Protein AF-A0A956PIV9-F1 (afdb_monomer)

Solvent-accessible surface area (backbone atoms only — not comparable to full-atom values): 24256 Å² total; per-residue (Å²): 134,87,78,71,86,81,72,89,50,94,52,61,58,56,35,29,32,50,43,43,26,37,28,81,79,70,55,78,62,31,61,46,40,48,51,51,49,49,66,71,68,62,49,64,39,70,82,87,59,77,51,79,51,71,81,29,55,44,54,53,63,52,28,34,52,51,16,27,50,45,20,45,45,25,47,58,51,21,51,55,30,35,63,58,56,74,73,46,54,75,70,52,43,32,60,62,64,36,46,41,37,58,80,81,86,46,82,40,77,60,29,58,54,51,62,71,49,44,64,58,52,45,48,53,53,48,57,59,71,67,48,58,70,69,56,33,26,53,40,40,24,46,52,48,51,54,46,29,54,54,47,15,56,52,39,33,77,72,73,42,57,64,71,54,20,45,53,50,23,46,55,52,44,32,46,44,44,28,41,20,36,32,39,7,32,33,61,15,8,41,31,43,50,37,31,49,44,51,36,63,77,72,86,83,88,56,86,65,85,37,20,18,24,58,27,42,25,36,33,40,29,31,47,16,25,59,53,51,25,37,56,85,70,70,32,64,16,64,36,42,41,67,41,48,56,47,36,65,74,49,47,50,65,50,54,70,34,71,74,42,45,60,50,49,69,36,70,68,51,32,52,52,48,52,51,52,51,52,50,49,44,52,50,43,26,51,52,44,51,54,51,46,64,74,43,40,67,60,46,32,73,78,16,46,21,56,48,41,46,25,43,90,21,71,52,30,62,74,55,44,45,93,52,66,71,46,77,40,23,25,37,40,24,42,28,28,87,68,19,32,54,39,34,32,86,22,23,40,56,66,78,85,44,66,33,38,42,66,46,79,50,84,85,86,71,55,72,66,56,46,72,69,74,39,60,43,42,52,54,49,49,72,44,59,46,63,70,60,51,55,52,52,51,52,52,52,43,73,77,31,60,67,59,47,38,39,45,54,39,83,42,23,15,63,69,59,25,36,52,50,51,54,48,50,54,58,47,38,78,79,39,74,58,50,54,76,78,31,60,65,45,40,53,42,35,52,58,36,25,68,61,61,55,45,30,78,81,34,47,20,40,53,30,41,63,70,76,106

Foldseek 3Di:
DPDDPPPPQQQLLQAAEEEEEEEDDADPQLVVQVVVVCVVVVRSHPYDDYDYDDYFDALQVSLLQSLLRQLLRLLVSLLSLLVRLLPDDLVSLCVLQQFDQCLQPDGNPLSVVLSVCLNVLSVVLVVLSPDPSVCSSAAVLVSLVVSLVVQLVVSVVVPDDNLLSSVQSVSSSCSNRNAYEYEAAESRLLSLLLLQLCADDDDPPDSHRGHSNSRHQEYERFLYLLAFFAEVVHFPQVLQQVLLVCCQPPVVVVCPDPVNVVQCVDVVSVVVVVVVSVVVSVVSSVVSSVVCVVCVVVSCVVRVNNLLRHGPRPNSVPRRHPRARFFSHAYEFEAECLQRHSHRVSRQDDPPHLRYHYDYDDLVDDPVRCSNPGSRVSSRSSSNCPVRVVVSVLVVCLVDVVNLLSQLDRSHHFVSLLVSLVSVLVSCVVVVCVCVVCVSSLVSLVVLLVSVRRHCSTSNSSSSVSND

Structure (mmCIF, N/CA/C/O backbone):
data_AF-A0A956PIV9-F1
#
_entry.id   AF-A0A956PIV9-F1
#
loop_
_atom_site.group_PDB
_atom_site.id
_atom_site.type_symbol
_atom_site.label_atom_id
_atom_site.label_alt_id
_atom_site.label_comp_id
_atom_site.label_asym_id
_atom_site.label_entity_id
_atom_site.label_seq_id
_atom_site.pdbx_PDB_ins_code
_atom_site.Cartn_x
_atom_site.Cartn_y
_atom_site.Cartn_z
_atom_site.occupancy
_atom_site.B_iso_or_equiv
_atom_site.auth_seq_id
_atom_site.auth_comp_id
_atom_site.auth_asym_id
_atom_site.auth_atom_id
_atom_site.pdbx_PDB_model_num
ATOM 1 N N . MET A 1 1 ? -24.636 6.342 -8.228 1.00 22.09 1 MET A N 1
ATOM 2 C CA . MET A 1 1 ? -24.143 7.104 -7.065 1.00 22.09 1 MET A CA 1
ATOM 3 C C . MET A 1 1 ? -24.274 6.188 -5.869 1.00 22.09 1 MET A C 1
ATOM 5 O O . MET A 1 1 ? -25.397 5.878 -5.507 1.00 22.09 1 MET A O 1
ATOM 9 N N . LEU A 1 2 ? -23.166 5.667 -5.343 1.00 21.09 2 LEU A N 1
ATOM 10 C CA . LEU A 1 2 ? -23.174 5.034 -4.027 1.00 21.09 2 LEU A CA 1
ATOM 11 C C . LEU A 1 2 ? -22.938 6.165 -3.028 1.00 21.09 2 LEU A C 1
ATOM 13 O O . LEU A 1 2 ? -21.824 6.669 -2.909 1.00 21.09 2 LEU A O 1
ATOM 17 N N . GLU A 1 3 ? -24.014 6.639 -2.411 1.00 20.14 3 GLU A N 1
ATOM 18 C CA . GLU A 1 3 ? -23.925 7.507 -1.244 1.00 20.14 3 GLU A CA 1
ATOM 19 C C . GLU A 1 3 ? -23.455 6.636 -0.080 1.00 20.14 3 GLU A C 1
ATOM 21 O O . GLU A 1 3 ? -24.199 5.798 0.426 1.00 20.14 3 GLU A O 1
ATOM 26 N N . TYR A 1 4 ? -22.197 6.802 0.330 1.00 25.05 4 TYR A N 1
ATOM 27 C CA . TYR A 1 4 ? -21.828 6.439 1.692 1.00 25.05 4 TYR A CA 1
ATOM 28 C C . TYR A 1 4 ? -22.689 7.289 2.632 1.00 25.05 4 TYR A C 1
ATOM 30 O O . TYR A 1 4 ? -22.803 8.497 2.384 1.00 25.05 4 TYR A O 1
ATOM 38 N N . PRO A 1 5 ? -23.283 6.712 3.690 1.00 27.27 5 PRO A N 1
ATOM 39 C CA . PRO A 1 5 ? -24.015 7.498 4.662 1.00 27.27 5 PRO A CA 1
ATOM 40 C C . PRO A 1 5 ? -23.040 8.493 5.294 1.00 27.27 5 PRO A C 1
ATOM 42 O O . PRO A 1 5 ? -22.202 8.144 6.123 1.00 27.27 5 PRO A O 1
ATOM 45 N N . ARG A 1 6 ? -23.126 9.756 4.866 1.00 31.28 6 ARG A N 1
ATOM 46 C CA . ARG A 1 6 ? -22.609 10.898 5.618 1.00 31.28 6 ARG A CA 1
ATOM 47 C C . ARG A 1 6 ? -23.580 11.148 6.763 1.00 31.28 6 ARG A C 1
ATOM 49 O O . ARG A 1 6 ? -24.277 12.159 6.783 1.00 31.28 6 ARG A O 1
ATOM 56 N N . ASP A 1 7 ? -23.644 10.216 7.701 1.00 28.52 7 ASP A N 1
ATOM 57 C CA . ASP A 1 7 ? -24.386 10.428 8.934 1.00 28.52 7 ASP A CA 1
ATOM 58 C C . ASP A 1 7 ? -23.538 11.312 9.851 1.00 28.52 7 ASP A C 1
ATOM 60 O O . ASP A 1 7 ? -22.769 10.826 10.666 1.00 28.52 7 ASP A O 1
ATOM 64 N N . ASN A 1 8 ? -23.635 12.629 9.631 1.00 30.36 8 ASN A N 1
ATOM 65 C CA . ASN A 1 8 ? -23.490 13.750 10.575 1.00 30.36 8 ASN A CA 1
ATOM 66 C C . ASN A 1 8 ? -22.558 13.613 11.803 1.00 30.36 8 ASN A C 1
ATOM 68 O O . ASN A 1 8 ? -22.827 14.205 12.848 1.00 30.36 8 ASN A O 1
ATOM 72 N N . VAL A 1 9 ? -21.421 12.936 11.674 1.00 35.09 9 VAL A N 1
ATOM 73 C CA . VAL A 1 9 ? -20.286 13.080 12.583 1.00 35.09 9 VAL A CA 1
ATOM 74 C C . VAL A 1 9 ? -19.075 13.495 11.751 1.00 35.09 9 VAL A C 1
ATOM 76 O O . VAL A 1 9 ? -18.679 12.804 10.820 1.00 35.09 9 VAL A O 1
ATOM 79 N N . GLU A 1 10 ? -18.495 14.652 12.078 1.00 48.94 10 GLU A N 1
ATOM 80 C CA . GLU A 1 10 ? -17.327 15.259 11.408 1.00 48.94 10 GLU A CA 1
ATOM 81 C C . GLU A 1 10 ? -16.055 14.388 11.447 1.00 48.94 10 GLU A C 1
ATOM 83 O O . GLU A 1 10 ? -15.086 14.669 10.741 1.00 48.94 10 GLU A O 1
ATOM 88 N N . VAL A 1 11 ? -16.055 13.316 12.246 1.00 52.62 11 VAL A N 1
ATOM 89 C CA . VAL A 1 11 ? -14.997 12.307 12.269 1.00 52.62 11 VAL A CA 1
ATOM 90 C C . VAL A 1 11 ? -15.112 11.457 11.015 1.00 52.62 11 VAL A C 1
ATOM 92 O O . VAL A 1 11 ? -15.969 10.580 10.899 1.00 52.62 11 VAL A O 1
ATOM 95 N N . SER A 1 12 ? -14.205 11.678 10.073 1.00 51.44 12 SER A N 1
ATOM 96 C CA . SER A 1 12 ? -14.119 10.827 8.899 1.00 51.44 12 SER A CA 1
ATOM 97 C C . SER A 1 12 ? -13.305 9.578 9.226 1.00 51.44 12 SER A C 1
ATOM 99 O O . SER A 1 12 ? -12.139 9.467 8.862 1.00 51.44 12 SER A O 1
ATOM 101 N N . ARG A 1 13 ? -13.937 8.635 9.929 1.00 48.44 13 ARG A N 1
ATOM 102 C CA . ARG A 1 13 ? -13.340 7.359 10.355 1.00 48.44 13 ARG A CA 1
ATOM 103 C C . ARG A 1 13 ? -12.718 6.551 9.208 1.00 48.44 13 ARG A C 1
ATOM 105 O O . ARG A 1 13 ? -11.755 5.830 9.414 1.00 48.44 13 ARG A O 1
ATOM 112 N N . ASN A 1 14 ? -13.200 6.761 7.984 1.00 54.25 14 ASN A N 1
ATOM 113 C CA . ASN A 1 14 ? -12.675 6.111 6.786 1.00 54.25 14 ASN A CA 1
ATOM 114 C C . ASN A 1 14 ? -11.720 6.998 5.950 1.00 54.25 14 ASN A C 1
ATOM 116 O O . ASN A 1 14 ? -11.263 6.573 4.886 1.00 54.25 14 ASN A O 1
ATOM 120 N N . SER A 1 15 ? -11.387 8.213 6.412 1.00 63.66 15 SER A N 1
ATOM 121 C CA . SER A 1 15 ? -10.409 9.089 5.752 1.00 63.66 15 SER A CA 1
ATOM 122 C C . SER A 1 15 ? -8.992 8.638 6.040 1.00 63.66 15 SER A C 1
ATOM 124 O O . SER A 1 15 ? -8.319 9.161 6.922 1.00 63.66 15 SER A O 1
ATOM 126 N N . ARG A 1 16 ? -8.508 7.670 5.271 1.00 75.00 16 ARG A N 1
ATOM 127 C CA . ARG A 1 16 ? -7.096 7.290 5.311 1.00 75.00 16 ARG A CA 1
ATOM 128 C C . ARG A 1 16 ? -6.250 8.338 4.580 1.00 75.00 16 ARG A C 1
ATOM 130 O O . ARG A 1 16 ? -6.725 8.941 3.623 1.00 75.00 16 ARG A O 1
ATOM 137 N N . PRO A 1 17 ? -4.998 8.593 4.973 1.00 77.56 17 PRO A N 1
ATOM 138 C CA . PRO A 1 17 ? -4.085 9.343 4.122 1.00 77.56 17 PRO A CA 1
ATOM 139 C C . PRO A 1 17 ? -3.632 8.464 2.951 1.00 77.56 17 PRO A C 1
ATOM 141 O O . PRO A 1 17 ? -3.334 7.288 3.135 1.00 77.56 17 PRO A O 1
ATOM 144 N N . VAL A 1 18 ? -3.541 9.034 1.748 1.00 76.50 18 VAL A N 1
ATOM 145 C CA . VAL A 1 18 ? -2.932 8.370 0.583 1.00 76.50 18 VAL A CA 1
ATOM 146 C C . VAL A 1 18 ? -1.605 9.040 0.269 1.00 76.50 18 VAL A C 1
ATOM 148 O O . VAL A 1 18 ? -1.534 10.264 0.189 1.00 76.50 18 VAL A O 1
ATOM 151 N N . VAL A 1 19 ? -0.565 8.237 0.065 1.00 76.44 19 VAL A N 1
ATOM 152 C CA . VAL A 1 19 ? 0.754 8.692 -0.377 1.00 76.44 19 VAL A CA 1
ATOM 153 C C . VAL A 1 19 ? 1.082 7.997 -1.693 1.00 76.44 19 VAL A C 1
ATOM 155 O O . VAL A 1 19 ? 1.249 6.781 -1.737 1.00 76.44 19 VAL A O 1
ATOM 158 N N . LEU A 1 20 ? 1.165 8.765 -2.780 1.00 77.12 20 LEU A N 1
ATOM 159 C CA . LEU A 1 20 ? 1.561 8.225 -4.080 1.00 77.12 20 LEU A CA 1
ATOM 160 C C . LEU A 1 20 ? 3.065 8.383 -4.287 1.00 77.12 20 LEU A C 1
ATOM 162 O O . LEU A 1 20 ? 3.539 9.511 -4.223 1.00 77.12 20 LEU A O 1
ATOM 166 N N . LEU A 1 21 ? 3.781 7.307 -4.609 1.00 76.88 21 LEU A N 1
ATOM 167 C CA . LEU A 1 21 ? 5.220 7.284 -4.872 1.00 76.88 21 LEU A CA 1
ATOM 168 C C . LEU A 1 21 ? 5.480 6.893 -6.329 1.00 76.88 21 LEU A C 1
ATOM 170 O O . LEU A 1 21 ? 5.151 5.796 -6.772 1.00 76.88 21 LEU A O 1
ATOM 174 N N . HIS A 1 22 ? 6.111 7.773 -7.099 1.00 71.25 22 HIS A N 1
ATOM 175 C CA . HIS A 1 22 ? 6.330 7.532 -8.527 1.00 71.25 22 HIS A CA 1
ATOM 176 C C . HIS A 1 22 ? 7.810 7.405 -8.864 1.00 71.25 22 HIS A C 1
ATOM 178 O O . HIS A 1 22 ? 8.649 8.100 -8.296 1.00 71.25 22 HIS A O 1
ATOM 184 N N . GLY A 1 23 ? 8.103 6.498 -9.798 1.00 62.47 23 GLY A N 1
ATOM 185 C CA . GLY A 1 23 ? 9.438 6.238 -10.312 1.00 62.47 23 GLY A CA 1
ATOM 186 C C . GLY A 1 23 ? 9.762 6.943 -11.632 1.00 62.47 23 GLY A C 1
ATOM 187 O O . GLY A 1 23 ? 9.146 7.911 -12.067 1.00 62.47 23 GLY A O 1
ATOM 188 N N . THR A 1 24 ? 10.786 6.419 -12.292 1.00 50.97 24 THR A N 1
ATOM 189 C CA . THR A 1 24 ? 11.652 7.127 -13.239 1.00 50.97 24 THR A CA 1
ATOM 190 C C . THR A 1 24 ? 11.070 7.461 -14.626 1.00 50.97 24 THR A C 1
ATOM 192 O O . THR A 1 24 ? 11.804 7.999 -15.463 1.00 50.97 24 THR A O 1
ATOM 195 N N . LEU A 1 25 ? 9.803 7.147 -14.904 1.00 47.44 25 LEU A N 1
ATOM 196 C CA . LEU A 1 25 ? 9.199 7.250 -16.244 1.00 47.44 25 LEU A CA 1
ATOM 197 C C . LEU A 1 25 ? 7.778 7.832 -16.261 1.00 47.44 25 LEU A C 1
ATOM 199 O O . LEU A 1 25 ? 7.131 7.791 -17.304 1.00 47.44 25 LEU A O 1
ATOM 203 N N . VAL A 1 26 ? 7.297 8.367 -15.138 1.00 49.88 26 VAL A N 1
ATOM 204 C CA . VAL A 1 26 ? 5.934 8.900 -15.048 1.00 49.88 26 VAL A CA 1
ATOM 205 C C . VAL A 1 26 ? 5.928 10.387 -15.382 1.00 49.88 26 VAL A C 1
ATOM 207 O O . VAL A 1 26 ? 6.675 11.180 -14.805 1.00 49.88 26 VAL A O 1
ATOM 210 N N . GLU A 1 27 ? 5.084 10.755 -16.339 1.00 50.97 27 GLU A N 1
ATOM 211 C CA . GLU A 1 27 ? 4.791 12.141 -16.693 1.00 50.97 27 GLU A CA 1
ATOM 212 C C . GLU A 1 27 ? 3.789 12.719 -15.679 1.00 50.97 27 GLU A C 1
ATOM 214 O O . GLU A 1 27 ? 3.043 11.978 -15.038 1.00 50.97 27 GLU A O 1
ATOM 219 N N . LYS A 1 28 ? 3.769 14.047 -15.492 1.00 54.75 28 LYS A N 1
ATOM 220 C CA . LYS A 1 28 ? 2.886 14.717 -14.508 1.00 54.75 28 LYS A CA 1
ATOM 221 C C . LYS A 1 28 ? 1.415 14.286 -14.630 1.00 54.75 28 LYS A C 1
ATOM 223 O O . LYS A 1 28 ? 0.700 14.278 -13.630 1.00 54.75 28 LYS A O 1
ATOM 228 N N . ASP A 1 29 ? 1.013 13.885 -15.829 1.00 52.34 29 ASP A N 1
ATOM 229 C CA . ASP A 1 29 ? -0.338 13.474 -16.185 1.00 52.34 29 ASP A CA 1
ATOM 230 C C . ASP A 1 29 ? -0.738 12.122 -15.564 1.00 52.34 29 ASP A C 1
ATOM 232 O O . ASP A 1 29 ? -1.889 11.961 -15.169 1.00 52.34 29 ASP A O 1
ATOM 236 N N . GLY A 1 30 ? 0.197 11.184 -15.352 1.00 53.06 30 GLY A N 1
ATOM 237 C CA . GLY A 1 30 ? -0.085 9.919 -14.651 1.00 53.06 30 GLY A CA 1
ATOM 238 C C . GLY A 1 30 ? -0.364 10.123 -13.155 1.00 53.06 30 GLY A C 1
ATOM 239 O O . GLY A 1 30 ? -1.295 9.545 -12.593 1.00 53.06 30 GLY A O 1
ATOM 240 N N . ILE A 1 31 ? 0.379 11.039 -12.520 1.00 58.19 31 ILE A N 1
ATOM 241 C CA . ILE A 1 31 ? 0.127 11.460 -11.129 1.00 58.19 31 ILE A CA 1
ATOM 242 C C . ILE A 1 31 ? -1.245 12.145 -11.028 1.00 58.19 31 ILE A C 1
ATOM 244 O O . ILE A 1 31 ? -1.992 11.913 -10.074 1.00 58.19 31 ILE A O 1
ATOM 248 N N . ALA A 1 32 ? -1.587 12.976 -12.018 1.00 59.97 32 ALA A N 1
ATOM 249 C CA . ALA A 1 32 ? -2.885 13.635 -12.101 1.00 59.97 32 ALA A CA 1
ATOM 250 C C . ALA A 1 32 ? -4.033 12.634 -12.320 1.00 59.97 32 ALA A C 1
ATOM 252 O O . ALA A 1 32 ? -5.063 12.772 -11.674 1.00 59.97 32 ALA A O 1
ATOM 253 N N . ALA A 1 33 ? -3.851 11.585 -13.127 1.00 60.38 33 ALA A N 1
ATOM 254 C CA . ALA A 1 33 ? -4.879 10.574 -13.377 1.00 60.38 33 ALA A CA 1
ATOM 255 C C . ALA A 1 33 ? -5.267 9.783 -12.114 1.00 60.38 33 ALA A C 1
ATOM 257 O O . ALA A 1 33 ? -6.458 9.634 -11.832 1.00 60.38 33 ALA A O 1
ATOM 258 N N . TYR A 1 34 ? -4.293 9.331 -11.308 1.00 60.09 34 TYR A N 1
ATOM 259 C CA . TYR A 1 34 ? -4.587 8.703 -10.008 1.00 60.09 34 TYR A CA 1
ATOM 260 C C . TYR A 1 34 ? -5.270 9.665 -9.049 1.00 60.09 34 TYR A C 1
ATOM 262 O O . TYR A 1 34 ? -6.243 9.294 -8.392 1.00 60.09 34 TYR A O 1
ATOM 270 N N . LYS A 1 35 ? -4.781 10.906 -8.992 1.00 57.81 35 LYS A N 1
ATOM 271 C CA . LYS A 1 35 ? -5.395 11.963 -8.193 1.00 57.81 35 LYS A CA 1
ATOM 272 C C . LYS A 1 35 ? -6.856 12.182 -8.583 1.00 57.81 35 LYS A C 1
ATOM 274 O O . LYS A 1 35 ? -7.728 12.184 -7.719 1.00 57.81 35 LYS A O 1
ATOM 279 N N . ASP A 1 36 ? -7.128 12.342 -9.870 1.00 60.03 36 ASP A N 1
ATOM 280 C CA . ASP A 1 36 ? -8.458 12.627 -10.396 1.00 60.03 36 ASP A CA 1
ATOM 281 C C . ASP A 1 36 ? -9.397 11.435 -10.217 1.00 60.03 36 ASP A C 1
ATOM 283 O O . ASP A 1 36 ? -10.557 11.613 -9.851 1.00 60.03 36 ASP A O 1
ATOM 287 N N . TYR A 1 37 ? -8.920 10.205 -10.414 1.00 56.31 37 TYR A N 1
ATOM 288 C CA . TYR A 1 37 ? -9.700 9.009 -10.108 1.00 56.31 37 TYR A CA 1
ATOM 289 C C . TYR A 1 37 ? -10.098 8.936 -8.633 1.00 56.31 37 TYR A C 1
ATOM 291 O O . TYR A 1 37 ? -11.274 8.725 -8.321 1.00 56.31 37 TYR A O 1
ATOM 299 N N . ALA A 1 38 ? -9.139 9.148 -7.735 1.00 51.84 38 ALA A N 1
ATOM 300 C CA . ALA A 1 38 ? -9.375 9.077 -6.304 1.00 51.84 38 ALA A CA 1
ATOM 301 C C . ALA A 1 38 ? -10.369 10.171 -5.850 1.00 51.84 38 ALA A C 1
ATOM 303 O O . ALA A 1 38 ? -11.340 9.885 -5.149 1.00 51.84 38 ALA A O 1
ATOM 304 N N . LEU A 1 39 ? -10.234 11.395 -6.385 1.00 51.62 39 LEU A N 1
ATOM 305 C CA . LEU A 1 39 ? -11.188 12.494 -6.177 1.00 51.62 39 LEU A CA 1
ATOM 306 C C . LEU A 1 39 ? -12.592 12.199 -6.740 1.00 51.62 39 LEU A C 1
ATOM 308 O O . LEU A 1 39 ? -13.588 12.534 -6.101 1.00 51.62 39 LEU A O 1
ATOM 312 N N . ARG A 1 40 ? -12.695 11.587 -7.929 1.00 53.06 40 ARG A N 1
ATOM 313 C CA . ARG A 1 40 ? -13.980 11.292 -8.597 1.00 53.06 40 ARG A CA 1
ATOM 314 C C . ARG A 1 40 ? -14.747 10.143 -7.962 1.00 53.06 40 ARG A C 1
ATOM 316 O O . ARG A 1 40 ? -15.974 10.180 -7.936 1.00 53.06 40 ARG A O 1
ATOM 323 N N . THR A 1 41 ? -14.051 9.107 -7.508 1.00 46.84 41 THR A N 1
ATOM 324 C CA . THR A 1 41 ? -14.707 7.907 -6.969 1.00 46.84 41 THR A CA 1
ATOM 325 C C . THR A 1 41 ? -15.169 8.067 -5.535 1.00 46.84 41 THR A C 1
ATOM 327 O O . THR A 1 41 ? -15.865 7.182 -5.042 1.00 46.84 41 THR A O 1
ATOM 330 N N . GLY A 1 42 ? -14.842 9.194 -4.887 1.00 38.88 42 GLY A N 1
ATOM 331 C CA . GLY A 1 42 ? -15.262 9.454 -3.518 1.00 38.88 42 GLY A CA 1
ATOM 332 C C . GLY A 1 42 ? -14.881 8.292 -2.611 1.00 38.88 42 GLY A C 1
ATOM 333 O O . GLY A 1 42 ? -15.693 7.893 -1.775 1.00 38.88 42 GLY A O 1
ATOM 334 N N . HIS A 1 43 ? -13.685 7.717 -2.823 1.00 38.97 43 HIS A N 1
ATOM 335 C CA . HIS A 1 43 ? -13.134 6.750 -1.885 1.00 38.97 43 HIS A CA 1
ATOM 336 C C . HIS A 1 43 ? -13.268 7.353 -0.476 1.00 38.97 43 HIS A C 1
ATOM 338 O O . HIS A 1 43 ? -13.172 8.575 -0.325 1.00 38.97 43 HIS A O 1
ATOM 344 N N . PRO A 1 44 ? -13.486 6.537 0.567 1.00 35.03 44 PRO A N 1
ATOM 345 C CA . PRO A 1 44 ? -13.695 7.055 1.923 1.00 35.03 44 PRO A CA 1
ATOM 346 C C . PRO A 1 44 ? -12.540 7.943 2.439 1.00 35.03 44 PRO A C 1
ATOM 348 O O . PRO A 1 44 ? -12.687 8.701 3.392 1.00 35.03 44 PRO A O 1
ATOM 351 N N . VAL A 1 45 ? -11.412 7.862 1.740 1.00 40.06 45 VAL A N 1
ATOM 352 C CA . VAL A 1 45 ? -10.201 8.666 1.771 1.00 40.06 45 VAL A CA 1
ATOM 353 C C . VAL A 1 45 ? -10.476 10.125 1.355 1.00 40.06 45 VAL A C 1
ATOM 355 O O . VAL A 1 45 ? -10.411 10.486 0.183 1.00 40.06 45 VAL A O 1
ATOM 358 N N . ASN A 1 46 ? -10.759 11.021 2.299 1.00 34.69 46 ASN A N 1
ATOM 359 C CA . ASN A 1 46 ? -10.778 12.458 2.012 1.00 34.69 46 ASN A CA 1
ATOM 360 C C . ASN A 1 46 ? -9.332 12.928 1.710 1.00 34.69 46 ASN A C 1
ATOM 362 O O . ASN A 1 46 ? -8.463 12.920 2.578 1.00 34.69 46 ASN A O 1
ATOM 366 N N . HIS A 1 47 ? -9.037 13.251 0.445 1.00 44.12 47 HIS A N 1
ATOM 367 C CA . HIS A 1 47 ? -7.667 13.378 -0.079 1.00 44.12 47 HIS A CA 1
ATOM 368 C C . HIS A 1 47 ? -7.019 14.756 0.123 1.00 44.12 47 HIS A C 1
ATOM 370 O O . HIS A 1 47 ? -7.593 15.765 -0.295 1.00 44.12 47 HIS A O 1
ATOM 376 N N . ARG A 1 48 ? -5.752 14.787 0.590 1.00 42.56 48 ARG A N 1
ATOM 377 C CA . ARG A 1 48 ? -4.866 15.972 0.495 1.00 42.56 48 ARG A CA 1
ATOM 378 C C . ARG A 1 48 ? -3.364 15.769 0.194 1.00 42.56 48 ARG A C 1
ATOM 380 O O . ARG A 1 48 ? -2.707 16.791 0.014 1.00 42.56 48 ARG A O 1
ATOM 387 N N . THR A 1 49 ? -2.803 14.568 -0.006 1.00 48.50 49 THR A N 1
ATOM 388 C CA . THR A 1 49 ? -1.322 14.452 -0.110 1.00 48.50 49 THR A CA 1
ATOM 389 C C . THR A 1 49 ? -0.778 13.658 -1.308 1.00 48.50 49 THR A C 1
ATOM 391 O O . THR A 1 49 ? -1.292 12.604 -1.660 1.00 48.50 49 THR A O 1
ATOM 394 N N . TYR A 1 50 ? 0.301 14.175 -1.923 1.00 53.28 50 TYR A N 1
ATOM 395 C CA . TYR A 1 50 ? 1.049 13.604 -3.054 1.00 53.28 50 TYR A CA 1
ATOM 396 C C . TYR A 1 50 ? 2.552 13.929 -2.924 1.00 53.28 50 TYR A C 1
ATOM 398 O O . TYR A 1 50 ? 2.879 15.079 -2.634 1.00 53.28 50 TYR A O 1
ATOM 406 N N . GLN A 1 51 ? 3.467 12.989 -3.210 1.00 51.84 51 GLN A N 1
ATOM 407 C CA . GLN A 1 51 ? 4.907 13.284 -3.333 1.00 51.84 51 GLN A CA 1
ATOM 408 C C . GLN A 1 51 ? 5.587 12.441 -4.425 1.00 51.84 51 GLN A C 1
ATOM 410 O O . GLN A 1 51 ? 5.582 11.220 -4.394 1.00 51.84 51 GLN A O 1
ATOM 415 N N . SER A 1 52 ? 6.256 13.083 -5.381 1.00 53.91 52 SER A N 1
ATOM 416 C CA . SER A 1 52 ? 7.147 12.395 -6.325 1.00 53.91 52 SER A CA 1
ATOM 417 C C . SER A 1 52 ? 8.523 12.160 -5.698 1.00 53.91 52 SER A C 1
ATOM 419 O O . SER A 1 52 ? 9.106 13.105 -5.165 1.00 53.91 52 SER A O 1
ATOM 421 N N . ILE A 1 53 ? 9.070 10.951 -5.823 1.00 57.44 53 ILE A N 1
ATOM 422 C CA . ILE A 1 53 ? 10.464 10.654 -5.467 1.00 57.44 53 ILE A CA 1
ATOM 423 C C . ILE A 1 53 ? 11.343 10.902 -6.700 1.00 57.44 53 ILE A C 1
ATOM 425 O O . ILE A 1 53 ? 10.966 10.588 -7.831 1.00 57.44 53 ILE A O 1
ATOM 429 N N . THR A 1 54 ? 12.501 11.522 -6.502 1.00 52.75 54 THR A N 1
ATOM 430 C CA . THR A 1 54 ? 13.441 11.903 -7.560 1.00 52.75 54 THR A CA 1
ATOM 431 C C . THR A 1 54 ? 14.162 10.693 -8.171 1.00 52.75 54 THR A C 1
ATOM 433 O O . THR A 1 54 ? 14.492 9.708 -7.515 1.00 52.75 54 THR A O 1
ATOM 436 N N . LYS A 1 55 ? 14.393 10.746 -9.492 1.00 56.94 55 LYS A N 1
ATOM 437 C CA . LYS A 1 55 ? 14.969 9.652 -10.294 1.00 56.94 55 LYS A CA 1
ATOM 438 C C . LYS A 1 55 ? 16.463 9.463 -9.997 1.00 56.94 55 LYS A C 1
ATOM 440 O O . LYS A 1 55 ? 17.301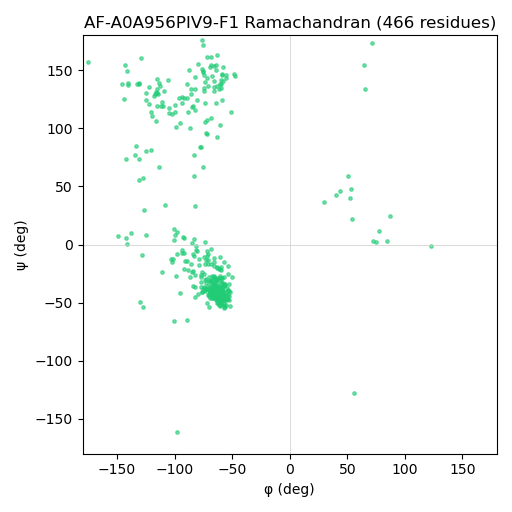 10.070 -10.662 1.00 56.94 55 LYS A O 1
ATOM 445 N N . GLY A 1 56 ? 16.778 8.540 -9.090 1.00 58.66 56 GLY A N 1
ATOM 446 C CA . GLY A 1 56 ? 18.130 8.001 -8.904 1.00 58.66 56 GLY A CA 1
ATOM 447 C C . GLY A 1 56 ? 18.719 8.150 -7.506 1.00 58.66 56 GLY A C 1
ATOM 448 O O . GLY A 1 56 ? 19.831 7.666 -7.296 1.00 58.66 56 GLY A O 1
ATOM 449 N N . ASP A 1 57 ? 17.993 8.770 -6.577 1.00 75.94 57 ASP A N 1
ATOM 450 C CA . ASP A 1 57 ? 18.414 8.862 -5.179 1.00 75.94 57 ASP A CA 1
ATOM 451 C C . ASP A 1 57 ? 18.504 7.474 -4.551 1.00 75.94 57 ASP A C 1
ATOM 453 O O . ASP A 1 57 ? 17.958 6.495 -5.074 1.00 75.94 57 ASP A O 1
ATOM 457 N N . ARG A 1 58 ? 19.201 7.373 -3.418 1.00 84.62 58 ARG A N 1
ATOM 458 C CA . ARG A 1 58 ? 19.233 6.112 -2.682 1.00 84.62 58 ARG A CA 1
ATOM 459 C C . ARG A 1 58 ? 17.810 5.741 -2.268 1.00 84.62 58 ARG A C 1
ATOM 461 O O . ARG A 1 58 ? 17.036 6.586 -1.818 1.00 84.62 58 ARG A O 1
ATOM 468 N N . ILE A 1 59 ? 17.471 4.463 -2.401 1.00 85.06 59 ILE A N 1
ATOM 469 C CA . ILE A 1 59 ? 16.182 3.913 -1.979 1.00 85.06 59 ILE A CA 1
ATOM 470 C C . ILE A 1 59 ? 15.967 4.173 -0.488 1.00 85.06 59 ILE A C 1
ATOM 472 O O . ILE A 1 59 ? 14.859 4.504 -0.096 1.00 85.06 59 ILE A O 1
ATOM 476 N N . GLU A 1 60 ? 17.012 4.116 0.333 1.00 84.75 60 GLU A N 1
ATOM 477 C CA . GLU A 1 60 ? 16.959 4.414 1.773 1.00 84.75 60 GLU A CA 1
ATOM 478 C C . GLU A 1 60 ? 16.485 5.847 2.050 1.00 84.75 60 GLU A C 1
ATOM 480 O O . GLU A 1 60 ? 15.490 6.041 2.743 1.00 84.75 60 GLU A O 1
ATOM 485 N N . GLU A 1 61 ? 17.122 6.836 1.419 1.00 84.38 61 GLU A N 1
ATOM 486 C CA . GLU A 1 61 ? 16.763 8.259 1.522 1.00 84.38 61 GLU A CA 1
ATOM 487 C C . GLU A 1 61 ? 15.345 8.512 0.990 1.00 84.38 61 GLU A C 1
ATOM 489 O O . GLU A 1 61 ? 14.532 9.202 1.604 1.00 84.38 61 GLU A O 1
ATOM 494 N N . SER A 1 62 ? 15.020 7.887 -0.142 1.00 85.56 62 SER A N 1
ATOM 495 C CA . SER A 1 62 ? 13.693 7.934 -0.758 1.00 85.56 62 SER A CA 1
ATOM 496 C C . SER A 1 62 ? 12.608 7.363 0.160 1.00 85.56 62 SER A C 1
ATOM 498 O O . SER A 1 62 ? 11.502 7.902 0.238 1.00 85.56 62 SER A O 1
ATOM 500 N N . THR A 1 63 ? 12.928 6.285 0.877 1.00 86.62 63 THR A N 1
ATOM 501 C CA . THR A 1 63 ? 12.021 5.635 1.825 1.00 86.62 63 THR A CA 1
ATOM 502 C C . THR A 1 63 ? 11.846 6.482 3.082 1.00 86.62 63 THR A C 1
ATOM 504 O O . THR A 1 63 ? 10.725 6.630 3.567 1.00 86.62 63 THR A O 1
ATOM 507 N N . GLU A 1 64 ? 12.911 7.123 3.569 1.00 86.19 64 GLU A N 1
ATOM 508 C CA . GLU A 1 64 ? 12.830 8.068 4.685 1.00 86.19 64 GLU A CA 1
ATOM 509 C C . GLU A 1 64 ? 11.932 9.269 4.351 1.00 86.19 64 GLU A C 1
ATOM 511 O O . GLU A 1 64 ? 11.078 9.651 5.155 1.00 86.19 64 GLU A O 1
ATOM 516 N N . LEU A 1 65 ? 12.058 9.829 3.144 1.00 84.56 65 LEU A N 1
ATOM 517 C CA . LEU A 1 65 ? 11.179 10.900 2.666 1.00 84.56 65 LEU A CA 1
ATOM 518 C C . LEU A 1 65 ? 9.714 10.449 2.601 1.00 84.56 65 LEU A C 1
ATOM 520 O O . LEU A 1 65 ? 8.841 11.145 3.122 1.00 84.56 65 LEU A O 1
ATOM 524 N N . ALA A 1 66 ? 9.447 9.273 2.024 1.00 86.12 66 ALA A N 1
ATOM 525 C CA . ALA A 1 66 ? 8.100 8.706 1.966 1.00 86.12 66 ALA A CA 1
ATOM 526 C C . ALA A 1 66 ? 7.508 8.492 3.369 1.00 86.12 66 ALA A C 1
ATOM 528 O O . ALA A 1 66 ? 6.363 8.862 3.627 1.00 86.12 66 ALA A O 1
ATOM 529 N N . SER A 1 67 ? 8.305 7.968 4.300 1.00 88.81 67 SER A N 1
ATOM 530 C CA . SER A 1 67 ? 7.934 7.800 5.706 1.00 88.81 67 SER A CA 1
ATOM 531 C C . SER A 1 67 ? 7.557 9.126 6.371 1.00 88.81 67 SER A C 1
ATOM 533 O O . SER A 1 67 ? 6.513 9.222 7.020 1.00 88.81 67 SER A O 1
ATOM 535 N N . ARG A 1 68 ? 8.376 10.172 6.191 1.00 87.69 68 ARG A N 1
ATOM 536 C CA . ARG A 1 68 ? 8.078 11.508 6.731 1.00 87.69 68 ARG A CA 1
ATOM 537 C C . ARG A 1 68 ? 6.746 12.027 6.206 1.00 87.69 68 ARG A C 1
ATOM 539 O O . ARG A 1 68 ? 5.961 12.593 6.965 1.00 87.69 68 ARG A O 1
ATOM 546 N N . GLN A 1 69 ? 6.459 11.783 4.930 1.00 85.94 69 GLN A N 1
ATOM 547 C CA . GLN A 1 69 ? 5.199 12.188 4.326 1.00 85.94 69 GLN A CA 1
ATOM 548 C C . GLN A 1 69 ? 4.001 11.392 4.848 1.00 85.94 69 GLN A C 1
ATOM 550 O O . GLN A 1 69 ? 2.938 11.981 5.063 1.00 85.94 69 GLN A O 1
ATOM 555 N N . VAL A 1 70 ? 4.159 10.088 5.096 1.00 88.12 70 VAL A N 1
ATOM 556 C CA . VAL A 1 70 ? 3.148 9.274 5.787 1.00 88.12 70 VAL A CA 1
ATOM 557 C C . VAL A 1 70 ? 2.842 9.896 7.147 1.00 88.12 70 VAL A C 1
ATOM 559 O O . VAL A 1 70 ? 1.692 10.236 7.409 1.00 88.12 70 VAL A O 1
ATOM 562 N N . ASN A 1 71 ? 3.863 10.144 7.968 1.00 91.31 71 ASN A N 1
ATOM 563 C CA . ASN A 1 71 ? 3.695 10.727 9.298 1.00 91.31 71 ASN A CA 1
ATOM 564 C C . ASN A 1 71 ? 2.985 12.087 9.270 1.00 91.31 71 ASN A C 1
ATOM 566 O O . ASN A 1 71 ? 2.017 12.289 10.000 1.00 91.31 71 ASN A O 1
ATOM 570 N N . LEU A 1 72 ? 3.407 13.004 8.397 1.00 88.44 72 LEU A N 1
ATOM 571 C CA . LEU A 1 72 ? 2.772 14.320 8.270 1.00 88.44 72 LEU A CA 1
ATOM 572 C C . LEU A 1 72 ? 1.308 14.223 7.819 1.00 88.44 72 LEU A C 1
ATOM 574 O O . LEU A 1 72 ? 0.450 14.910 8.369 1.00 88.44 72 LEU A O 1
ATOM 578 N N . SER A 1 73 ? 1.009 13.346 6.859 1.00 84.31 73 SER A N 1
ATOM 579 C CA . SER A 1 73 ? -0.359 13.180 6.344 1.00 84.31 73 SER A CA 1
ATOM 580 C C . SER A 1 73 ? -1.283 12.553 7.389 1.00 84.31 73 SER A C 1
ATOM 582 O O . SER A 1 73 ? -2.432 12.963 7.532 1.00 84.31 73 SER A O 1
ATOM 584 N N . ARG A 1 74 ? -0.772 11.583 8.157 1.00 88.06 74 ARG A N 1
ATOM 585 C CA . ARG A 1 74 ? -1.487 11.001 9.299 1.00 88.06 74 ARG A CA 1
ATOM 586 C C . ARG A 1 74 ? -1.757 12.047 10.375 1.00 88.06 74 ARG A C 1
ATOM 588 O O . ARG A 1 74 ? -2.869 12.100 10.892 1.00 88.06 74 ARG A O 1
ATOM 595 N N . ALA A 1 75 ? -0.773 12.895 10.677 1.00 90.75 75 ALA A N 1
ATOM 596 C CA . ALA A 1 75 ? -0.907 13.953 11.672 1.00 90.75 75 ALA A CA 1
ATOM 597 C C . ALA A 1 75 ? -2.029 14.940 11.329 1.00 90.75 75 ALA A C 1
ATOM 599 O O . ALA A 1 75 ? -2.818 15.276 12.206 1.00 90.75 75 ALA A O 1
ATOM 600 N N . GLU A 1 76 ? -2.126 15.380 10.069 1.00 85.81 76 GLU A N 1
ATOM 601 C CA . GLU A 1 76 ? -3.158 16.329 9.624 1.00 85.81 76 GLU A CA 1
ATOM 602 C C . GLU A 1 76 ? -4.574 15.785 9.875 1.00 85.81 76 GLU A C 1
ATOM 604 O O . GLU A 1 76 ? -5.416 16.467 10.466 1.00 85.81 76 GLU A O 1
ATOM 609 N N . ILE A 1 77 ? -4.826 14.531 9.485 1.00 85.12 77 ILE A N 1
ATOM 610 C CA . ILE A 1 77 ? -6.128 13.879 9.684 1.00 85.12 77 ILE A CA 1
ATOM 611 C C . ILE A 1 77 ? -6.390 13.659 11.177 1.00 85.12 77 ILE A C 1
ATOM 613 O O . ILE A 1 77 ? -7.460 14.009 11.682 1.00 85.12 77 ILE A O 1
ATOM 617 N N . ALA A 1 78 ? -5.393 13.149 11.902 1.00 90.62 78 ALA A N 1
ATOM 618 C CA . ALA A 1 78 ? -5.506 12.888 13.329 1.00 90.62 78 ALA A CA 1
ATOM 619 C C . ALA A 1 78 ? -5.788 14.167 14.133 1.00 90.62 78 ALA A C 1
ATOM 621 O O . ALA A 1 78 ? -6.606 14.144 15.048 1.00 90.62 78 ALA A O 1
ATOM 622 N N . GLN A 1 79 ? -5.189 15.306 13.769 1.00 90.75 79 GLN A N 1
ATOM 623 C CA . GLN A 1 79 ? -5.463 16.601 14.403 1.00 90.75 79 GLN A CA 1
ATOM 624 C C . GLN A 1 79 ? -6.929 17.013 14.248 1.00 90.75 79 GLN A C 1
ATOM 626 O O . GLN A 1 79 ? -7.542 17.477 15.212 1.00 90.75 79 GLN A O 1
ATOM 631 N N . SER A 1 80 ? -7.509 16.817 13.060 1.00 87.00 80 SER A N 1
ATOM 632 C CA . SER A 1 80 ? -8.930 17.088 12.818 1.00 87.00 80 SER A CA 1
ATOM 633 C C . SER A 1 80 ? -9.827 16.178 13.662 1.00 87.00 80 SER A C 1
ATOM 635 O O . SER A 1 80 ? -10.747 16.656 14.334 1.00 87.00 80 SER A O 1
ATOM 637 N N . ASN A 1 81 ? -9.530 14.877 13.684 1.00 89.19 81 ASN A N 1
ATOM 638 C CA . ASN A 1 81 ? -10.295 13.894 14.449 1.00 89.19 81 ASN A CA 1
ATOM 639 C C . ASN A 1 81 ? -10.222 14.169 15.955 1.00 89.19 81 ASN A C 1
ATOM 641 O O . ASN A 1 81 ? -11.259 14.288 16.603 1.00 89.19 81 ASN A O 1
ATOM 645 N N . VAL A 1 82 ? -9.017 14.360 16.503 1.00 92.75 82 VAL A N 1
ATOM 646 C CA . VAL A 1 82 ? -8.806 14.665 17.926 1.00 92.75 82 VAL A CA 1
ATOM 647 C C . VAL A 1 82 ? -9.514 15.954 18.322 1.00 92.75 82 VAL A C 1
ATOM 649 O O . VAL A 1 82 ? -10.192 15.974 19.349 1.00 92.75 82 VAL A O 1
ATOM 652 N N . LYS A 1 83 ? -9.409 17.021 17.518 1.00 90.69 83 LYS A N 1
ATOM 653 C CA . LYS A 1 83 ? -10.092 18.293 17.796 1.00 90.69 83 LYS A CA 1
ATOM 654 C C . LYS A 1 83 ? -11.606 18.108 17.910 1.00 90.69 83 LYS A C 1
ATOM 656 O O . LYS A 1 83 ? -12.216 18.686 18.804 1.00 90.69 83 LYS A O 1
ATOM 661 N N . THR A 1 84 ? -12.188 17.311 17.018 1.00 88.75 84 THR A N 1
ATOM 662 C CA . THR A 1 84 ? -13.633 17.054 16.984 1.00 88.75 84 THR A CA 1
ATOM 663 C C . THR A 1 84 ? -14.052 16.173 18.163 1.00 88.75 84 THR A C 1
ATOM 665 O O . THR A 1 84 ? -14.945 16.538 18.920 1.00 88.75 84 THR A O 1
ATOM 668 N N . MET A 1 85 ? -13.367 15.046 18.377 1.00 90.56 85 MET A N 1
ATOM 669 C CA . MET A 1 85 ? -13.709 14.070 19.418 1.00 90.56 85 MET A CA 1
ATOM 670 C C . MET A 1 85 ? -13.456 14.568 20.842 1.00 90.56 85 MET A C 1
ATOM 672 O O . MET A 1 85 ? -14.181 14.190 21.755 1.00 90.56 85 MET A O 1
ATOM 676 N N . SER A 1 86 ? -12.453 15.421 21.063 1.00 90.44 86 SER A N 1
ATOM 677 C CA . SER A 1 86 ? -12.130 15.915 22.415 1.00 90.44 86 SER A CA 1
ATOM 678 C C . SER A 1 86 ? -13.230 16.795 23.018 1.00 90.44 86 SER A C 1
ATOM 680 O O . SER A 1 86 ? -13.240 17.015 24.226 1.00 90.44 86 SER A O 1
ATOM 682 N N . ALA A 1 87 ? -14.132 17.323 22.186 1.00 89.56 87 ALA A N 1
ATOM 683 C CA . ALA A 1 87 ? -15.268 18.134 22.614 1.00 89.56 87 ALA A CA 1
ATOM 684 C C . ALA A 1 87 ? -16.558 17.319 22.819 1.00 89.56 87 ALA A C 1
ATOM 686 O O . ALA A 1 87 ? -17.544 17.881 23.291 1.00 89.56 87 ALA A O 1
ATOM 687 N N . MET A 1 88 ? -16.556 16.032 22.457 1.00 92.25 88 MET A N 1
ATOM 688 C CA . MET A 1 88 ? -17.744 15.183 22.465 1.00 92.25 88 MET A CA 1
ATOM 689 C C . MET A 1 88 ? -18.048 14.624 23.854 1.00 92.25 88 MET A C 1
ATOM 691 O O . MET A 1 88 ? -17.146 14.249 24.609 1.00 92.25 88 MET A O 1
ATOM 695 N N . ASP A 1 89 ? -19.335 14.501 24.171 1.00 92.25 89 ASP A N 1
ATOM 696 C CA . ASP A 1 89 ? -19.781 13.718 25.319 1.00 92.25 89 ASP A CA 1
ATOM 697 C C . ASP A 1 89 ? -19.719 12.199 25.045 1.00 92.25 89 ASP A C 1
ATOM 699 O O . ASP A 1 89 ? -19.402 11.735 23.948 1.00 92.25 89 ASP A O 1
ATOM 703 N N . ARG A 1 90 ? -20.031 11.379 26.056 1.00 91.19 90 ARG A N 1
ATOM 704 C CA . ARG A 1 90 ? -19.985 9.910 25.934 1.00 91.19 90 ARG A CA 1
ATOM 705 C C . ARG A 1 90 ? -20.920 9.364 24.844 1.00 91.19 90 ARG A C 1
ATOM 707 O O . ARG A 1 90 ? -20.587 8.375 24.195 1.00 91.19 90 ARG A O 1
ATOM 714 N N . SER A 1 91 ? -22.098 9.959 24.665 1.00 89.12 91 SER A N 1
ATOM 715 C CA . SER A 1 91 ? -23.095 9.530 23.675 1.00 89.12 91 SER A CA 1
ATOM 716 C C . SER A 1 91 ? -22.659 9.901 22.258 1.00 89.12 91 SER A C 1
ATOM 718 O O . SER A 1 91 ? -22.812 9.113 21.324 1.00 89.12 91 SER A O 1
ATOM 720 N N . GLU A 1 92 ? -22.071 11.083 22.102 1.00 90.56 92 GLU A N 1
ATOM 721 C CA . GLU A 1 92 ? -21.477 11.550 20.853 1.00 90.56 92 GLU A CA 1
ATOM 722 C C . GLU A 1 92 ? -20.255 10.707 20.472 1.00 90.56 92 GLU A C 1
ATOM 724 O O . GLU A 1 92 ? -20.191 10.224 19.342 1.00 90.56 92 GLU A O 1
ATOM 729 N N . LEU A 1 93 ? -19.358 10.416 21.423 1.00 90.12 93 LEU A N 1
ATOM 730 C CA . LEU A 1 93 ? -18.220 9.514 21.215 1.00 90.12 93 LEU A CA 1
ATOM 731 C C . LEU A 1 93 ? -18.665 8.106 20.829 1.00 90.12 93 LEU A C 1
ATOM 733 O O . LEU A 1 93 ? -18.081 7.519 19.922 1.00 90.12 93 LEU A O 1
ATOM 737 N N . LYS A 1 94 ? -19.724 7.577 21.458 1.00 90.38 94 LYS A N 1
ATOM 738 C CA . LYS A 1 94 ? -20.298 6.276 21.085 1.00 90.38 94 LYS A CA 1
ATOM 739 C C . LYS A 1 94 ? -20.630 6.235 19.591 1.00 90.38 94 LYS A C 1
ATOM 741 O O . LYS A 1 94 ? -20.284 5.273 18.914 1.00 90.38 94 LYS A O 1
ATOM 746 N N . LYS A 1 95 ? -21.286 7.283 19.082 1.00 87.75 95 LYS A N 1
ATOM 747 C CA . LYS A 1 95 ? -21.656 7.395 17.663 1.00 87.75 95 LYS A CA 1
ATOM 748 C C . LYS A 1 95 ? -20.433 7.600 16.771 1.00 87.75 95 LYS A C 1
ATOM 750 O O . LYS A 1 95 ? -20.308 6.921 15.758 1.00 87.75 95 LYS A O 1
ATOM 755 N N . ALA A 1 96 ? -19.531 8.499 17.161 1.00 84.94 96 ALA A N 1
ATOM 756 C CA . ALA A 1 96 ? -18.340 8.854 16.391 1.00 84.94 96 ALA A CA 1
ATOM 757 C C . ALA A 1 96 ? -17.355 7.694 16.222 1.00 84.94 96 ALA A C 1
ATOM 759 O O . ALA A 1 96 ? -16.756 7.540 15.164 1.00 84.94 96 ALA A O 1
ATOM 760 N N . LEU A 1 97 ? -17.213 6.879 17.265 1.00 87.38 97 LEU A N 1
ATOM 761 C CA . LEU A 1 97 ? -16.393 5.672 17.276 1.00 87.38 97 LEU A CA 1
ATOM 762 C C . LEU A 1 97 ? -17.195 4.433 16.874 1.00 87.38 97 LEU A C 1
ATOM 764 O O . LEU A 1 97 ? -16.693 3.327 17.019 1.00 87.38 97 LEU A O 1
ATOM 768 N N . SER A 1 98 ? -18.456 4.597 16.461 1.00 87.62 98 SER A N 1
ATOM 769 C CA . SER A 1 98 ? -19.402 3.527 16.113 1.00 87.62 98 SER A CA 1
ATOM 770 C C . SER A 1 98 ? -19.333 2.321 17.058 1.00 87.62 98 SER A C 1
ATOM 772 O O . SER A 1 98 ? -19.341 1.172 16.627 1.00 87.62 98 SER A O 1
ATOM 774 N N . ILE A 1 99 ? -19.228 2.582 18.362 1.00 88.94 99 ILE A N 1
ATOM 775 C CA . ILE A 1 99 ? -19.176 1.540 19.387 1.00 88.94 99 ILE A CA 1
ATOM 776 C C . ILE A 1 99 ? -20.609 1.170 19.744 1.00 88.94 99 ILE A C 1
ATOM 778 O O . ILE A 1 99 ? -21.407 2.044 20.088 1.00 88.94 99 ILE A O 1
ATOM 782 N N . ASP A 1 100 ? -20.947 -0.116 19.734 1.00 85.81 100 ASP A N 1
ATOM 783 C CA . ASP A 1 100 ? -22.235 -0.558 20.258 1.00 85.81 100 ASP A CA 1
ATOM 784 C C . ASP A 1 100 ? -22.140 -1.864 21.045 1.00 85.81 100 ASP A C 1
ATOM 786 O O . ASP A 1 100 ? -21.467 -2.818 20.667 1.00 85.81 100 ASP A O 1
ATOM 790 N N . GLY A 1 101 ? -22.847 -1.883 22.172 1.00 82.06 101 GLY A N 1
ATOM 791 C CA . GLY A 1 101 ? -22.850 -2.985 23.119 1.00 82.06 101 GLY A CA 1
ATOM 792 C C . GLY A 1 101 ? -23.844 -4.081 22.770 1.00 82.06 101 GLY A C 1
ATOM 793 O O . GLY A 1 101 ? -23.945 -5.014 23.536 1.00 82.06 101 GLY A O 1
ATOM 794 N N . ASN A 1 102 ? -24.602 -4.006 21.674 1.00 85.06 102 ASN A N 1
ATOM 795 C CA . ASN A 1 102 ? -25.616 -5.019 21.332 1.00 85.06 102 ASN A CA 1
ATOM 796 C C . ASN A 1 102 ? -25.453 -5.584 19.910 1.00 85.06 102 ASN A C 1
ATOM 798 O O . ASN A 1 102 ? -26.431 -5.991 19.287 1.00 85.06 102 ASN A O 1
ATOM 802 N N . LEU A 1 103 ? -24.224 -5.621 19.388 1.00 82.75 103 LEU A N 1
ATOM 803 C CA . LEU A 1 103 ? -23.974 -5.965 17.983 1.00 82.75 103 LEU A CA 1
ATOM 804 C C . LEU A 1 103 ? -24.208 -7.435 17.631 1.00 82.75 103 LEU A C 1
ATOM 806 O O . LEU A 1 103 ? -24.689 -7.738 16.546 1.00 82.75 103 LEU A O 1
ATOM 810 N N . TYR A 1 104 ? -23.900 -8.357 18.541 1.00 83.50 104 TYR A N 1
ATOM 811 C CA . TYR A 1 104 ? -23.876 -9.797 18.248 1.00 83.50 104 TYR A CA 1
ATOM 812 C C . TYR A 1 104 ? -25.049 -10.552 18.892 1.00 83.50 104 TYR A C 1
ATOM 814 O O . TYR A 1 104 ? -24.892 -11.682 19.357 1.00 83.50 104 TYR A O 1
ATOM 822 N N . GLY A 1 105 ? -26.216 -9.902 18.992 1.00 77.88 105 GLY A N 1
ATOM 823 C CA . GLY A 1 105 ? -27.444 -10.480 19.559 1.00 77.88 105 GLY A CA 1
ATOM 824 C C . GLY A 1 105 ? -27.466 -10.615 21.089 1.00 77.88 105 GLY A C 1
ATOM 825 O O . GLY A 1 105 ? -28.447 -11.104 21.645 1.00 77.88 105 GLY A O 1
ATOM 826 N N . ALA A 1 106 ? -26.413 -10.171 21.777 1.00 80.62 106 ALA A N 1
ATOM 827 C CA . ALA A 1 106 ? -26.324 -10.127 23.232 1.00 80.62 106 ALA A CA 1
ATOM 828 C C . ALA A 1 106 ? -25.562 -8.869 23.690 1.00 80.62 106 ALA A C 1
ATOM 830 O O . ALA A 1 106 ? -24.716 -8.381 22.933 1.00 80.62 106 ALA A O 1
ATOM 831 N N . PRO A 1 107 ? -25.819 -8.377 24.919 1.00 80.75 107 PRO A N 1
ATOM 832 C CA . PRO A 1 107 ? -25.036 -7.302 25.511 1.00 80.75 107 PRO A CA 1
ATOM 833 C C . PRO A 1 107 ? -23.550 -7.668 25.629 1.00 80.75 107 PRO A C 1
ATOM 835 O O . PRO A 1 107 ? -23.205 -8.672 26.253 1.00 80.75 107 PRO A O 1
ATOM 838 N N . ASP A 1 108 ? -22.681 -6.838 25.062 1.00 81.06 108 ASP A N 1
ATOM 839 C CA . ASP A 1 108 ? -21.232 -6.884 25.177 1.00 81.06 108 ASP A CA 1
ATOM 840 C C . ASP A 1 108 ? -20.777 -5.871 26.246 1.00 81.06 108 ASP A C 1
ATOM 842 O O . ASP A 1 108 ? -20.702 -4.666 25.972 1.00 81.06 108 ASP A O 1
ATOM 846 N N . PRO A 1 109 ? -20.461 -6.327 27.475 1.00 77.75 109 PRO A N 1
ATOM 847 C CA . PRO A 1 109 ? -19.994 -5.449 28.546 1.00 77.75 109 PRO A CA 1
ATOM 848 C C . PRO A 1 109 ? -18.631 -4.811 28.239 1.00 77.75 109 PRO A C 1
ATOM 850 O O . PRO A 1 109 ? -18.202 -3.901 28.949 1.00 77.75 109 PRO A O 1
ATOM 853 N N . GLU A 1 110 ? -17.924 -5.281 27.210 1.00 85.56 110 GLU A N 1
ATOM 854 C CA . GLU A 1 110 ? -16.640 -4.730 26.800 1.00 85.56 110 GLU A CA 1
ATOM 855 C C . GLU A 1 110 ? -16.793 -3.423 26.022 1.00 85.56 110 GLU A C 1
ATOM 857 O O . GLU A 1 110 ? -15.928 -2.560 26.142 1.00 85.56 110 GLU A O 1
ATOM 862 N N . ALA A 1 111 ? -17.913 -3.211 25.323 1.00 87.88 111 ALA A N 1
ATOM 863 C CA . ALA A 1 111 ? -18.177 -1.977 24.580 1.00 87.88 111 ALA A CA 1
ATOM 864 C C . ALA A 1 111 ? -18.166 -0.734 25.488 1.00 87.88 111 ALA A C 1
ATOM 866 O O . ALA A 1 111 ? -17.533 0.272 25.165 1.00 87.88 111 ALA A O 1
ATOM 867 N N . ASP A 1 112 ? -18.805 -0.820 26.660 1.00 88.50 112 ASP A N 1
ATOM 868 C CA . ASP A 1 112 ? -18.805 0.270 27.640 1.00 88.50 112 ASP A CA 1
ATOM 869 C C . ASP A 1 112 ? -17.401 0.541 28.189 1.00 88.50 112 ASP A C 1
ATOM 871 O O . ASP A 1 112 ? -17.017 1.699 28.333 1.00 88.50 112 ASP A O 1
ATOM 875 N N . ARG A 1 113 ? -16.598 -0.509 28.419 1.00 90.00 113 ARG A N 1
ATOM 876 C CA . ARG A 1 113 ? -15.206 -0.355 28.876 1.00 90.00 113 ARG A CA 1
ATOM 877 C C . ARG A 1 113 ? -14.354 0.379 27.847 1.00 90.00 113 ARG A C 1
ATOM 879 O O . ARG A 1 113 ? -13.586 1.257 28.223 1.00 90.00 113 ARG A O 1
ATOM 886 N N . VAL A 1 114 ? -14.482 0.036 26.564 1.00 92.00 114 VAL A N 1
ATOM 887 C CA . VAL A 1 114 ? -13.752 0.726 25.487 1.00 92.00 114 VAL A CA 1
ATOM 888 C C . VAL A 1 114 ? -14.155 2.193 25.439 1.00 92.00 114 VAL A C 1
ATOM 890 O O . VAL A 1 114 ? -13.290 3.065 25.409 1.00 92.00 114 VAL A O 1
ATOM 893 N N . LEU A 1 115 ? -15.458 2.467 25.490 1.00 91.62 115 LEU A N 1
ATOM 894 C CA . LEU A 1 115 ? -15.992 3.822 25.429 1.00 91.62 115 LEU A CA 1
ATOM 895 C C . LEU A 1 115 ? -15.565 4.684 26.629 1.00 91.62 115 LEU A C 1
ATOM 897 O O . LEU A 1 115 ? -15.299 5.871 26.458 1.00 91.62 115 LEU A O 1
ATOM 901 N N . ASP A 1 116 ? -15.454 4.098 27.821 1.00 91.44 116 ASP A N 1
ATOM 902 C CA . ASP A 1 116 ? -15.015 4.805 29.029 1.00 91.44 116 ASP A CA 1
ATOM 903 C C . ASP A 1 116 ? -13.506 5.118 29.016 1.00 91.44 116 ASP A C 1
ATOM 905 O O . ASP A 1 116 ? -13.067 6.116 29.591 1.00 91.44 116 ASP A O 1
ATOM 909 N N . GLU A 1 117 ? -12.696 4.288 28.351 1.00 93.31 117 GLU A N 1
ATOM 910 C CA . GLU A 1 117 ? -11.240 4.463 28.264 1.00 93.31 117 GLU A CA 1
ATOM 911 C C . GLU A 1 117 ? -10.807 5.277 27.021 1.00 93.31 117 GLU A C 1
ATOM 913 O O . GLU A 1 117 ? -9.730 5.882 27.027 1.00 93.31 117 GLU A O 1
ATOM 918 N N . ALA A 1 118 ? -11.651 5.366 25.985 1.00 93.38 118 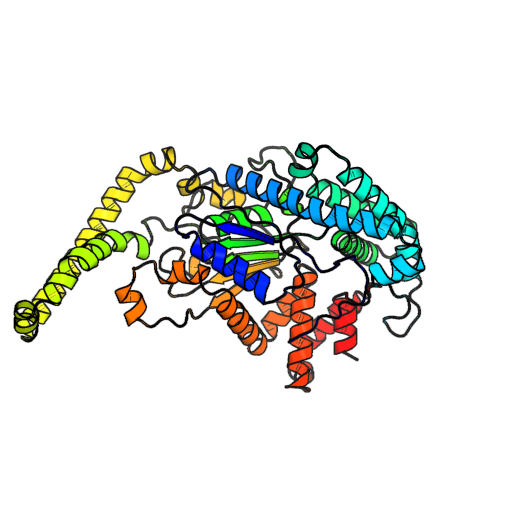ALA A N 1
ATOM 919 C CA . ALA A 1 118 ? -11.379 6.091 24.739 1.00 93.38 118 ALA A CA 1
ATOM 920 C C . ALA A 1 118 ? -10.993 7.578 24.919 1.00 93.38 118 ALA A C 1
ATOM 922 O O . ALA A 1 118 ? -10.044 8.009 24.258 1.00 93.38 118 ALA A O 1
ATOM 923 N N . PRO A 1 119 ? -11.611 8.373 25.822 1.00 95.19 119 PRO A N 1
ATOM 924 C CA . PRO A 1 119 ? -11.212 9.767 26.036 1.00 95.19 119 PRO A CA 1
ATOM 925 C C . PRO A 1 119 ? -9.746 9.926 26.451 1.00 95.19 119 PRO A C 1
ATOM 927 O O . PRO A 1 119 ? -9.088 10.886 26.053 1.00 95.19 119 PRO A O 1
ATOM 930 N N . ALA A 1 120 ? -9.214 8.979 27.233 1.00 93.88 120 ALA A N 1
ATOM 931 C CA . ALA A 1 120 ? -7.815 9.015 27.640 1.00 93.88 120 ALA A CA 1
ATOM 932 C C . ALA A 1 120 ? -6.881 8.760 26.449 1.00 93.88 120 ALA A C 1
ATOM 934 O O . ALA A 1 120 ? -5.894 9.470 26.298 1.00 93.88 120 ALA A O 1
ATOM 935 N N . LEU A 1 121 ? -7.228 7.814 25.569 1.00 95.56 121 LEU A N 1
ATOM 936 C CA . LEU A 1 121 ? -6.466 7.562 24.345 1.00 95.56 121 LEU A CA 1
ATOM 937 C C . LEU A 1 121 ? -6.485 8.772 23.401 1.00 95.56 121 LEU A C 1
ATOM 939 O O . LEU A 1 121 ? -5.438 9.167 22.898 1.00 95.56 121 LEU A O 1
ATOM 943 N N . ILE A 1 122 ? -7.656 9.376 23.175 1.00 95.88 122 ILE A N 1
ATOM 944 C CA . ILE A 1 122 ? -7.803 10.561 22.312 1.00 95.88 122 ILE A CA 1
ATOM 945 C C . ILE A 1 122 ? -6.935 11.709 22.836 1.00 95.88 122 ILE A C 1
ATOM 947 O O . ILE A 1 122 ? -6.257 12.381 22.056 1.00 95.88 122 ILE A O 1
ATOM 951 N N . LYS A 1 123 ? -6.907 11.899 24.161 1.00 96.25 123 LYS A N 1
ATOM 952 C CA . LYS A 1 123 ? -6.034 12.876 24.810 1.00 96.25 123 LYS A CA 1
ATOM 953 C C . LYS A 1 123 ? -4.555 12.557 24.576 1.00 96.25 123 LYS A C 1
ATOM 955 O O . LYS A 1 123 ? -3.823 13.449 24.157 1.00 96.25 123 LYS A O 1
ATOM 960 N N . ASP A 1 124 ? -4.133 11.313 24.798 1.00 96.81 124 ASP A N 1
ATOM 961 C CA . ASP A 1 124 ? -2.743 10.892 24.594 1.00 96.81 124 ASP A CA 1
ATOM 962 C C . ASP A 1 124 ? -2.308 11.108 23.131 1.00 96.81 124 ASP A C 1
ATOM 964 O O . ASP A 1 124 ? -1.225 11.632 22.883 1.00 96.81 124 ASP A O 1
ATOM 968 N N . ILE A 1 125 ? -3.166 10.788 22.150 1.00 96.62 125 ILE A N 1
ATOM 969 C CA . ILE A 1 125 ? -2.913 11.084 20.727 1.00 96.62 125 ILE A CA 1
ATOM 970 C C . ILE A 1 125 ? -2.781 12.599 20.512 1.00 96.62 125 ILE A C 1
ATOM 972 O O . ILE A 1 125 ? -1.858 13.042 19.830 1.00 96.62 125 ILE A O 1
ATOM 976 N N . GLY A 1 126 ? -3.656 13.406 21.116 1.00 96.56 126 GLY A N 1
ATOM 977 C CA . GLY A 1 126 ? -3.571 14.867 21.063 1.00 96.56 126 GLY A CA 1
ATOM 978 C C . GLY A 1 126 ? -2.258 15.430 21.611 1.00 96.56 126 GLY A C 1
ATOM 979 O O . GLY A 1 126 ? -1.701 16.358 21.026 1.00 96.56 126 GLY A O 1
ATOM 980 N N . GLU A 1 127 ? -1.724 14.846 22.686 1.00 96.44 127 GLU A N 1
ATOM 981 C CA . GLU A 1 127 ? -0.420 15.218 23.248 1.00 96.44 127 GLU A CA 1
ATOM 982 C C . GLU A 1 127 ? 0.733 14.889 22.283 1.00 96.44 127 GLU A C 1
ATOM 984 O O . GLU A 1 127 ? 1.630 15.717 22.106 1.00 96.44 127 GLU A O 1
ATOM 989 N N . LEU A 1 128 ? 0.690 13.740 21.592 1.00 95.69 128 LEU A N 1
ATOM 990 C CA . LEU A 1 128 ? 1.674 13.402 20.549 1.00 95.69 128 LEU A CA 1
ATOM 991 C C . LEU A 1 128 ? 1.625 14.396 19.380 1.00 95.69 128 LEU A C 1
ATOM 993 O O . LEU A 1 128 ? 2.661 14.849 18.898 1.00 95.69 128 LEU A O 1
ATOM 997 N N . LEU A 1 129 ? 0.422 14.786 18.952 1.00 95.12 129 LEU A N 1
ATOM 998 C CA . LEU A 1 129 ? 0.218 15.738 17.854 1.00 95.12 129 LEU A CA 1
ATOM 999 C C . LEU A 1 129 ? 0.612 17.181 18.207 1.00 95.12 129 LEU A C 1
ATOM 1001 O O . LEU A 1 129 ? 0.714 18.013 17.304 1.00 95.12 129 LEU A O 1
ATOM 1005 N N . GLY A 1 130 ? 0.825 17.483 19.492 1.00 93.81 130 GLY A N 1
ATOM 1006 C CA . GLY A 1 130 ? 1.337 18.768 19.975 1.00 93.81 130 GLY A CA 1
ATOM 1007 C C . GLY A 1 130 ? 2.861 18.920 19.878 1.00 93.81 130 GLY A C 1
ATOM 1008 O O . GLY A 1 130 ? 3.384 19.991 20.191 1.00 93.81 130 GLY A O 1
ATOM 1009 N N . GLN A 1 131 ? 3.582 17.872 19.467 1.00 94.81 131 GLN A N 1
ATOM 1010 C CA . GLN A 1 131 ? 5.032 17.909 19.264 1.00 94.81 131 GLN A CA 1
ATOM 1011 C C . GLN A 1 131 ? 5.430 18.803 18.070 1.00 94.81 131 GLN A C 1
ATOM 1013 O O . GLN A 1 131 ? 4.610 19.082 17.191 1.00 94.81 131 GLN A O 1
ATOM 1018 N N . PRO A 1 132 ? 6.700 19.250 17.987 1.00 96.25 132 PRO A N 1
ATOM 1019 C CA . PRO A 1 132 ? 7.198 19.961 16.813 1.00 96.25 132 PRO A CA 1
ATOM 1020 C C . PRO A 1 132 ? 7.000 19.154 15.521 1.00 96.25 132 PRO A C 1
ATOM 1022 O O . PRO A 1 132 ? 7.200 17.941 15.505 1.00 96.25 132 PRO A O 1
ATOM 1025 N N . THR A 1 133 ? 6.687 19.830 14.409 1.00 91.94 133 THR A N 1
ATOM 1026 C CA . THR A 1 133 ? 6.444 19.191 13.098 1.00 91.94 133 THR A CA 1
ATOM 1027 C C . THR A 1 133 ? 7.575 18.254 12.661 1.00 91.94 133 THR A C 1
ATOM 1029 O O . THR A 1 133 ? 7.317 17.236 12.026 1.00 91.94 133 THR A O 1
ATOM 1032 N N . GLU A 1 134 ? 8.824 18.575 13.004 1.00 90.50 134 GLU A N 1
ATOM 1033 C CA . GLU A 1 134 ? 9.979 17.732 12.684 1.00 90.50 134 GLU A CA 1
ATOM 1034 C C . GLU A 1 134 ? 9.969 16.397 13.449 1.00 90.50 134 GLU A C 1
ATOM 1036 O O . GLU A 1 134 ? 10.268 15.359 12.863 1.00 90.50 134 GLU A O 1
ATOM 1041 N N . GLU A 1 135 ? 9.571 16.405 14.723 1.00 91.69 135 GLU A N 1
ATOM 1042 C CA . GLU A 1 135 ? 9.438 15.192 15.544 1.00 91.69 135 GLU A CA 1
ATOM 1043 C C . GLU A 1 135 ? 8.267 14.328 15.069 1.00 91.69 135 GLU A C 1
ATOM 1045 O O . GLU A 1 135 ? 8.403 13.107 14.938 1.00 91.69 135 GLU A O 1
ATOM 1050 N N . ILE A 1 136 ? 7.152 14.976 14.707 1.00 92.50 136 ILE A N 1
ATOM 1051 C CA . ILE A 1 136 ? 5.996 14.324 14.082 1.00 92.50 136 ILE A CA 1
ATOM 1052 C C . ILE A 1 136 ? 6.432 13.618 12.799 1.00 92.50 136 ILE A C 1
ATOM 1054 O O . ILE A 1 136 ? 6.201 12.420 12.651 1.00 92.50 136 ILE A O 1
ATOM 1058 N N . ALA A 1 137 ? 7.104 14.332 11.889 1.00 87.88 137 ALA A N 1
ATOM 1059 C CA . ALA A 1 137 ? 7.574 13.772 10.625 1.00 87.88 137 ALA A CA 1
ATOM 1060 C C . ALA A 1 137 ? 8.495 12.560 10.836 1.00 87.88 137 ALA A C 1
ATOM 1062 O O . ALA A 1 137 ? 8.456 11.617 10.049 1.00 87.88 137 ALA A O 1
ATOM 1063 N N . LYS A 1 138 ? 9.306 12.555 11.896 1.00 89.38 138 LYS A N 1
ATOM 1064 C CA . LYS A 1 138 ? 10.264 11.479 12.165 1.00 89.38 138 LYS A CA 1
ATOM 1065 C C . LYS A 1 138 ? 9.666 10.260 12.855 1.00 89.38 138 LYS A C 1
ATOM 1067 O O . LYS A 1 138 ? 10.127 9.172 12.550 1.00 89.38 138 LYS A O 1
ATOM 1072 N N . SER A 1 139 ? 8.707 10.423 13.772 1.00 91.25 139 SER A N 1
ATOM 1073 C CA . SER A 1 139 ? 8.410 9.365 14.758 1.00 91.25 139 SER A CA 1
ATOM 1074 C C . SER A 1 139 ? 6.935 9.160 15.131 1.00 91.25 139 SER A C 1
ATOM 1076 O O . SER A 1 139 ? 6.638 8.369 16.031 1.00 91.25 139 SER A O 1
ATOM 1078 N N . LEU A 1 140 ? 5.991 9.854 14.478 1.00 94.31 140 LEU A N 1
ATOM 1079 C CA . LEU A 1 140 ? 4.574 9.757 14.845 1.00 94.31 140 LEU A CA 1
ATOM 1080 C C . LEU A 1 140 ? 4.040 8.316 14.791 1.00 94.31 140 LEU A C 1
ATOM 1082 O O . LEU A 1 140 ? 3.342 7.886 15.708 1.00 94.31 140 LEU A O 1
ATOM 1086 N N . SER A 1 141 ? 4.327 7.571 13.724 1.00 93.62 141 SER A N 1
ATOM 1087 C CA . SER A 1 141 ? 3.740 6.247 13.495 1.00 93.62 141 SER A CA 1
ATOM 1088 C C . SER A 1 141 ? 4.140 5.224 14.557 1.00 93.62 141 SER A C 1
ATOM 1090 O O . SER A 1 141 ? 3.289 4.478 15.038 1.00 93.62 141 SER A O 1
ATOM 1092 N N . GLY A 1 142 ? 5.394 5.216 14.979 1.00 92.12 142 GLY A N 1
ATOM 1093 C CA . GLY A 1 142 ? 5.940 4.332 16.000 1.00 92.12 142 GLY A CA 1
ATOM 1094 C C . GLY A 1 142 ? 5.546 4.774 17.397 1.00 92.12 142 GLY A C 1
ATOM 1095 O O . GLY A 1 142 ? 5.304 3.930 18.259 1.00 92.12 142 GLY A O 1
ATOM 1096 N N . GLN A 1 143 ? 5.398 6.082 17.637 1.00 93.88 143 GLN A N 1
ATOM 1097 C CA . GLN A 1 143 ? 4.796 6.579 18.876 1.00 93.88 143 GLN A CA 1
ATOM 1098 C C . GLN A 1 143 ? 3.325 6.147 18.994 1.00 93.88 143 GLN A C 1
ATOM 1100 O O . GLN A 1 143 ? 2.918 5.670 20.057 1.00 93.88 143 GLN A O 1
ATOM 1105 N N . LEU A 1 144 ? 2.550 6.227 17.905 1.00 94.88 144 LEU A N 1
ATOM 1106 C CA . LEU A 1 144 ? 1.181 5.708 17.843 1.00 94.88 144 LEU A CA 1
ATOM 1107 C C . LEU A 1 144 ? 1.146 4.188 18.025 1.00 94.88 144 LEU A C 1
ATOM 1109 O O . LEU A 1 144 ? 0.308 3.697 18.775 1.00 94.88 144 LEU A O 1
ATOM 1113 N N . LYS A 1 145 ? 2.092 3.442 17.439 1.00 92.44 145 LYS A N 1
ATOM 1114 C CA . LYS A 1 145 ? 2.177 1.986 17.629 1.00 92.44 145 LYS A CA 1
ATOM 1115 C C . LYS A 1 145 ? 2.468 1.604 19.083 1.00 92.44 145 LYS A C 1
ATOM 1117 O O . LYS A 1 145 ? 1.843 0.703 19.630 1.00 92.44 145 LYS A O 1
ATOM 1122 N N . LYS A 1 146 ? 3.363 2.333 19.756 1.00 92.94 146 LYS A N 1
ATOM 1123 C CA . LYS A 1 146 ? 3.612 2.170 21.201 1.00 92.94 146 LYS A CA 1
ATOM 1124 C C . LYS A 1 146 ? 2.389 2.549 22.037 1.00 92.94 146 LYS A C 1
ATOM 1126 O O . LYS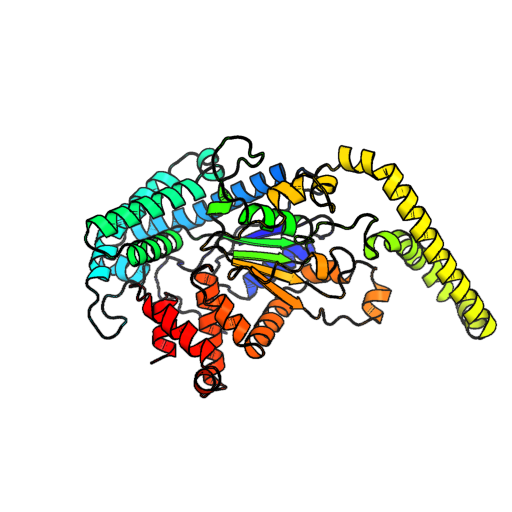 A 1 146 ? 2.168 1.975 23.102 1.00 92.94 146 LYS A O 1
ATOM 1131 N N . LEU A 1 147 ? 1.610 3.540 21.605 1.00 94.88 147 LEU A N 1
ATOM 1132 C CA . LEU A 1 147 ? 0.371 3.928 22.273 1.00 94.88 147 LEU A CA 1
ATOM 1133 C C . LEU A 1 147 ? -0.720 2.857 22.114 1.00 94.88 147 LEU A C 1
ATOM 1135 O O . LEU A 1 147 ? -1.352 2.528 23.113 1.00 94.88 147 LEU A O 1
ATOM 1139 N N . GLU A 1 148 ? -0.864 2.263 20.925 1.00 94.12 148 GLU A N 1
ATOM 1140 C CA . GLU A 1 148 ? -1.729 1.100 20.659 1.00 94.12 148 GLU A CA 1
ATOM 1141 C C . GLU A 1 148 ? -1.441 -0.033 21.657 1.00 94.12 148 GLU A C 1
ATOM 1143 O O . GLU A 1 148 ? -2.347 -0.465 22.369 1.00 94.12 148 GLU A O 1
ATOM 1148 N N . SER A 1 149 ? -0.176 -0.451 21.796 1.00 93.88 149 SER A N 1
ATOM 1149 C CA . SER A 1 149 ? 0.208 -1.518 22.736 1.00 93.88 149 SER A CA 1
ATOM 1150 C C . SER A 1 149 ? -0.087 -1.160 24.198 1.00 93.88 149 SER A C 1
ATOM 1152 O O . SER A 1 149 ? -0.645 -1.969 24.936 1.00 93.88 149 SER A O 1
ATOM 1154 N N . ARG A 1 150 ? 0.221 0.073 24.626 1.00 95.19 150 ARG A N 1
ATOM 1155 C CA . ARG A 1 150 ? -0.076 0.530 25.999 1.00 95.19 150 ARG A CA 1
ATOM 1156 C C . ARG A 1 150 ? -1.576 0.571 26.287 1.00 95.19 150 ARG A C 1
ATOM 1158 O O . ARG A 1 150 ? -1.990 0.293 27.414 1.00 95.19 150 ARG A O 1
ATOM 1165 N N . PHE A 1 151 ? -2.386 0.940 25.297 1.00 95.94 151 PHE A N 1
ATOM 1166 C CA . PHE A 1 151 ? -3.837 0.953 25.436 1.00 95.94 151 PHE A CA 1
ATOM 1167 C C . PHE A 1 151 ? -4.398 -0.472 25.532 1.00 95.94 151 PHE A C 1
ATOM 1169 O O . PHE A 1 151 ? -5.206 -0.734 26.423 1.00 95.94 151 PHE A O 1
ATOM 1176 N N . ALA A 1 152 ? -3.882 -1.414 24.736 1.00 95.50 152 ALA A N 1
ATOM 1177 C CA . ALA A 1 152 ? -4.251 -2.826 24.835 1.00 95.50 152 ALA A CA 1
ATOM 1178 C C . ALA A 1 152 ? -3.959 -3.391 26.236 1.00 95.50 152 ALA A C 1
ATOM 1180 O O . ALA A 1 152 ? -4.848 -3.945 26.880 1.00 95.50 152 ALA A O 1
ATOM 1181 N N . GLU A 1 153 ? -2.761 -3.150 26.780 1.00 95.75 153 GLU A N 1
ATOM 1182 C CA . GLU A 1 153 ? -2.411 -3.556 28.151 1.00 95.75 153 GLU A CA 1
ATOM 1183 C C . GLU A 1 153 ? -3.347 -2.954 29.213 1.00 95.75 153 GLU A C 1
ATOM 1185 O O . GLU A 1 153 ? -3.641 -3.579 30.239 1.00 95.75 153 GLU A O 1
ATOM 1190 N N . ARG A 1 154 ? -3.806 -1.715 29.001 1.00 94.06 154 ARG A N 1
ATOM 1191 C CA . ARG A 1 154 ? -4.750 -1.040 29.897 1.00 94.06 154 ARG A CA 1
ATOM 1192 C C . ARG A 1 154 ? -6.119 -1.718 29.870 1.00 94.06 154 ARG A C 1
ATOM 1194 O O . ARG A 1 154 ? -6.691 -1.916 30.941 1.00 94.06 154 ARG A O 1
ATOM 1201 N N . LEU A 1 155 ? -6.615 -2.108 28.695 1.00 94.56 155 LEU A N 1
ATOM 1202 C CA . LEU A 1 155 ? -7.868 -2.859 28.553 1.00 94.56 155 LEU A CA 1
ATOM 1203 C C . LEU A 1 155 ? -7.775 -4.247 29.207 1.00 94.56 155 LEU A C 1
ATOM 1205 O O . LEU A 1 155 ? -8.679 -4.630 29.954 1.00 94.56 155 LEU A O 1
ATOM 1209 N N . VAL A 1 156 ? -6.644 -4.944 29.051 1.00 95.31 156 VAL A N 1
ATOM 1210 C CA . VAL A 1 156 ? -6.387 -6.228 29.730 1.00 95.31 156 VAL A CA 1
ATOM 1211 C C . VAL A 1 156 ? -6.433 -6.073 31.250 1.00 95.31 156 VAL A C 1
ATOM 1213 O O . VAL A 1 156 ? -7.123 -6.825 31.938 1.00 95.31 156 VAL A O 1
ATOM 1216 N N . LYS A 1 157 ? -5.787 -5.037 31.806 1.00 94.31 157 LYS A N 1
ATOM 1217 C CA . LYS A 1 157 ? -5.847 -4.729 33.253 1.00 94.31 157 LYS A CA 1
ATOM 1218 C C . LYS A 1 157 ? -7.267 -4.431 33.751 1.00 94.31 157 LYS A C 1
ATOM 1220 O O . LYS A 1 157 ? -7.528 -4.551 34.947 1.00 94.31 157 LYS A O 1
ATOM 1225 N N . LYS A 1 158 ? -8.180 -4.049 32.856 1.00 90.69 158 LYS A N 1
ATOM 1226 C CA . LYS A 1 158 ? -9.608 -3.814 33.130 1.00 90.69 158 LYS A CA 1
ATOM 1227 C C . LYS A 1 158 ? -10.478 -5.057 32.891 1.00 90.69 158 LYS A C 1
ATOM 1229 O O . LYS A 1 158 ? -11.699 -4.975 33.017 1.00 90.69 158 LYS A O 1
ATOM 1234 N N . GLY A 1 159 ? -9.862 -6.207 32.607 1.00 90.06 159 GLY A N 1
ATOM 1235 C CA . GLY A 1 159 ? -10.525 -7.505 32.496 1.00 90.06 159 GLY A CA 1
ATOM 1236 C C . GLY A 1 159 ? -11.083 -7.825 31.109 1.00 90.06 159 GLY A C 1
ATOM 1237 O O . GLY A 1 159 ? -12.054 -8.578 31.033 1.00 90.06 159 GLY A O 1
ATOM 1238 N N . MET A 1 160 ? -10.535 -7.226 30.047 1.00 92.25 160 MET A N 1
ATOM 1239 C CA . MET A 1 160 ? -10.786 -7.622 28.652 1.00 92.25 160 MET A CA 1
ATOM 1240 C C . MET A 1 160 ? -9.803 -8.725 28.224 1.00 92.25 160 MET A C 1
ATOM 1242 O O . MET A 1 160 ? -8.680 -8.781 28.728 1.00 92.25 160 MET A O 1
ATOM 1246 N N . ASP A 1 161 ? -10.219 -9.601 27.306 1.00 91.44 161 ASP A N 1
ATOM 1247 C CA . ASP A 1 161 ? -9.331 -10.598 26.688 1.00 91.44 161 ASP A CA 1
ATOM 1248 C C . ASP A 1 161 ? -8.145 -9.933 25.963 1.00 91.44 161 ASP A C 1
ATOM 1250 O O . ASP A 1 161 ? -8.290 -8.856 25.387 1.00 91.44 161 ASP A O 1
ATOM 1254 N N . GLU A 1 162 ? -6.972 -10.569 25.976 1.00 91.62 162 GLU A N 1
ATOM 1255 C CA . GLU A 1 162 ? -5.737 -10.021 25.395 1.00 91.62 162 GLU A CA 1
ATOM 1256 C C . GLU A 1 162 ? -5.853 -9.799 23.883 1.00 91.62 162 GLU A C 1
ATOM 1258 O O . GLU A 1 162 ? -5.633 -8.686 23.406 1.00 91.62 162 GLU A O 1
ATOM 1263 N N . LYS A 1 163 ? -6.298 -10.812 23.130 1.00 89.06 163 LYS A N 1
ATOM 1264 C CA . LYS A 1 163 ? -6.418 -10.712 21.668 1.00 89.06 163 LYS A CA 1
ATOM 1265 C C . LYS A 1 163 ? -7.489 -9.711 21.265 1.00 89.06 163 LYS A C 1
ATOM 1267 O O . LYS A 1 163 ? -7.292 -8.933 20.331 1.00 89.06 163 LYS A O 1
ATOM 1272 N N . LYS A 1 164 ? -8.619 -9.703 21.980 1.00 89.06 164 LYS A N 1
ATOM 1273 C CA . LYS A 1 164 ? -9.673 -8.711 21.739 1.00 89.06 164 LYS A CA 1
ATOM 1274 C C . LYS A 1 164 ? -9.196 -7.297 22.083 1.00 89.06 164 LYS A C 1
ATOM 1276 O O . LYS A 1 164 ? -9.468 -6.378 21.318 1.00 89.06 164 LYS A O 1
ATOM 1281 N N . SER A 1 165 ? -8.422 -7.124 23.157 1.00 92.25 165 SER A N 1
ATOM 1282 C CA . SER A 1 165 ? -7.823 -5.833 23.529 1.00 92.25 165 SER A CA 1
ATOM 1283 C C . SER A 1 165 ? -6.879 -5.305 22.452 1.00 92.25 165 SER A C 1
ATOM 1285 O O . SER A 1 165 ? -6.932 -4.119 22.135 1.00 92.25 165 SER A O 1
ATOM 1287 N N . GLU A 1 166 ? -6.040 -6.159 21.861 1.00 91.31 166 GLU A N 1
ATOM 1288 C CA . GLU A 1 166 ? -5.152 -5.781 20.755 1.00 91.31 166 GLU A CA 1
ATOM 1289 C C . GLU A 1 166 ? -5.939 -5.326 19.520 1.00 91.31 166 GLU A C 1
ATOM 1291 O O . GLU A 1 166 ? -5.667 -4.251 18.982 1.00 91.31 166 GLU A O 1
ATOM 1296 N N . ALA A 1 167 ? -6.942 -6.104 19.098 1.00 88.69 167 ALA A N 1
ATOM 1297 C CA . ALA A 1 167 ? -7.779 -5.773 17.943 1.00 88.69 167 ALA A CA 1
ATOM 1298 C C . ALA A 1 167 ? -8.555 -4.462 18.157 1.00 88.69 167 ALA A C 1
ATOM 1300 O O . ALA A 1 167 ? -8.552 -3.584 17.298 1.00 88.69 167 ALA A O 1
ATOM 1301 N N . VAL A 1 168 ? -9.151 -4.290 19.341 1.00 91.50 168 VAL A N 1
ATOM 1302 C CA . VAL A 1 168 ? -9.875 -3.071 19.721 1.00 91.50 168 VAL A CA 1
ATOM 1303 C C . VAL A 1 168 ? -8.960 -1.855 19.756 1.00 91.50 168 VAL A C 1
ATOM 1305 O O . VAL A 1 168 ? -9.339 -0.788 19.280 1.00 91.50 168 VAL A O 1
ATOM 1308 N N . SER A 1 169 ? -7.763 -1.999 20.324 1.00 92.81 169 SER A N 1
ATOM 1309 C CA . SER A 1 169 ? -6.808 -0.893 20.429 1.00 92.81 169 SER A CA 1
ATOM 1310 C C . SER A 1 169 ? -6.334 -0.444 19.058 1.00 92.81 169 SER A C 1
ATOM 1312 O O . SER A 1 169 ? -6.253 0.756 18.807 1.00 92.81 169 SER A O 1
ATOM 1314 N N . ARG A 1 170 ? -6.063 -1.399 18.163 1.00 89.94 170 ARG A N 1
ATOM 1315 C CA . ARG A 1 170 ? -5.690 -1.127 16.776 1.00 89.94 170 ARG A CA 1
ATOM 1316 C C . ARG A 1 170 ? -6.796 -0.383 16.040 1.00 89.94 170 ARG A C 1
ATOM 1318 O O . ARG A 1 170 ? -6.526 0.678 15.492 1.00 89.94 170 ARG A O 1
ATOM 1325 N N . GLU A 1 171 ? -8.021 -0.900 16.086 1.00 88.06 171 GLU A N 1
ATOM 1326 C CA . GLU A 1 171 ? -9.197 -0.294 15.450 1.00 88.06 171 GLU A CA 1
ATOM 1327 C C . GLU A 1 171 ? -9.453 1.128 15.973 1.00 88.06 171 GLU A C 1
ATOM 1329 O O . GLU A 1 171 ? -9.695 2.060 15.204 1.00 88.06 171 GLU A O 1
ATOM 1334 N N . LEU A 1 172 ? -9.332 1.333 17.287 1.00 90.69 172 LEU A N 1
ATOM 1335 C CA . LEU A 1 172 ? -9.563 2.636 17.901 1.00 90.69 172 LEU A CA 1
ATOM 1336 C C . LEU A 1 172 ? -8.465 3.651 17.548 1.00 90.69 172 LEU A C 1
ATOM 1338 O O . LEU A 1 172 ? -8.772 4.800 17.232 1.00 90.69 172 LEU A O 1
ATOM 1342 N N . VAL A 1 173 ? -7.190 3.245 17.568 1.00 92.56 173 VAL A N 1
ATOM 1343 C CA . VAL A 1 173 ? -6.084 4.112 17.131 1.00 92.56 173 VAL A CA 1
ATOM 1344 C C . VAL A 1 173 ? -6.205 4.433 15.644 1.00 92.56 173 VAL A C 1
ATOM 1346 O O . VAL A 1 173 ?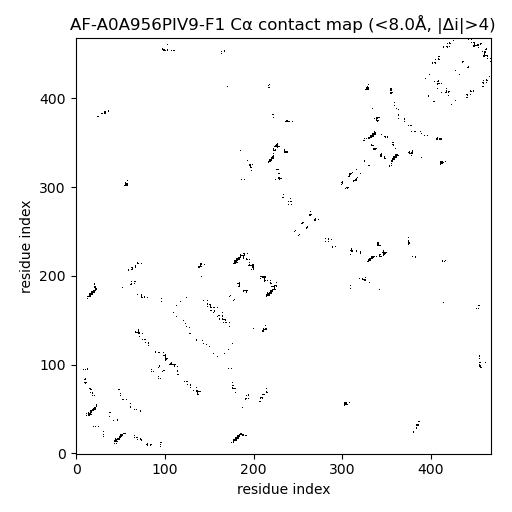 -6.009 5.589 15.280 1.00 92.56 173 VAL A O 1
ATOM 1349 N N . ASP A 1 174 ? -6.563 3.467 14.796 1.00 87.69 174 ASP A N 1
ATOM 1350 C CA . ASP A 1 174 ? -6.751 3.685 13.356 1.00 87.69 174 ASP A CA 1
ATOM 1351 C C . ASP A 1 174 ? -7.950 4.606 13.073 1.00 87.69 174 ASP A C 1
ATOM 1353 O O . ASP A 1 174 ? -7.884 5.469 12.205 1.00 87.69 174 ASP A O 1
ATOM 1357 N N . THR A 1 175 ? -9.005 4.530 13.884 1.00 86.25 175 THR A N 1
ATOM 1358 C CA . THR A 1 175 ? -10.155 5.444 13.808 1.00 86.25 175 THR A CA 1
ATOM 1359 C C . THR A 1 175 ? -9.764 6.897 14.097 1.00 86.25 175 THR A C 1
ATOM 1361 O O . THR A 1 175 ? -10.242 7.824 13.438 1.00 86.25 175 THR A O 1
ATOM 1364 N N . VAL A 1 176 ? -8.893 7.126 15.086 1.00 89.75 176 VAL A N 1
ATOM 1365 C CA . VAL A 1 176 ? -8.456 8.482 15.457 1.00 89.75 176 VAL A CA 1
ATOM 1366 C C . VAL A 1 176 ? -7.337 8.978 14.537 1.00 89.75 176 VAL A C 1
ATOM 1368 O O . VAL A 1 176 ? -7.389 10.115 14.069 1.00 89.75 176 VAL A O 1
ATOM 1371 N N . ALA A 1 177 ? -6.338 8.139 14.266 1.00 90.69 177 ALA A N 1
ATOM 1372 C CA . ALA A 1 177 ? -5.115 8.445 13.530 1.00 90.69 177 ALA A CA 1
ATOM 1373 C C . ALA A 1 177 ? -4.842 7.381 12.442 1.00 90.69 177 ALA A C 1
ATOM 1375 O O . ALA A 1 177 ? -3.913 6.568 12.576 1.00 90.69 177 ALA A O 1
ATOM 1376 N N . PRO A 1 178 ? -5.624 7.398 11.348 1.00 86.62 178 PRO A N 1
ATOM 1377 C CA . PRO A 1 178 ? -5.665 6.310 10.376 1.00 86.62 178 PRO A CA 1
ATOM 1378 C C . PRO A 1 178 ? -4.317 6.037 9.727 1.00 86.62 178 PRO A C 1
ATOM 1380 O O . PRO A 1 178 ? -3.540 6.949 9.424 1.00 86.62 178 PRO A O 1
ATOM 1383 N N . ARG A 1 179 ? -4.026 4.755 9.515 1.00 89.38 179 ARG A N 1
ATOM 1384 C CA . ARG A 1 179 ? -2.879 4.293 8.738 1.00 89.38 179 ARG A CA 1
ATOM 1385 C C . ARG A 1 179 ? -3.042 4.653 7.268 1.00 89.38 179 ARG A C 1
ATOM 1387 O O . ARG A 1 179 ? -4.146 4.664 6.721 1.00 89.38 179 ARG A O 1
ATOM 1394 N N . ALA A 1 180 ? -1.915 4.960 6.642 1.00 86.12 180 ALA A N 1
ATOM 1395 C CA . ALA A 1 180 ? -1.836 5.386 5.261 1.00 86.12 180 ALA A CA 1
ATOM 1396 C C . ALA A 1 180 ? -2.003 4.221 4.283 1.00 86.12 180 ALA A C 1
ATOM 1398 O O . ALA A 1 180 ? -1.596 3.088 4.556 1.00 86.12 180 ALA A O 1
ATOM 1399 N N . ILE A 1 181 ? -2.529 4.562 3.111 1.00 85.56 181 ILE A N 1
ATOM 1400 C CA . ILE A 1 181 ? -2.434 3.770 1.890 1.00 85.56 181 ILE A CA 1
ATOM 1401 C C . ILE A 1 181 ? -1.263 4.331 1.079 1.00 85.56 181 ILE A C 1
ATOM 1403 O O . ILE A 1 181 ? -1.222 5.530 0.787 1.00 85.56 181 ILE A O 1
ATOM 1407 N N . VAL A 1 182 ? -0.310 3.487 0.698 1.00 85.00 182 VAL A N 1
ATOM 1408 C CA . VAL A 1 182 ? 0.837 3.885 -0.124 1.00 85.00 182 VAL A CA 1
ATOM 1409 C C . VAL A 1 182 ? 0.723 3.233 -1.492 1.00 85.00 182 VAL A C 1
ATOM 1411 O O . VAL A 1 182 ? 0.738 2.015 -1.613 1.00 85.00 182 VAL A O 1
ATOM 1414 N N . VAL A 1 183 ? 0.633 4.034 -2.547 1.00 83.38 183 VAL A N 1
ATOM 1415 C CA . VAL A 1 183 ? 0.562 3.522 -3.921 1.00 83.38 183 VAL A CA 1
ATOM 1416 C C . VAL A 1 183 ? 1.860 3.866 -4.617 1.00 83.38 183 VAL A C 1
ATOM 1418 O O . VAL A 1 183 ? 2.198 5.040 -4.745 1.00 83.38 183 VAL A O 1
ATOM 1421 N N . GLY A 1 184 ? 2.600 2.861 -5.063 1.00 81.81 184 GLY A N 1
ATOM 1422 C CA . GLY A 1 184 ? 3.893 3.060 -5.690 1.00 81.81 184 GLY A CA 1
ATOM 1423 C C . GLY A 1 184 ? 3.955 2.486 -7.099 1.00 81.81 184 GLY A C 1
ATOM 1424 O O . GLY A 1 184 ? 3.556 1.347 -7.307 1.00 81.81 184 GLY A O 1
ATOM 1425 N N . HIS A 1 185 ? 4.517 3.226 -8.059 1.00 83.12 185 HIS A N 1
ATOM 1426 C CA . HIS A 1 185 ? 4.794 2.717 -9.411 1.00 83.12 185 HIS A CA 1
ATOM 1427 C C . HIS A 1 185 ? 6.286 2.620 -9.715 1.00 83.12 185 HIS A C 1
ATOM 1429 O O . HIS A 1 185 ? 7.047 3.541 -9.399 1.00 83.12 185 HIS A O 1
ATOM 1435 N N . SER A 1 186 ? 6.709 1.536 -10.377 1.00 80.75 186 SER A N 1
ATOM 1436 C CA . SER A 1 186 ? 8.096 1.351 -10.820 1.00 80.75 186 SER A CA 1
ATOM 1437 C C . SER A 1 186 ? 9.070 1.468 -9.638 1.00 80.75 186 SER A C 1
ATOM 1439 O O . SER A 1 186 ? 8.867 0.839 -8.600 1.00 80.75 186 SER A O 1
ATOM 1441 N N . ALA A 1 187 ? 10.102 2.309 -9.732 1.00 80.19 187 ALA A N 1
ATOM 1442 C CA . ALA A 1 187 ? 10.995 2.597 -8.605 1.00 80.19 187 ALA A CA 1
ATOM 1443 C C . ALA A 1 187 ? 10.250 3.110 -7.351 1.00 80.19 187 ALA A C 1
ATOM 1445 O O . ALA A 1 187 ? 10.630 2.764 -6.238 1.00 80.19 187 ALA A O 1
ATOM 1446 N N . GLY A 1 188 ? 9.158 3.867 -7.509 1.00 81.44 188 GLY A N 1
ATOM 1447 C CA . GLY A 1 188 ? 8.308 4.278 -6.388 1.00 81.44 188 GLY A CA 1
ATOM 1448 C C . GLY A 1 188 ? 7.543 3.109 -5.758 1.00 81.44 188 GLY A C 1
ATOM 1449 O O . GLY A 1 188 ? 7.368 3.079 -4.546 1.00 81.44 188 GLY A O 1
ATOM 1450 N N . GLY A 1 189 ? 7.166 2.106 -6.557 1.00 85.94 189 GLY A N 1
ATOM 1451 C CA . GLY A 1 189 ? 6.606 0.832 -6.086 1.00 85.94 189 GLY A CA 1
ATOM 1452 C C . GLY A 1 189 ? 7.602 0.031 -5.261 1.00 85.94 189 GLY A C 1
ATOM 1453 O O . GLY A 1 189 ? 7.253 -0.510 -4.217 1.00 85.94 189 GLY A O 1
ATOM 1454 N N . TYR A 1 190 ? 8.865 0.038 -5.679 1.00 87.44 190 TYR A N 1
ATOM 1455 C CA . TYR A 1 190 ? 9.947 -0.582 -4.927 1.00 87.44 190 TYR A CA 1
ATOM 1456 C C . TYR A 1 190 ? 10.203 0.126 -3.585 1.00 87.44 190 TYR A C 1
ATOM 1458 O O . TYR A 1 190 ? 10.358 -0.542 -2.564 1.00 87.44 190 TYR A O 1
ATOM 1466 N N . VAL A 1 191 ? 10.176 1.466 -3.555 1.00 87.94 191 VAL A N 1
ATOM 1467 C CA . VAL A 1 191 ? 10.247 2.246 -2.303 1.00 87.94 191 VAL A CA 1
ATOM 1468 C C . VAL A 1 191 ? 9.047 1.950 -1.400 1.00 87.94 191 VAL A C 1
ATOM 1470 O O . VAL A 1 191 ? 9.236 1.680 -0.220 1.00 87.94 191 VAL A O 1
ATOM 1473 N N . ALA A 1 192 ? 7.825 1.955 -1.945 1.00 88.88 192 ALA A N 1
ATOM 1474 C CA . ALA A 1 192 ? 6.603 1.667 -1.193 1.00 88.88 192 ALA A CA 1
ATOM 1475 C C . ALA A 1 192 ? 6.638 0.272 -0.555 1.00 88.88 192 ALA A C 1
ATOM 1477 O O . ALA A 1 192 ? 6.310 0.112 0.617 1.00 88.88 192 ALA A O 1
ATOM 1478 N N . TYR A 1 193 ? 7.084 -0.729 -1.316 1.00 91.00 193 TYR A N 1
ATOM 1479 C CA . TYR A 1 193 ? 7.265 -2.084 -0.812 1.00 91.00 193 TYR A CA 1
ATOM 1480 C C . TYR A 1 193 ? 8.334 -2.139 0.284 1.00 91.00 193 TYR A C 1
ATOM 1482 O O . TYR A 1 193 ? 8.084 -2.675 1.359 1.00 91.00 193 TYR A O 1
ATOM 1490 N N . THR A 1 194 ? 9.496 -1.520 0.047 1.00 90.38 194 THR A N 1
ATOM 1491 C CA . THR A 1 194 ? 10.6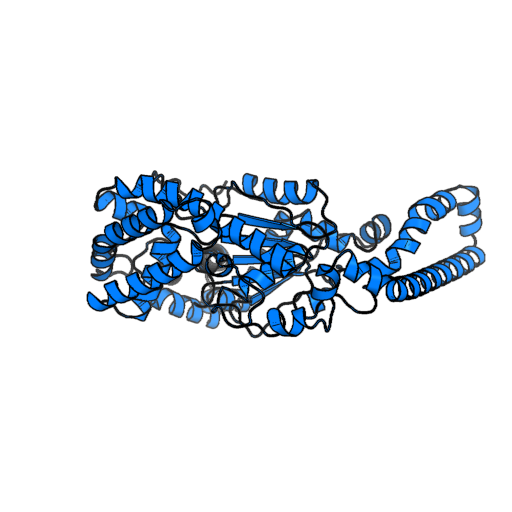02 -1.463 1.017 1.00 90.38 194 THR A CA 1
ATOM 1492 C C . THR A 1 194 ? 10.166 -0.814 2.334 1.00 90.38 194 THR A C 1
ATOM 1494 O O . THR A 1 194 ? 10.472 -1.358 3.392 1.00 90.38 194 THR A O 1
ATOM 1497 N N . LEU A 1 195 ? 9.409 0.291 2.266 1.00 89.75 195 LEU A N 1
ATOM 1498 C CA . LEU A 1 195 ? 8.803 0.983 3.412 1.00 89.75 195 LEU A CA 1
ATOM 1499 C C . LEU A 1 195 ? 7.932 0.043 4.255 1.00 89.75 195 LEU A C 1
ATOM 1501 O O . LEU A 1 195 ? 7.970 0.091 5.482 1.00 89.75 195 LEU A O 1
ATOM 1505 N N . ALA A 1 196 ? 7.129 -0.788 3.588 1.00 90.19 196 ALA A N 1
ATOM 1506 C CA . ALA A 1 196 ? 6.134 -1.649 4.219 1.00 90.19 196 ALA A CA 1
ATOM 1507 C C . ALA A 1 196 ? 6.748 -2.863 4.914 1.00 90.19 196 ALA A C 1
ATOM 1509 O O . ALA A 1 196 ? 6.278 -3.269 5.972 1.00 90.19 196 ALA A O 1
ATOM 1510 N N . VAL A 1 197 ? 7.780 -3.456 4.309 1.00 89.75 197 VAL A N 1
ATOM 1511 C CA . VAL A 1 197 ? 8.397 -4.701 4.797 1.00 89.75 197 VAL A CA 1
ATOM 1512 C C . VAL A 1 197 ? 9.591 -4.464 5.723 1.00 89.75 197 VAL A C 1
ATOM 1514 O O . VAL A 1 197 ? 10.132 -5.411 6.288 1.00 89.75 197 VAL A O 1
ATOM 1517 N N . ASN A 1 198 ? 9.994 -3.204 5.911 1.00 87.62 198 ASN A N 1
ATOM 1518 C CA . ASN A 1 198 ? 10.992 -2.802 6.903 1.00 87.62 198 ASN A CA 1
ATOM 1519 C C . ASN A 1 198 ? 10.454 -1.663 7.791 1.00 87.62 198 ASN A C 1
ATOM 1521 O O . ASN A 1 198 ? 11.078 -0.601 7.853 1.00 87.62 198 ASN A O 1
ATOM 1525 N N . PRO A 1 199 ? 9.313 -1.842 8.490 1.00 82.31 199 PRO A N 1
ATOM 1526 C CA . PRO A 1 199 ? 8.924 -0.886 9.524 1.00 82.31 199 PRO A CA 1
ATOM 1527 C C . PRO A 1 199 ? 10.047 -0.797 10.569 1.00 82.31 199 PRO A C 1
ATOM 1529 O O . PRO A 1 199 ? 10.801 -1.753 10.729 1.00 82.31 199 PRO A O 1
ATOM 1532 N N . GLU A 1 200 ? 10.203 0.333 11.261 1.00 74.44 200 GLU A N 1
ATOM 1533 C CA . GLU A 1 200 ? 11.332 0.537 12.181 1.00 74.44 200 GLU A CA 1
ATOM 1534 C C . GLU A 1 200 ? 11.480 -0.624 13.185 1.00 74.44 200 GLU A C 1
ATOM 1536 O O . GLU A 1 200 ? 10.627 -0.823 14.052 1.00 74.44 200 GLU A O 1
ATOM 1541 N N . VAL A 1 201 ? 12.584 -1.375 13.092 1.00 58.25 201 VAL A N 1
ATOM 1542 C CA . VAL A 1 201 ? 12.947 -2.430 14.049 1.00 58.25 201 VAL A CA 1
ATOM 1543 C C . VAL A 1 201 ? 14.347 -2.142 14.586 1.00 58.25 201 VAL A C 1
ATOM 1545 O O . VAL A 1 201 ? 15.324 -2.751 14.166 1.00 58.25 201 VAL A O 1
ATOM 1548 N N . THR A 1 202 ? 14.442 -1.240 15.566 1.00 47.56 202 THR A N 1
ATOM 1549 C CA . THR A 1 202 ? 15.640 -0.985 16.403 1.00 47.56 202 THR A CA 1
ATOM 1550 C C . THR A 1 202 ? 16.915 -0.439 15.705 1.00 47.56 202 THR A C 1
ATOM 1552 O O . THR A 1 202 ? 17.115 -0.630 14.510 1.00 47.56 202 THR A O 1
ATOM 1555 N N . PRO A 1 203 ? 17.803 0.271 16.442 1.00 48.34 203 PRO A N 1
ATOM 1556 C CA . PRO A 1 203 ? 18.799 1.187 15.859 1.00 48.34 203 PRO A CA 1
ATOM 1557 C C . PRO A 1 203 ? 20.105 0.541 15.372 1.00 48.34 203 PRO A C 1
ATOM 1559 O O . PRO A 1 203 ? 20.932 1.222 14.767 1.00 48.34 203 PRO A O 1
ATOM 1562 N N . ASP A 1 204 ? 20.337 -0.744 15.641 1.00 49.94 204 ASP A N 1
ATOM 1563 C CA . ASP A 1 204 ? 21.677 -1.309 15.484 1.00 49.94 204 ASP A CA 1
ATOM 1564 C C . ASP A 1 204 ? 21.847 -1.983 14.110 1.00 49.94 204 ASP A C 1
ATOM 1566 O O . ASP A 1 204 ? 21.382 -3.097 13.873 1.00 49.94 204 ASP A O 1
ATOM 1570 N N . ASN A 1 205 ? 22.578 -1.294 13.222 1.00 54.69 205 ASN A N 1
ATOM 1571 C CA . ASN A 1 205 ? 23.032 -1.705 11.878 1.00 54.69 205 ASN A CA 1
ATOM 1572 C C . ASN A 1 205 ? 22.009 -1.667 10.725 1.00 54.69 205 ASN A C 1
ATOM 1574 O O . ASN A 1 205 ? 22.321 -2.158 9.638 1.00 54.69 205 ASN A O 1
ATOM 1578 N N . ASN A 1 206 ? 20.832 -1.062 10.907 1.00 66.81 206 ASN A N 1
ATOM 1579 C CA . ASN A 1 206 ? 19.882 -0.857 9.812 1.00 66.81 206 ASN A CA 1
ATOM 1580 C C . ASN A 1 206 ? 20.156 0.487 9.104 1.00 66.81 206 ASN A C 1
ATOM 1582 O O . ASN A 1 206 ? 20.195 1.518 9.776 1.00 66.81 206 ASN A O 1
ATOM 1586 N N . PRO A 1 207 ? 20.346 0.525 7.772 1.00 68.50 207 PRO A N 1
ATOM 1587 C CA . PRO A 1 207 ? 20.491 1.784 7.052 1.00 68.50 207 PRO A CA 1
ATOM 1588 C C . PRO A 1 207 ? 19.172 2.568 6.936 1.00 68.50 207 PRO A C 1
ATOM 1590 O O . PRO A 1 207 ? 19.171 3.727 6.527 1.00 68.50 207 PRO A O 1
ATOM 1593 N N . PHE A 1 208 ? 18.045 1.960 7.306 1.00 73.44 208 PHE A N 1
ATOM 1594 C CA . PHE A 1 208 ? 16.761 2.632 7.396 1.00 73.44 208 PHE A CA 1
ATOM 1595 C C . PHE A 1 208 ? 16.555 3.252 8.775 1.00 73.44 208 PHE A C 1
ATOM 1597 O O . PHE A 1 208 ? 16.378 2.553 9.771 1.00 73.44 208 PHE A O 1
ATOM 1604 N N . THR A 1 209 ? 16.501 4.580 8.812 1.00 71.81 209 THR A N 1
ATOM 1605 C CA . THR A 1 209 ? 16.112 5.359 9.992 1.00 71.81 209 THR A CA 1
ATOM 1606 C C . THR A 1 209 ? 14.794 6.066 9.720 1.00 71.81 209 THR A C 1
ATOM 1608 O O . THR A 1 209 ? 14.738 7.287 9.570 1.00 71.81 209 THR A O 1
ATOM 1611 N N . TYR A 1 210 ? 13.729 5.286 9.571 1.00 79.69 210 TYR A N 1
ATOM 1612 C CA . TYR A 1 210 ? 12.404 5.820 9.304 1.00 79.69 210 TYR A CA 1
ATOM 1613 C C . TYR A 1 210 ? 11.330 5.036 10.046 1.00 79.69 210 TYR A C 1
ATOM 1615 O O . TYR A 1 210 ? 11.445 3.831 10.235 1.00 79.69 210 TYR A O 1
ATOM 1623 N N . ASP A 1 211 ? 10.258 5.731 10.408 1.00 83.12 211 ASP A N 1
ATOM 1624 C CA . ASP A 1 211 ? 9.205 5.213 11.280 1.00 83.12 211 ASP A CA 1
ATOM 1625 C C . ASP A 1 211 ? 7.865 4.981 10.558 1.00 83.12 211 ASP A C 1
ATOM 1627 O O . ASP A 1 211 ? 7.032 4.169 10.956 1.00 83.12 211 ASP A O 1
ATOM 1631 N N . GLY A 1 212 ? 7.649 5.680 9.445 1.00 78.50 212 GLY A N 1
ATOM 1632 C CA . GLY A 1 212 ? 6.380 5.728 8.727 1.00 78.50 212 GLY A CA 1
ATOM 1633 C C . GLY A 1 212 ? 5.886 4.371 8.234 1.00 78.50 212 GLY A C 1
ATOM 1634 O O . GLY A 1 212 ? 4.685 4.235 8.035 1.00 78.50 212 GLY A O 1
ATOM 1635 N N . GLY A 1 213 ? 6.754 3.355 8.115 1.00 84.94 213 GLY A N 1
ATOM 1636 C CA . GLY A 1 213 ? 6.352 1.971 7.835 1.00 84.94 213 GLY A CA 1
ATOM 1637 C C . GLY A 1 213 ? 5.368 1.410 8.872 1.00 84.94 213 GLY A C 1
ATOM 1638 O O . GLY A 1 213 ? 4.407 0.745 8.498 1.00 84.94 213 GLY A O 1
ATOM 1639 N N . ASN A 1 214 ? 5.501 1.788 10.153 1.00 90.00 214 ASN A N 1
ATOM 1640 C CA . ASN A 1 214 ? 4.533 1.452 11.212 1.00 90.00 214 ASN A CA 1
ATOM 1641 C C . ASN A 1 214 ? 3.142 2.064 10.968 1.00 90.00 214 ASN A C 1
ATOM 1643 O O . ASN A 1 214 ? 2.149 1.662 11.575 1.00 90.00 214 ASN A O 1
ATOM 1647 N N . GLY A 1 215 ? 3.079 3.086 10.117 1.00 90.31 215 GLY A N 1
ATOM 1648 C CA . GLY A 1 215 ? 1.874 3.815 9.770 1.00 90.31 215 GLY A CA 1
ATOM 1649 C C . GLY A 1 215 ? 1.238 3.423 8.459 1.00 90.31 215 GLY A C 1
ATOM 1650 O O . GLY A 1 215 ? 0.313 4.114 8.042 1.00 90.31 215 GLY A O 1
ATOM 1651 N N . VAL A 1 216 ? 1.712 2.360 7.817 1.00 91.06 216 VAL A N 1
ATOM 1652 C CA . VAL A 1 216 ? 1.185 1.876 6.544 1.00 91.06 216 VAL A CA 1
ATOM 1653 C C . VAL A 1 216 ? 0.254 0.695 6.789 1.00 91.06 216 VAL A C 1
ATOM 1655 O O . VAL A 1 216 ? 0.651 -0.328 7.346 1.00 91.06 216 VAL A O 1
ATOM 1658 N N . GLY A 1 217 ? -1.000 0.844 6.372 1.00 89.94 217 GLY A N 1
ATOM 1659 C CA . GLY A 1 217 ? -1.988 -0.232 6.417 1.00 89.94 217 GLY A CA 1
ATOM 1660 C C . GLY A 1 217 ? -2.073 -0.965 5.085 1.00 89.94 217 GLY A C 1
ATOM 1661 O O . GLY A 1 217 ? -2.083 -2.187 5.042 1.00 89.94 217 GLY A O 1
ATOM 1662 N N . GLU A 1 218 ? -2.037 -0.238 3.973 1.00 89.50 218 GLU A N 1
ATOM 1663 C CA . GLU A 1 218 ? -2.151 -0.829 2.641 1.00 89.50 218 GLU A CA 1
ATOM 1664 C C . GLU A 1 218 ? -1.047 -0.312 1.722 1.00 89.50 218 GLU A C 1
ATOM 1666 O O . GLU A 1 218 ? -0.750 0.885 1.706 1.00 89.50 218 GLU A O 1
ATOM 1671 N N . VAL A 1 219 ? -0.462 -1.208 0.927 1.00 89.25 219 VAL A N 1
ATOM 1672 C CA . VAL A 1 219 ? 0.463 -0.852 -0.147 1.00 89.25 219 VAL A CA 1
ATOM 1673 C C . VAL A 1 219 ? 0.003 -1.422 -1.469 1.00 89.25 219 VAL A C 1
ATOM 1675 O O . VAL A 1 219 ? -0.114 -2.632 -1.619 1.00 89.25 219 VAL A O 1
ATOM 1678 N N . VAL A 1 220 ? -0.164 -0.558 -2.464 1.00 87.12 220 VAL A N 1
ATOM 1679 C CA . VAL A 1 220 ? -0.425 -0.967 -3.844 1.00 87.12 220 VAL A CA 1
ATOM 1680 C C . VAL A 1 220 ? 0.847 -0.768 -4.654 1.00 87.12 220 VAL A C 1
ATOM 1682 O O . VAL A 1 220 ? 1.298 0.358 -4.863 1.00 87.12 220 VAL A O 1
ATOM 1685 N N . VAL A 1 221 ? 1.440 -1.865 -5.113 1.00 88.31 221 VAL A N 1
ATOM 1686 C CA . VAL A 1 221 ? 2.662 -1.853 -5.916 1.00 88.31 221 VAL A CA 1
ATOM 1687 C C . VAL A 1 221 ? 2.307 -2.077 -7.376 1.00 88.31 221 VAL A C 1
ATOM 1689 O O . VAL A 1 221 ? 1.894 -3.160 -7.773 1.00 88.31 221 VAL A O 1
ATOM 1692 N N . LEU A 1 222 ? 2.498 -1.054 -8.195 1.00 85.44 222 LEU A N 1
ATOM 1693 C CA . LEU A 1 222 ? 2.207 -1.070 -9.619 1.00 85.44 222 LEU A CA 1
ATOM 1694 C C . LEU A 1 222 ? 3.502 -1.314 -10.384 1.00 85.44 222 LEU A C 1
ATOM 1696 O O . LEU A 1 222 ? 4.368 -0.436 -10.411 1.00 85.44 222 LEU A O 1
ATOM 1700 N N . SER A 1 223 ? 3.612 -2.463 -11.055 1.00 84.94 223 SER A N 1
ATOM 1701 C CA . SER A 1 223 ? 4.664 -2.689 -12.055 1.00 84.94 223 SER A CA 1
ATOM 1702 C C . SER A 1 223 ? 6.060 -2.348 -11.502 1.00 84.94 223 SER A C 1
ATOM 1704 O O . SER A 1 223 ? 6.746 -1.435 -11.959 1.00 84.94 223 SER A O 1
ATOM 1706 N N . ALA A 1 224 ? 6.450 -3.032 -10.425 1.00 87.56 224 ALA A N 1
ATOM 1707 C CA . ALA A 1 224 ? 7.740 -2.841 -9.775 1.00 87.56 224 ALA A CA 1
ATOM 1708 C C . ALA A 1 224 ? 8.395 -4.198 -9.500 1.00 87.56 224 ALA A C 1
ATOM 1710 O O . ALA A 1 224 ? 7.709 -5.109 -9.042 1.00 87.56 224 ALA A O 1
ATOM 1711 N N . PRO A 1 225 ? 9.713 -4.340 -9.719 1.00 86.75 225 PRO A N 1
ATOM 1712 C CA . PRO A 1 225 ? 10.398 -5.628 -9.687 1.00 86.75 225 PRO A CA 1
ATOM 1713 C C . PRO A 1 225 ? 10.771 -6.042 -8.251 1.00 86.75 225 PRO A C 1
ATOM 1715 O O . PRO A 1 225 ? 11.940 -6.205 -7.909 1.00 86.75 225 PRO A O 1
ATOM 1718 N N . ILE A 1 226 ? 9.773 -6.155 -7.381 1.00 88.00 226 ILE A N 1
ATOM 1719 C CA . ILE A 1 226 ? 9.934 -6.402 -5.940 1.00 88.00 226 ILE A CA 1
ATOM 1720 C C . ILE A 1 226 ? 10.344 -7.839 -5.596 1.00 88.00 226 ILE A C 1
ATOM 1722 O O . ILE A 1 226 ? 10.835 -8.075 -4.500 1.00 88.00 226 ILE A O 1
ATOM 1726 N N . LYS A 1 227 ? 10.187 -8.792 -6.522 1.00 88.88 227 LYS A N 1
ATOM 1727 C CA . LYS A 1 227 ? 10.528 -10.205 -6.298 1.00 88.88 227 LYS A CA 1
ATOM 1728 C C . LYS A 1 227 ? 11.999 -10.519 -6.524 1.00 88.88 227 LYS A C 1
ATOM 1730 O O . LYS A 1 227 ? 12.551 -11.385 -5.861 1.00 88.88 227 LYS A O 1
ATOM 1735 N N . SER A 1 228 ? 12.629 -9.866 -7.497 1.00 87.31 228 SER A N 1
ATOM 1736 C CA . SER A 1 228 ? 14.007 -10.207 -7.877 1.00 87.31 228 SER A CA 1
ATOM 1737 C C . SER A 1 228 ? 14.833 -9.033 -8.395 1.00 87.31 228 SER A C 1
ATOM 1739 O O . SER A 1 228 ? 15.933 -9.250 -8.898 1.00 87.31 228 SER A O 1
ATOM 1741 N N . GLY A 1 229 ? 14.324 -7.802 -8.328 1.00 87.38 229 GLY A N 1
ATOM 1742 C CA . GLY A 1 229 ? 14.987 -6.626 -8.885 1.00 87.38 229 GLY A CA 1
ATOM 1743 C C . GLY A 1 229 ? 14.979 -6.569 -10.419 1.00 87.38 229 GLY A C 1
ATOM 1744 O O . GLY A 1 229 ? 14.539 -7.490 -11.123 1.00 87.38 229 GLY A O 1
ATOM 1745 N N . LEU A 1 230 ? 15.454 -5.443 -10.955 1.00 85.75 230 LEU A N 1
ATOM 1746 C CA . LEU A 1 230 ? 15.609 -5.220 -12.391 1.00 85.75 230 LEU A CA 1
ATOM 1747 C C . LEU A 1 230 ? 16.670 -6.165 -12.976 1.00 85.75 230 LEU A C 1
ATOM 1749 O O . LEU A 1 230 ? 17.747 -6.298 -12.393 1.00 85.75 230 LEU A O 1
ATOM 1753 N N . PRO A 1 231 ? 16.408 -6.792 -14.135 1.00 83.12 231 PRO A N 1
ATOM 1754 C CA . PRO A 1 231 ? 17.323 -7.765 -14.718 1.00 83.12 231 PRO A CA 1
ATOM 1755 C C . PRO A 1 231 ? 18.676 -7.168 -15.126 1.00 83.12 231 PRO A C 1
ATOM 1757 O O . PRO A 1 231 ? 18.771 -6.012 -15.555 1.00 83.12 231 PRO A O 1
ATOM 1760 N N . LYS A 1 232 ? 19.706 -8.019 -15.067 1.00 78.06 232 LYS A N 1
ATOM 1761 C CA . LYS A 1 232 ? 21.044 -7.836 -15.628 1.00 78.06 232 LYS A CA 1
ATOM 1762 C C . LYS A 1 232 ? 21.307 -8.958 -16.647 1.00 78.06 232 LYS A C 1
ATOM 1764 O O . LYS A 1 232 ? 21.503 -10.107 -16.262 1.00 78.06 232 LYS A O 1
ATOM 1769 N N . PRO A 1 233 ? 21.375 -8.660 -17.959 1.00 75.94 233 PRO A N 1
ATOM 1770 C CA . PRO A 1 233 ? 21.378 -7.336 -18.586 1.00 75.94 233 PRO A CA 1
ATOM 1771 C C . PRO A 1 233 ? 19.997 -6.662 -18.606 1.00 75.94 233 PRO A C 1
ATOM 1773 O O . PRO A 1 233 ? 18.986 -7.286 -18.295 1.00 75.94 233 PRO A O 1
ATOM 1776 N N . ALA A 1 234 ? 19.980 -5.385 -19.008 1.00 79.75 234 ALA A N 1
ATOM 1777 C CA . ALA A 1 234 ? 18.790 -4.536 -19.045 1.00 79.75 234 ALA A CA 1
ATOM 1778 C C . ALA A 1 234 ? 17.569 -5.222 -19.701 1.00 79.75 234 ALA A C 1
ATOM 1780 O O . ALA A 1 234 ? 17.724 -5.967 -20.677 1.00 79.75 234 ALA A O 1
ATOM 1781 N N . PRO A 1 235 ? 16.347 -4.938 -19.212 1.00 84.19 235 PRO A N 1
ATOM 1782 C CA . PRO A 1 235 ? 15.138 -5.600 -19.686 1.00 84.19 235 PRO A CA 1
ATOM 1783 C C . PRO A 1 235 ? 14.864 -5.295 -21.170 1.00 84.19 235 PRO A C 1
ATOM 1785 O O . PRO A 1 235 ? 15.266 -4.233 -21.662 1.00 84.19 235 PRO A O 1
ATOM 1788 N N . PRO A 1 236 ? 14.147 -6.181 -21.894 1.00 81.75 236 PRO A N 1
ATOM 1789 C CA . PRO A 1 236 ? 13.903 -6.043 -23.331 1.00 81.75 236 PRO A CA 1
ATOM 1790 C C . PRO A 1 236 ? 13.303 -4.692 -23.722 1.00 81.75 236 PRO A C 1
ATOM 1792 O O . PRO A 1 236 ? 13.738 -4.102 -24.707 1.00 81.75 236 PRO A O 1
ATOM 1795 N N . GLY A 1 237 ? 12.375 -4.165 -22.914 1.00 83.50 237 GLY A N 1
ATOM 1796 C CA . GLY A 1 237 ? 11.766 -2.863 -23.159 1.00 83.50 237 GLY A CA 1
ATOM 1797 C C . GLY A 1 237 ? 12.805 -1.747 -23.235 1.00 83.50 237 GLY A C 1
ATOM 1798 O O . GLY A 1 237 ? 12.741 -0.928 -24.140 1.00 83.50 237 GLY A O 1
ATOM 1799 N N . VAL A 1 238 ? 13.807 -1.744 -22.350 1.00 83.75 238 VAL A N 1
ATOM 1800 C CA . VAL A 1 238 ? 14.890 -0.744 -22.357 1.00 83.75 238 VAL A CA 1
ATOM 1801 C C . VAL A 1 238 ? 15.894 -1.019 -23.467 1.00 83.75 238 VAL A C 1
ATOM 1803 O O . VAL A 1 238 ? 16.344 -0.088 -24.130 1.00 83.75 238 VAL A O 1
ATOM 1806 N N . ALA A 1 239 ? 16.230 -2.288 -23.685 1.00 85.75 239 ALA A N 1
ATOM 1807 C CA . ALA A 1 239 ? 17.222 -2.682 -24.676 1.00 85.75 239 ALA A CA 1
ATOM 1808 C C . ALA A 1 239 ? 16.777 -2.378 -26.120 1.00 85.75 239 ALA A C 1
ATOM 1810 O O . ALA 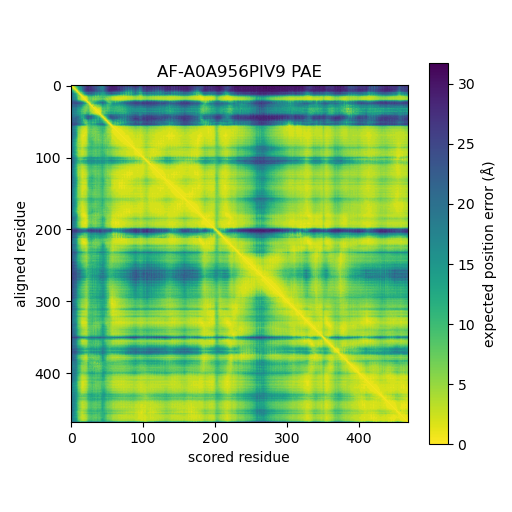A 1 239 ? 17.617 -2.108 -26.979 1.00 85.75 239 ALA A O 1
ATOM 1811 N N . ASP A 1 240 ? 15.465 -2.367 -26.370 1.00 86.38 240 ASP A N 1
ATOM 1812 C CA . ASP A 1 240 ? 14.876 -2.057 -27.673 1.00 86.38 240 ASP A CA 1
ATOM 1813 C C . ASP A 1 240 ? 14.589 -0.555 -27.881 1.00 86.38 240 ASP A C 1
ATOM 1815 O O . ASP A 1 240 ? 14.386 -0.137 -29.023 1.00 86.38 240 ASP A O 1
ATOM 1819 N N . LEU A 1 241 ? 14.610 0.280 -26.827 1.00 85.31 241 LEU A N 1
ATOM 1820 C CA . LEU A 1 241 ? 14.332 1.727 -26.928 1.00 85.31 241 LEU A CA 1
ATOM 1821 C C . LEU A 1 241 ? 15.198 2.462 -27.968 1.00 85.31 241 LEU A C 1
ATOM 1823 O O . LEU A 1 241 ? 14.646 3.283 -28.701 1.00 85.31 241 LEU A O 1
ATOM 1827 N N . PRO A 1 242 ? 16.521 2.219 -28.081 1.00 86.31 242 PRO A N 1
ATOM 1828 C CA . PRO A 1 242 ? 17.342 2.925 -29.062 1.00 86.31 242 PRO A CA 1
ATOM 1829 C C . PRO A 1 242 ? 16.917 2.634 -30.502 1.00 86.31 242 PRO A C 1
ATOM 1831 O O . PRO A 1 242 ? 16.794 3.560 -31.303 1.00 86.31 242 PRO A O 1
ATOM 1834 N N . PHE A 1 243 ? 16.657 1.360 -30.820 1.00 88.69 243 PHE A N 1
ATOM 1835 C CA . PHE A 1 243 ? 16.183 0.977 -32.148 1.00 88.69 243 PHE A CA 1
ATOM 1836 C C . PHE A 1 243 ? 14.788 1.531 -32.403 1.00 88.69 243 PHE A C 1
ATOM 1838 O O . PHE A 1 243 ? 14.554 2.095 -33.462 1.00 88.69 243 PHE A O 1
ATOM 1845 N N . TYR A 1 244 ? 13.897 1.433 -31.415 1.00 88.31 244 TYR A N 1
ATOM 1846 C CA . TYR A 1 244 ? 12.562 2.003 -31.497 1.00 88.31 244 TYR A CA 1
ATOM 1847 C C . TYR A 1 244 ? 12.595 3.499 -31.831 1.00 88.31 244 TYR A C 1
ATOM 1849 O O . TYR A 1 244 ? 11.887 3.939 -32.728 1.00 88.31 244 TYR A O 1
ATOM 1857 N N . ASN A 1 245 ? 13.445 4.275 -31.151 1.00 87.00 245 ASN A N 1
ATOM 1858 C CA . ASN A 1 245 ? 13.586 5.710 -31.401 1.00 87.00 245 ASN A CA 1
ATOM 1859 C C . ASN A 1 245 ? 14.131 6.003 -32.801 1.00 87.00 245 ASN A C 1
ATOM 1861 O O . ASN A 1 245 ? 13.750 6.995 -33.416 1.00 87.00 245 ASN A O 1
ATOM 1865 N N . TRP A 1 246 ? 15.039 5.175 -33.312 1.00 87.88 246 TRP A N 1
ATOM 1866 C CA . TRP A 1 246 ? 15.512 5.321 -34.683 1.00 87.88 246 TRP A CA 1
ATOM 1867 C C . TRP A 1 246 ? 14.423 4.939 -35.697 1.00 87.88 246 TRP A C 1
ATOM 1869 O O . TRP A 1 246 ? 14.191 5.654 -36.670 1.00 87.88 246 TRP A O 1
ATOM 1879 N N . GLU A 1 247 ? 13.701 3.854 -35.438 1.00 88.56 247 GLU A N 1
ATOM 1880 C CA . GLU A 1 247 ? 12.609 3.383 -36.277 1.00 88.56 247 GLU A CA 1
ATOM 1881 C C . GLU A 1 247 ? 11.469 4.406 -36.351 1.00 88.56 247 GLU A C 1
ATOM 1883 O O . GLU A 1 247 ? 11.012 4.728 -37.442 1.00 88.56 247 GLU A O 1
ATOM 1888 N N . SER A 1 248 ? 11.024 4.941 -35.214 1.00 86.75 248 SER A N 1
ATOM 1889 C CA . SER A 1 248 ? 9.900 5.879 -35.146 1.00 86.75 248 SER A CA 1
ATOM 1890 C C . SER A 1 248 ? 10.217 7.238 -35.767 1.00 86.75 248 SER A C 1
ATOM 1892 O O . SER A 1 248 ? 9.360 7.809 -36.435 1.00 86.75 248 SER A O 1
ATOM 1894 N N . ASN A 1 249 ? 11.438 7.748 -35.583 1.00 86.44 249 ASN A N 1
ATOM 1895 C CA . ASN A 1 249 ? 11.817 9.079 -36.064 1.00 86.44 249 ASN A CA 1
ATOM 1896 C C . ASN A 1 249 ? 12.365 9.085 -37.496 1.00 86.44 249 ASN A C 1
ATOM 1898 O O . ASN A 1 249 ? 12.361 10.135 -38.136 1.00 86.44 249 ASN A O 1
ATOM 1902 N N . PHE A 1 250 ? 12.862 7.948 -37.995 1.00 87.31 250 PHE A N 1
ATOM 1903 C CA . PHE A 1 250 ? 13.524 7.885 -39.300 1.00 87.31 250 PHE A CA 1
ATOM 1904 C C . PHE A 1 250 ? 12.947 6.812 -40.220 1.00 87.31 250 PHE A C 1
ATOM 1906 O O . PHE A 1 250 ? 12.576 7.142 -41.342 1.00 87.31 250 PHE A O 1
ATOM 1913 N N . LEU A 1 251 ? 12.855 5.548 -39.789 1.00 88.31 251 LEU A N 1
ATOM 1914 C CA . LEU A 1 251 ? 12.416 4.479 -40.697 1.00 88.31 251 LEU A CA 1
ATOM 1915 C C . LEU A 1 251 ? 10.941 4.564 -41.068 1.00 88.31 251 LEU A C 1
ATOM 1917 O O . LEU A 1 251 ? 10.639 4.594 -42.254 1.00 88.31 251 LEU A O 1
ATOM 1921 N N . ARG A 1 252 ? 10.035 4.618 -40.088 1.00 87.50 252 ARG A N 1
ATOM 1922 C CA . ARG A 1 252 ? 8.588 4.666 -40.335 1.00 87.50 252 ARG A CA 1
ATOM 1923 C C . ARG A 1 252 ? 8.199 5.823 -41.264 1.00 87.50 252 ARG A C 1
ATOM 1925 O O . ARG A 1 252 ? 7.532 5.563 -42.261 1.00 87.50 252 ARG A O 1
ATOM 1932 N N . PRO A 1 253 ? 8.694 7.061 -41.056 1.00 90.38 253 PRO A N 1
ATOM 1933 C CA . PRO A 1 253 ? 8.458 8.149 -42.005 1.00 90.38 253 PRO A CA 1
ATOM 1934 C C . PRO A 1 253 ? 8.917 7.847 -43.439 1.00 90.38 253 PRO A C 1
ATOM 1936 O O . PRO A 1 253 ? 8.284 8.297 -44.389 1.00 90.38 253 PRO A O 1
ATOM 1939 N N . LEU A 1 254 ? 10.011 7.096 -43.620 1.00 88.88 254 LEU A N 1
ATOM 1940 C CA . LEU A 1 254 ? 10.498 6.688 -44.942 1.00 88.88 254 LEU A CA 1
ATOM 1941 C C . LEU A 1 254 ? 9.680 5.534 -45.540 1.00 88.88 254 LEU A C 1
ATOM 1943 O O . LEU A 1 254 ? 9.465 5.518 -46.752 1.00 88.88 254 LEU A O 1
ATOM 1947 N N . GLU A 1 255 ? 9.234 4.587 -44.714 1.00 89.31 255 GLU A N 1
ATOM 1948 C CA . GLU A 1 255 ? 8.353 3.469 -45.085 1.00 89.31 255 GLU A CA 1
ATOM 1949 C C . GLU A 1 255 ? 6.983 3.968 -45.568 1.00 89.31 255 GLU A C 1
ATOM 1951 O O . GLU A 1 255 ? 6.394 3.393 -46.482 1.00 89.31 255 GLU A O 1
ATOM 1956 N N . GLU A 1 256 ? 6.500 5.077 -45.007 1.00 89.00 256 GLU A N 1
ATOM 1957 C CA . GLU A 1 256 ? 5.236 5.715 -45.384 1.00 89.00 256 GLU A CA 1
ATOM 1958 C C . GLU A 1 256 ? 5.302 6.478 -46.723 1.00 89.00 256 GLU A C 1
ATOM 1960 O O . GLU A 1 256 ? 4.262 6.850 -47.271 1.00 89.00 256 GLU A O 1
ATOM 1965 N N . LEU A 1 257 ? 6.494 6.694 -47.298 1.00 92.50 257 LEU A N 1
ATOM 1966 C CA . LEU A 1 257 ? 6.628 7.375 -48.588 1.00 92.50 257 LEU A CA 1
ATOM 1967 C C . LEU A 1 257 ? 6.127 6.487 -49.747 1.00 92.50 257 LEU A C 1
ATOM 1969 O O . LEU A 1 257 ? 6.523 5.321 -49.838 1.00 92.50 257 LEU A O 1
ATOM 1973 N N . PRO A 1 258 ? 5.360 7.033 -50.717 1.00 92.19 258 PRO A N 1
ATOM 1974 C CA . PRO A 1 258 ? 4.799 6.245 -51.820 1.00 92.19 258 PRO A CA 1
ATOM 1975 C C . PRO A 1 258 ? 5.818 5.413 -52.627 1.00 92.19 258 PRO A C 1
ATOM 1977 O O . PRO A 1 258 ? 5.513 4.265 -52.953 1.00 92.19 258 PRO A O 1
ATOM 1980 N N . PRO A 1 259 ? 7.036 5.913 -52.941 1.00 90.06 259 PRO A N 1
ATOM 1981 C CA . PRO A 1 259 ? 8.042 5.106 -53.635 1.00 90.06 259 PRO A CA 1
ATOM 1982 C C . PRO A 1 259 ? 8.515 3.899 -52.817 1.00 90.06 259 PRO A C 1
ATOM 1984 O O . PRO A 1 259 ? 8.761 2.835 -53.381 1.00 90.06 259 PRO A O 1
ATOM 1987 N N . THR A 1 260 ? 8.624 4.048 -51.496 1.00 88.69 260 THR A N 1
ATOM 1988 C CA . THR A 1 260 ? 9.034 2.968 -50.594 1.00 88.69 260 THR A CA 1
ATOM 1989 C C . THR A 1 260 ? 7.943 1.911 -50.497 1.00 88.69 260 THR A C 1
ATOM 1991 O O . THR A 1 260 ? 8.235 0.730 -50.648 1.00 88.69 260 THR A O 1
ATOM 1994 N N . GLN A 1 261 ? 6.678 2.322 -50.359 1.00 91.06 261 GLN A N 1
ATOM 1995 C CA . GLN A 1 261 ? 5.541 1.395 -50.359 1.00 91.06 261 GLN A CA 1
ATOM 1996 C C . GLN A 1 261 ? 5.461 0.577 -51.656 1.00 91.06 261 GLN A C 1
ATOM 1998 O O . GLN A 1 261 ? 5.180 -0.618 -51.617 1.00 91.06 261 GLN A O 1
ATOM 2003 N N . LEU A 1 262 ? 5.769 1.190 -52.805 1.00 89.94 262 LEU A N 1
ATOM 2004 C CA . LEU A 1 262 ? 5.818 0.486 -54.089 1.00 89.94 262 LEU A CA 1
ATOM 2005 C C . LEU A 1 262 ? 6.934 -0.574 -54.134 1.00 89.94 262 LEU A C 1
ATOM 2007 O O . LEU A 1 262 ? 6.738 -1.648 -54.699 1.00 89.94 262 LEU A O 1
ATOM 2011 N N . LEU A 1 263 ? 8.099 -0.287 -53.542 1.00 87.50 263 LEU A N 1
ATOM 2012 C CA . LEU A 1 263 ? 9.204 -1.245 -53.436 1.00 87.50 263 LEU A CA 1
ATOM 2013 C C . LEU A 1 263 ? 8.863 -2.398 -52.484 1.00 87.50 263 LEU A C 1
ATOM 2015 O O . LEU A 1 263 ? 9.106 -3.554 -52.827 1.00 87.50 263 LEU A O 1
ATOM 2019 N N . LEU A 1 264 ? 8.264 -2.092 -51.331 1.00 89.31 264 LEU A N 1
ATOM 2020 C CA . LEU A 1 264 ? 7.845 -3.077 -50.327 1.00 89.31 264 LEU A CA 1
ATOM 2021 C C . LEU A 1 264 ? 6.642 -3.920 -50.780 1.00 89.31 264 LEU A C 1
ATOM 2023 O O . LEU A 1 264 ? 6.428 -5.010 -50.272 1.00 89.31 264 LEU A O 1
ATOM 2027 N N . ALA A 1 265 ? 5.896 -3.501 -51.805 1.00 88.12 265 ALA A N 1
ATOM 2028 C CA . ALA A 1 265 ? 4.881 -4.356 -52.421 1.00 88.12 265 ALA A CA 1
ATOM 2029 C C . ALA A 1 265 ? 5.479 -5.593 -53.132 1.00 88.12 265 ALA A C 1
ATOM 2031 O O . ALA A 1 265 ? 4.746 -6.527 -53.464 1.00 88.12 265 ALA A O 1
ATOM 2032 N N . ASN A 1 266 ? 6.795 -5.618 -53.393 1.00 93.25 266 ASN A N 1
ATOM 2033 C CA . ASN A 1 266 ? 7.480 -6.793 -53.924 1.00 93.25 266 ASN A CA 1
ATOM 2034 C C . ASN A 1 266 ? 7.861 -7.761 -52.782 1.00 93.25 266 ASN A C 1
ATOM 2036 O O . ASN A 1 266 ? 8.712 -7.407 -51.968 1.00 93.25 266 ASN A O 1
ATOM 2040 N N . PRO A 1 267 ? 7.362 -9.014 -52.770 1.00 89.94 267 PRO A N 1
ATOM 2041 C CA . PRO A 1 267 ? 7.591 -9.948 -51.660 1.00 89.94 267 PRO A CA 1
ATOM 2042 C C . PRO A 1 267 ? 9.062 -10.280 -51.368 1.00 89.94 267 PRO A C 1
ATOM 2044 O O . PRO A 1 267 ? 9.409 -10.604 -50.236 1.00 89.94 267 PRO A O 1
ATOM 2047 N N . VAL A 1 268 ? 9.943 -10.232 -52.374 1.00 90.56 268 VAL A N 1
ATOM 2048 C CA . VAL A 1 268 ? 11.382 -10.492 -52.182 1.00 90.56 268 VAL A CA 1
ATOM 2049 C C . VAL A 1 268 ? 12.058 -9.292 -51.528 1.00 90.56 268 VAL A C 1
ATOM 2051 O O . VAL A 1 268 ? 12.909 -9.466 -50.655 1.00 90.56 268 VAL A O 1
ATOM 2054 N N . VAL A 1 269 ? 11.680 -8.083 -51.950 1.00 88.44 269 VAL A N 1
ATOM 2055 C CA . VAL A 1 269 ? 12.187 -6.833 -51.372 1.00 88.44 269 VAL A CA 1
ATOM 2056 C C . VAL A 1 269 ? 11.688 -6.682 -49.941 1.00 88.44 269 VAL A C 1
ATOM 2058 O O . VAL A 1 269 ? 12.499 -6.403 -49.068 1.00 88.44 269 VAL A O 1
ATOM 2061 N N . ASP A 1 270 ? 10.404 -6.944 -49.702 1.00 87.81 270 ASP A N 1
ATOM 2062 C CA . ASP A 1 270 ? 9.777 -6.947 -48.379 1.00 87.81 270 ASP A CA 1
ATOM 2063 C C . ASP A 1 270 ? 10.476 -7.924 -47.426 1.00 87.81 270 ASP A C 1
ATOM 2065 O O . ASP A 1 270 ? 11.001 -7.531 -46.388 1.00 87.81 270 ASP A O 1
ATOM 2069 N N . PHE A 1 271 ? 10.639 -9.184 -47.846 1.00 90.19 271 PHE A N 1
ATOM 2070 C CA . PHE A 1 271 ? 11.352 -10.183 -47.052 1.00 90.19 271 PHE A CA 1
ATOM 2071 C C . PHE A 1 271 ? 12.798 -9.770 -46.741 1.00 90.19 271 PHE A C 1
ATOM 2073 O O . PHE A 1 271 ? 13.259 -9.919 -45.608 1.00 90.19 271 PHE A O 1
ATOM 2080 N N . ALA A 1 272 ? 13.541 -9.275 -47.736 1.00 89.31 272 ALA A N 1
ATOM 2081 C CA . ALA A 1 272 ? 14.920 -8.836 -47.533 1.00 89.31 272 ALA A CA 1
ATOM 2082 C C . ALA A 1 272 ? 14.989 -7.633 -46.580 1.00 89.31 272 ALA A C 1
ATOM 2084 O O . ALA A 1 272 ? 15.827 -7.617 -45.676 1.00 89.31 272 ALA A O 1
ATOM 2085 N N . TYR A 1 273 ? 14.084 -6.668 -46.753 1.00 90.50 273 TYR A N 1
ATOM 2086 C CA . TYR A 1 273 ? 13.953 -5.490 -45.908 1.00 90.50 273 TYR A CA 1
ATOM 2087 C C . TYR A 1 273 ? 13.667 -5.872 -44.455 1.00 90.50 273 TYR A C 1
ATOM 2089 O O . TYR A 1 273 ? 14.411 -5.468 -43.561 1.00 90.50 273 TYR A O 1
ATOM 2097 N N . ASP A 1 274 ? 12.681 -6.736 -44.222 1.00 89.38 274 ASP A N 1
ATOM 2098 C CA . ASP A 1 274 ? 12.314 -7.220 -42.893 1.00 89.38 274 ASP A CA 1
ATOM 2099 C C . ASP A 1 274 ? 13.462 -7.960 -42.206 1.00 89.38 274 ASP A C 1
ATOM 2101 O O . ASP A 1 274 ? 13.742 -7.741 -41.023 1.00 89.38 274 ASP A O 1
ATOM 2105 N N . LYS A 1 275 ? 14.192 -8.810 -42.942 1.00 90.88 275 LYS A N 1
ATOM 2106 C CA . LYS A 1 275 ? 15.381 -9.489 -42.405 1.00 90.88 275 LYS A CA 1
ATOM 2107 C C . LYS A 1 275 ? 16.480 -8.498 -42.036 1.00 90.88 275 LYS A C 1
ATOM 2109 O O . LYS A 1 275 ? 17.073 -8.633 -40.964 1.00 90.88 275 LYS A O 1
ATOM 2114 N N . SER A 1 276 ? 16.741 -7.498 -42.876 1.00 89.81 276 SER A N 1
ATOM 2115 C CA . SER A 1 276 ? 17.715 -6.441 -42.587 1.00 89.81 276 SER A CA 1
ATOM 2116 C C . SER A 1 276 ? 17.302 -5.593 -41.385 1.00 89.81 276 SER A C 1
ATOM 2118 O O . SER A 1 276 ? 18.129 -5.326 -40.513 1.00 89.81 276 SER A O 1
ATOM 2120 N N . LYS A 1 277 ? 16.023 -5.222 -41.290 1.00 90.38 277 LYS A N 1
ATOM 2121 C CA . LYS A 1 277 ? 15.458 -4.457 -40.174 1.00 90.38 277 LYS A CA 1
ATOM 2122 C C . LYS A 1 277 ? 15.553 -5.237 -38.860 1.00 90.38 277 LYS A C 1
ATOM 2124 O O . LYS A 1 277 ? 16.007 -4.692 -37.854 1.00 90.38 277 LYS A O 1
ATOM 2129 N N . ALA A 1 278 ? 15.239 -6.534 -38.873 1.00 88.38 278 ALA A N 1
ATOM 2130 C CA . ALA A 1 278 ? 15.386 -7.420 -37.716 1.00 88.38 278 ALA A CA 1
ATOM 2131 C C . ALA A 1 278 ? 16.855 -7.618 -37.290 1.00 88.38 278 ALA A C 1
ATOM 2133 O O . ALA A 1 278 ? 17.163 -7.623 -36.091 1.00 88.38 278 ALA A O 1
ATOM 2134 N N . LEU A 1 279 ? 17.777 -7.744 -38.254 1.00 90.94 279 LEU A N 1
ATOM 2135 C CA . LEU A 1 279 ? 19.216 -7.810 -37.984 1.00 90.94 279 LEU A CA 1
ATOM 2136 C C . LEU A 1 279 ? 19.703 -6.517 -37.323 1.00 90.94 279 LEU A C 1
ATOM 2138 O O . LEU A 1 279 ? 20.412 -6.570 -36.319 1.00 90.94 279 LEU A O 1
ATOM 2142 N N . LEU A 1 280 ? 19.291 -5.363 -37.851 1.00 88.88 280 LEU A N 1
ATOM 2143 C CA . LEU A 1 280 ? 19.675 -4.065 -37.311 1.00 88.88 280 LEU A CA 1
ATOM 2144 C C . LEU A 1 280 ? 19.116 -3.852 -35.904 1.00 88.88 280 LEU A C 1
ATOM 2146 O O . LEU A 1 280 ? 19.867 -3.441 -35.028 1.00 88.88 280 LEU A O 1
ATOM 2150 N N . ARG A 1 281 ? 17.856 -4.225 -35.646 1.00 90.00 281 ARG A N 1
ATOM 2151 C CA . ARG A 1 281 ? 17.287 -4.230 -34.288 1.00 90.00 281 ARG A CA 1
ATOM 2152 C C . ARG A 1 281 ? 18.134 -5.055 -33.326 1.00 90.00 281 ARG A C 1
ATOM 2154 O O . ARG A 1 281 ? 18.465 -4.590 -32.237 1.00 90.00 281 ARG A O 1
ATOM 2161 N N . SER A 1 282 ? 18.530 -6.255 -33.745 1.00 89.25 282 SER A N 1
ATOM 2162 C CA . SER A 1 282 ? 19.372 -7.147 -32.941 1.00 89.25 282 SER A CA 1
ATOM 2163 C C . SER A 1 282 ? 20.760 -6.546 -32.680 1.00 89.25 282 SER A C 1
ATOM 2165 O O . SER A 1 282 ? 21.256 -6.601 -31.555 1.00 89.25 282 SER A O 1
ATOM 2167 N N . ALA A 1 283 ? 21.367 -5.918 -33.691 1.00 88.81 283 ALA A N 1
ATOM 2168 C CA . ALA A 1 283 ? 22.650 -5.232 -33.566 1.00 88.81 283 ALA A CA 1
ATOM 2169 C C . ALA A 1 283 ? 22.564 -4.001 -32.648 1.00 88.81 283 ALA A C 1
ATOM 2171 O O . ALA A 1 283 ? 23.420 -3.828 -31.783 1.00 88.81 283 ALA A O 1
ATOM 2172 N N . SER A 1 284 ? 21.516 -3.181 -32.780 1.00 88.38 284 SER A N 1
ATOM 2173 C CA . SER A 1 284 ? 21.249 -2.037 -31.901 1.00 88.38 284 SER A CA 1
ATOM 2174 C C . SER A 1 284 ? 21.065 -2.475 -30.453 1.00 88.38 284 SER A C 1
ATOM 2176 O O . SER A 1 284 ? 21.647 -1.865 -29.559 1.00 88.38 284 SER A O 1
ATOM 2178 N N . ARG A 1 285 ? 20.321 -3.563 -30.220 1.00 89.31 285 ARG A N 1
ATOM 2179 C CA . ARG A 1 285 ? 20.146 -4.149 -28.889 1.00 89.31 285 ARG A CA 1
ATOM 2180 C C . ARG A 1 285 ? 21.479 -4.599 -28.297 1.00 89.31 285 ARG A C 1
ATOM 2182 O O . ARG A 1 285 ? 21.787 -4.254 -27.160 1.00 89.31 285 ARG A O 1
ATOM 2189 N N . LEU A 1 286 ? 22.290 -5.337 -29.059 1.00 88.25 286 LEU A N 1
ATOM 2190 C CA . LEU A 1 286 ? 23.610 -5.785 -28.609 1.00 88.25 286 LEU A CA 1
ATOM 2191 C C . LEU A 1 286 ? 24.532 -4.602 -28.293 1.00 88.25 286 LEU A C 1
ATOM 2193 O O . LEU A 1 286 ? 25.142 -4.573 -27.226 1.00 88.25 286 LEU A O 1
ATOM 2197 N N . GLY A 1 287 ? 24.591 -3.615 -29.190 1.00 86.69 287 GLY A N 1
ATOM 2198 C CA . GLY A 1 287 ? 25.366 -2.393 -28.993 1.00 86.69 287 GLY A CA 1
ATOM 2199 C C . GLY A 1 287 ? 24.940 -1.647 -27.732 1.00 86.69 287 GLY A C 1
ATOM 2200 O O . GLY A 1 287 ? 25.787 -1.316 -26.907 1.00 86.69 287 GLY A O 1
ATOM 2201 N N . PHE A 1 288 ? 23.629 -1.473 -27.527 1.00 88.88 288 PHE A N 1
ATOM 2202 C CA . PHE A 1 288 ? 23.093 -0.862 -26.314 1.00 88.88 288 PHE A CA 1
ATOM 2203 C C . PHE A 1 288 ? 23.492 -1.633 -25.060 1.00 88.88 288 PHE A C 1
ATOM 2205 O O . PHE A 1 288 ? 23.951 -1.012 -24.110 1.00 88.88 288 PHE A O 1
ATOM 2212 N N . MET A 1 289 ? 23.357 -2.962 -25.041 1.00 87.25 289 MET A N 1
ATOM 2213 C CA . MET A 1 289 ? 23.728 -3.759 -23.867 1.00 87.25 289 MET A CA 1
ATOM 2214 C C . MET A 1 289 ? 25.215 -3.614 -23.533 1.00 87.25 289 MET A C 1
ATOM 2216 O O . MET A 1 289 ? 25.548 -3.401 -22.372 1.00 87.25 289 MET A O 1
ATOM 2220 N N . VAL A 1 290 ? 26.102 -3.654 -24.535 1.00 86.56 290 VAL A N 1
ATOM 2221 C CA . VAL A 1 290 ? 27.545 -3.443 -24.330 1.00 86.56 290 VAL A CA 1
ATOM 2222 C C . VAL A 1 290 ? 27.810 -2.049 -23.761 1.00 86.56 290 VAL A C 1
ATOM 2224 O O . VAL A 1 290 ? 28.516 -1.913 -22.762 1.00 86.56 290 VAL A O 1
ATOM 2227 N N . THR A 1 291 ? 27.214 -1.008 -24.347 1.00 85.00 291 THR A N 1
ATOM 2228 C CA . THR A 1 291 ? 27.355 0.365 -23.844 1.00 85.00 291 THR A CA 1
ATOM 2229 C C . THR A 1 291 ? 26.786 0.516 -22.435 1.00 85.00 291 THR A C 1
ATOM 2231 O O . THR A 1 291 ? 27.425 1.142 -21.593 1.00 85.00 291 THR A O 1
ATOM 2234 N N . ALA A 1 292 ? 25.623 -0.070 -22.150 1.00 82.62 292 ALA A N 1
ATOM 2235 C CA . ALA A 1 292 ? 24.989 -0.037 -20.839 1.00 82.62 292 ALA A CA 1
ATOM 2236 C C . ALA A 1 292 ? 25.906 -0.676 -19.794 1.00 82.62 292 ALA A C 1
ATOM 2238 O O . ALA A 1 292 ? 26.219 -0.028 -18.806 1.00 82.62 292 ALA A O 1
ATOM 2239 N N . THR A 1 293 ? 26.442 -1.872 -20.053 1.00 82.75 293 THR A N 1
ATOM 2240 C CA . THR A 1 293 ? 27.386 -2.540 -19.144 1.00 82.75 293 THR A CA 1
ATOM 2241 C C . THR A 1 293 ? 28.637 -1.699 -18.880 1.00 82.75 293 THR A C 1
ATOM 2243 O O . THR A 1 293 ? 29.071 -1.592 -17.735 1.00 82.75 293 THR A O 1
ATOM 2246 N N . LEU A 1 294 ? 29.207 -1.061 -19.908 1.00 84.94 294 LEU A N 1
ATOM 2247 C CA . LEU A 1 294 ? 30.389 -0.204 -19.751 1.00 84.94 294 LEU A CA 1
ATOM 2248 C C . LEU A 1 294 ? 30.088 1.107 -19.005 1.00 84.94 294 LEU A C 1
ATOM 2250 O O . LEU A 1 294 ? 30.974 1.668 -18.364 1.00 84.94 294 LEU A O 1
ATOM 2254 N N . THR A 1 295 ? 28.851 1.600 -19.081 1.00 82.62 295 THR A N 1
ATOM 2255 C CA . THR A 1 295 ? 28.414 2.856 -18.448 1.00 82.62 295 THR A CA 1
ATOM 2256 C C . THR A 1 295 ? 27.709 2.647 -17.105 1.00 82.62 295 THR A C 1
ATOM 2258 O O . THR A 1 295 ? 27.488 3.625 -16.387 1.00 82.62 295 THR A O 1
ATOM 2261 N N . SER A 1 296 ? 27.402 1.402 -16.718 1.00 84.19 296 SER A N 1
ATOM 2262 C CA . SER A 1 296 ? 26.765 1.057 -15.440 1.00 84.19 296 SER A CA 1
ATOM 2263 C C . SER A 1 296 ? 27.505 1.634 -14.230 1.00 84.19 296 SER A C 1
ATOM 2265 O O . SER A 1 296 ? 26.839 2.309 -13.453 1.00 84.19 296 SER A O 1
ATOM 2267 N N . PRO A 1 297 ? 28.844 1.516 -14.083 1.00 84.88 297 PRO A N 1
ATOM 2268 C CA . PRO A 1 297 ? 29.534 2.078 -12.917 1.00 84.88 297 PRO A CA 1
ATOM 2269 C C . PRO A 1 297 ? 29.352 3.596 -12.781 1.00 84.88 297 PRO A C 1
ATOM 2271 O O . PRO A 1 297 ? 29.117 4.110 -11.693 1.00 84.88 297 PRO A O 1
ATOM 2274 N N . ILE A 1 298 ? 29.399 4.325 -13.901 1.00 84.62 298 ILE A N 1
ATOM 2275 C CA . ILE A 1 298 ? 29.152 5.774 -13.922 1.00 84.62 298 ILE A CA 1
ATOM 2276 C C . ILE A 1 298 ? 27.684 6.060 -13.585 1.00 84.62 298 ILE A C 1
ATOM 2278 O O . ILE A 1 298 ? 27.381 6.991 -12.844 1.00 84.62 298 ILE A O 1
ATOM 2282 N N . THR A 1 299 ? 26.766 5.242 -14.101 1.00 81.00 299 THR A N 1
ATOM 2283 C CA . THR A 1 299 ? 25.335 5.362 -13.812 1.00 81.00 299 THR A CA 1
ATOM 2284 C C . THR A 1 299 ? 25.044 5.134 -12.335 1.00 81.00 299 THR A C 1
ATOM 2286 O O . THR A 1 299 ? 24.274 5.898 -11.769 1.00 81.00 299 THR A O 1
ATOM 2289 N N . HIS A 1 300 ? 25.668 4.143 -11.699 1.00 87.44 300 HIS A N 1
ATOM 2290 C CA . HIS A 1 300 ? 25.524 3.877 -10.266 1.00 87.44 300 HIS A CA 1
ATOM 2291 C C . HIS A 1 300 ? 26.121 5.003 -9.417 1.00 87.44 300 HIS A C 1
ATOM 2293 O O . HIS A 1 300 ? 25.517 5.394 -8.427 1.00 87.44 300 HIS A O 1
ATOM 2299 N N . LEU A 1 301 ? 27.228 5.621 -9.844 1.00 84.69 301 LEU A N 1
ATOM 2300 C CA . LEU A 1 301 ? 27.763 6.817 -9.177 1.00 84.69 301 LEU A CA 1
ATOM 2301 C C . LEU A 1 301 ? 26.816 8.025 -9.266 1.00 84.69 301 LEU A C 1
ATOM 2303 O O . LEU A 1 301 ? 26.673 8.765 -8.298 1.00 84.69 301 LEU A O 1
ATOM 2307 N N . LEU A 1 302 ? 26.181 8.240 -10.422 1.00 82.19 302 LEU A N 1
ATOM 2308 C CA . LEU A 1 302 ? 25.272 9.372 -10.646 1.00 82.19 302 LEU A CA 1
ATOM 2309 C C . LEU A 1 302 ? 23.855 9.130 -10.110 1.00 82.19 302 LEU A C 1
ATOM 2311 O O . LEU A 1 302 ? 23.123 10.083 -9.854 1.00 82.19 302 LEU A O 1
ATOM 2315 N N . ARG A 1 303 ? 23.441 7.865 -10.027 1.00 82.25 303 ARG A N 1
ATOM 2316 C CA . ARG A 1 303 ? 22.104 7.405 -9.636 1.00 82.25 303 ARG A CA 1
ATOM 2317 C C . ARG A 1 303 ? 22.235 6.138 -8.786 1.00 82.25 303 ARG A C 1
ATOM 2319 O O . ARG A 1 303 ? 21.950 5.043 -9.285 1.00 82.25 303 ARG A O 1
ATOM 2326 N N . PRO A 1 304 ? 22.678 6.262 -7.527 1.00 82.00 304 PRO A N 1
ATOM 2327 C CA . PRO A 1 304 ? 22.953 5.116 -6.659 1.00 82.00 304 PRO A CA 1
ATOM 2328 C C . PRO A 1 304 ? 21.739 4.208 -6.430 1.00 82.00 304 PRO A C 1
ATOM 2330 O O . PRO A 1 304 ? 21.907 2.997 -6.300 1.00 82.00 304 PRO A O 1
ATOM 2333 N N . GLY A 1 305 ? 20.511 4.736 -6.473 1.00 84.25 305 GLY A N 1
ATOM 2334 C CA . GLY A 1 305 ? 19.302 3.913 -6.360 1.00 84.25 305 GLY A CA 1
ATOM 2335 C C . GLY A 1 305 ? 19.161 2.853 -7.455 1.00 84.25 305 GLY A C 1
ATOM 2336 O O . GLY A 1 305 ? 18.580 1.799 -7.208 1.00 84.25 305 GLY A O 1
ATOM 2337 N N . ASN A 1 306 ? 19.733 3.081 -8.645 1.00 83.44 306 ASN A N 1
ATOM 2338 C CA . ASN A 1 306 ? 19.693 2.099 -9.731 1.00 83.44 306 ASN A CA 1
ATOM 2339 C C . ASN A 1 306 ? 20.416 0.803 -9.348 1.00 83.44 306 ASN A C 1
ATOM 2341 O O . ASN A 1 306 ? 19.931 -0.274 -9.672 1.00 83.44 306 ASN A O 1
ATOM 2345 N N . GLU A 1 307 ? 21.539 0.897 -8.632 1.00 86.94 307 GLU A N 1
ATOM 2346 C CA . GLU A 1 307 ? 22.258 -0.285 -8.151 1.00 86.94 307 GLU A CA 1
ATOM 2347 C C . GLU A 1 307 ? 21.413 -1.061 -7.131 1.00 86.94 307 GLU A C 1
ATOM 2349 O O . GLU A 1 307 ? 21.371 -2.287 -7.160 1.00 86.94 307 GLU A O 1
ATOM 2354 N N . GLN A 1 308 ? 20.693 -0.351 -6.256 1.00 86.31 308 GLN A N 1
ATOM 2355 C CA . GLN A 1 308 ? 19.899 -0.947 -5.179 1.00 86.31 308 GLN A CA 1
ATOM 2356 C C . GLN A 1 308 ? 18.683 -1.734 -5.687 1.00 86.31 308 GLN A C 1
ATOM 2358 O O . GLN A 1 308 ? 18.304 -2.721 -5.058 1.00 86.31 308 GLN A O 1
ATOM 2363 N N . VAL A 1 309 ? 18.100 -1.337 -6.822 1.00 84.62 309 VAL A N 1
ATOM 2364 C CA . VAL A 1 309 ? 16.934 -2.013 -7.428 1.00 84.62 309 VAL A CA 1
ATOM 2365 C C . VAL A 1 309 ? 17.304 -3.096 -8.440 1.00 84.62 309 VAL A C 1
ATOM 2367 O O . VAL A 1 309 ? 16.417 -3.776 -8.949 1.00 84.62 309 VAL A O 1
ATOM 2370 N N . GLU A 1 310 ? 18.581 -3.241 -8.789 1.00 87.19 310 GLU A N 1
ATOM 2371 C CA . GLU A 1 310 ? 19.045 -4.279 -9.709 1.00 87.19 310 GLU A CA 1
ATOM 2372 C C . GLU A 1 310 ? 19.073 -5.657 -9.042 1.00 87.19 310 GLU A C 1
ATOM 2374 O O . GLU A 1 310 ? 19.343 -5.798 -7.847 1.00 87.19 310 GLU A O 1
ATOM 2379 N N . GLU A 1 311 ? 18.846 -6.697 -9.839 1.00 86.31 311 GLU A N 1
ATOM 2380 C CA . GLU A 1 311 ? 18.928 -8.072 -9.367 1.00 86.31 311 GLU A CA 1
ATOM 2381 C C . GLU A 1 311 ? 20.315 -8.386 -8.787 1.00 86.31 311 GLU A C 1
ATOM 2383 O O . GLU A 1 311 ? 21.357 -7.938 -9.286 1.00 86.31 311 GLU A O 1
ATOM 2388 N N . GLY A 1 312 ? 20.323 -9.149 -7.692 1.00 83.50 312 GLY A N 1
ATOM 2389 C CA . GLY A 1 312 ? 21.542 -9.528 -6.978 1.00 83.50 312 GLY A CA 1
ATOM 2390 C C . GLY A 1 312 ? 22.214 -8.398 -6.188 1.00 83.50 312 GLY A C 1
ATOM 2391 O O . GLY A 1 312 ? 23.267 -8.639 -5.582 1.00 83.50 312 GLY A O 1
ATOM 2392 N N . SER A 1 313 ? 21.637 -7.189 -6.146 1.00 89.25 313 SER A N 1
ATOM 2393 C CA . SER A 1 313 ? 22.164 -6.113 -5.303 1.00 89.25 313 SER A CA 1
ATOM 2394 C C . SER A 1 313 ? 22.189 -6.545 -3.829 1.00 89.25 313 SER A C 1
ATOM 2396 O O . SER A 1 313 ? 21.371 -7.346 -3.367 1.00 89.25 313 SER A O 1
ATOM 2398 N N . SER A 1 314 ? 23.181 -6.070 -3.070 1.00 88.75 314 SER A N 1
ATOM 2399 C CA . SER A 1 314 ? 23.240 -6.323 -1.621 1.00 88.75 314 SER A CA 1
ATOM 2400 C C . SER A 1 314 ? 22.026 -5.730 -0.912 1.00 88.75 314 SER A C 1
ATOM 2402 O O . SER A 1 314 ? 21.495 -6.339 0.010 1.00 88.75 314 SER A O 1
ATOM 2404 N N . PHE A 1 315 ? 21.559 -4.574 -1.385 1.00 88.81 315 PHE A N 1
ATOM 2405 C CA . PHE A 1 315 ? 20.371 -3.921 -0.868 1.00 88.81 315 PHE A CA 1
ATOM 2406 C C . PHE A 1 315 ? 19.124 -4.802 -1.020 1.00 88.81 315 PHE A C 1
ATOM 2408 O O . PHE A 1 315 ? 18.458 -5.079 -0.029 1.00 88.81 315 PHE A O 1
ATOM 2415 N N . PHE A 1 316 ? 18.845 -5.294 -2.233 1.00 87.81 316 PHE A N 1
ATOM 2416 C CA . PHE A 1 316 ? 17.695 -6.155 -2.516 1.00 87.81 316 PHE A CA 1
ATOM 2417 C C . PHE A 1 316 ? 17.688 -7.384 -1.600 1.00 87.81 316 PHE A C 1
ATOM 2419 O O . PHE A 1 316 ? 16.716 -7.622 -0.886 1.00 87.81 316 PHE A O 1
ATOM 2426 N N . ARG A 1 317 ? 18.813 -8.107 -1.545 1.00 87.94 317 ARG A N 1
ATOM 2427 C CA . ARG A 1 317 ? 18.955 -9.333 -0.742 1.00 87.94 317 ARG A CA 1
ATOM 2428 C C . ARG A 1 317 ? 18.772 -9.106 0.757 1.00 87.94 317 ARG A C 1
ATOM 2430 O O . ARG A 1 317 ? 18.240 -9.961 1.452 1.00 87.94 317 ARG A O 1
ATOM 2437 N N . ASN A 1 318 ? 19.230 -7.965 1.269 1.00 87.06 318 ASN A N 1
ATOM 2438 C CA . ASN A 1 318 ? 19.208 -7.696 2.706 1.00 87.06 318 ASN A CA 1
ATOM 2439 C C . ASN A 1 318 ? 17.883 -7.087 3.182 1.00 87.06 318 ASN A C 1
ATOM 2441 O O . ASN A 1 318 ? 17.520 -7.261 4.350 1.00 87.06 318 ASN A O 1
ATOM 2445 N N . TYR A 1 319 ? 17.175 -6.368 2.307 1.00 86.56 319 TYR A N 1
ATOM 2446 C CA . TYR A 1 319 ? 16.086 -5.469 2.700 1.00 86.56 319 TYR A CA 1
ATOM 2447 C C . TYR A 1 319 ? 14.768 -5.681 1.957 1.00 86.56 319 TYR A C 1
ATOM 2449 O O . TYR A 1 319 ? 13.769 -5.094 2.350 1.00 86.56 319 TYR A O 1
ATOM 2457 N N . VAL A 1 320 ? 14.723 -6.496 0.907 1.00 87.25 320 VAL A N 1
ATOM 2458 C CA . VAL A 1 320 ? 13.509 -6.666 0.091 1.00 87.25 320 VAL A CA 1
ATOM 2459 C C . VAL A 1 320 ? 13.176 -8.138 -0.102 1.00 87.25 320 VAL A C 1
ATOM 2461 O O . VAL A 1 320 ? 12.045 -8.550 0.152 1.00 87.25 320 VAL A O 1
ATOM 2464 N N . GLU A 1 321 ? 14.165 -8.932 -0.501 1.00 85.88 321 GLU A N 1
ATOM 2465 C CA . GLU A 1 321 ? 14.014 -10.366 -0.732 1.00 85.88 321 GLU A CA 1
ATOM 2466 C C . GLU A 1 321 ? 13.590 -11.104 0.547 1.00 85.88 321 GLU A C 1
ATOM 2468 O O . GLU A 1 321 ? 14.174 -10.890 1.612 1.00 85.88 321 GLU A O 1
ATOM 2473 N N . ASN A 1 322 ? 12.594 -11.992 0.439 1.00 82.75 322 ASN A N 1
ATOM 2474 C CA . ASN A 1 322 ? 12.099 -12.847 1.527 1.00 82.75 322 ASN A CA 1
ATOM 2475 C C . ASN A 1 322 ? 11.690 -12.102 2.818 1.00 82.75 322 ASN A C 1
ATOM 2477 O O . ASN A 1 322 ? 11.682 -12.692 3.901 1.00 82.75 322 ASN A O 1
ATOM 2481 N N . LYS A 1 323 ? 11.382 -10.800 2.750 1.00 87.19 323 LYS A N 1
ATOM 2482 C CA . LYS A 1 323 ? 10.882 -10.065 3.918 1.00 87.19 323 LYS A CA 1
ATOM 2483 C C . LYS A 1 323 ? 9.430 -10.431 4.201 1.00 87.19 323 LYS A C 1
ATOM 2485 O O . LYS A 1 323 ? 8.599 -10.469 3.294 1.00 87.19 323 LYS A O 1
ATOM 2490 N N . GLU A 1 324 ? 9.134 -10.674 5.474 1.00 88.12 324 GLU A N 1
ATOM 2491 C CA . GLU A 1 324 ? 7.772 -10.921 5.938 1.00 88.12 324 GLU A CA 1
ATOM 2492 C C . GLU A 1 324 ? 6.984 -9.607 5.970 1.00 88.12 324 GLU A C 1
ATOM 2494 O O . GLU A 1 324 ? 7.452 -8.601 6.506 1.00 88.12 324 GLU A O 1
ATOM 2499 N N . ILE A 1 325 ? 5.772 -9.619 5.420 1.00 90.56 325 ILE A N 1
ATOM 2500 C CA . ILE A 1 325 ? 4.851 -8.490 5.493 1.00 90.56 325 ILE A CA 1
ATOM 2501 C C . ILE A 1 325 ? 4.294 -8.417 6.928 1.00 90.56 325 ILE A C 1
ATOM 2503 O O . ILE A 1 325 ? 3.649 -9.380 7.379 1.00 90.56 325 ILE A O 1
ATOM 2507 N N . PRO A 1 326 ? 4.485 -7.291 7.644 1.00 89.06 326 PRO A N 1
ATOM 2508 C CA . PRO A 1 326 ? 4.010 -7.122 9.015 1.00 89.06 326 PRO A CA 1
ATOM 2509 C C . PRO A 1 326 ? 2.504 -7.363 9.161 1.00 89.06 326 PRO A C 1
ATOM 2511 O O . PRO A 1 326 ? 1.711 -7.035 8.278 1.00 89.06 326 PRO A O 1
ATOM 2514 N N . ALA A 1 327 ? 2.091 -7.920 10.301 1.00 88.31 327 ALA A N 1
ATOM 2515 C CA . ALA A 1 327 ? 0.675 -8.105 10.599 1.00 88.31 327 ALA A CA 1
ATOM 2516 C C . ALA A 1 327 ? -0.053 -6.753 10.699 1.00 88.31 327 ALA A C 1
ATOM 2518 O O . ALA A 1 327 ? 0.426 -5.816 11.339 1.00 88.31 327 ALA A O 1
ATOM 2519 N N . GLY A 1 328 ? -1.237 -6.678 10.096 1.00 87.06 328 GLY A N 1
ATOM 2520 C CA . GLY A 1 328 ? -2.014 -5.450 9.966 1.00 87.06 328 GLY A CA 1
ATOM 2521 C C . GLY A 1 328 ? -1.606 -4.589 8.769 1.00 87.06 328 GLY A C 1
ATOM 2522 O O . GLY A 1 328 ? -2.174 -3.511 8.623 1.00 87.06 328 GLY A O 1
ATOM 2523 N N . THR A 1 329 ? -0.666 -5.040 7.934 1.00 91.12 329 THR A N 1
ATOM 2524 C CA . THR A 1 329 ? -0.326 -4.417 6.651 1.00 91.12 329 THR A CA 1
ATOM 2525 C C . THR A 1 329 ? -0.674 -5.376 5.516 1.00 91.12 329 THR A C 1
ATOM 2527 O O . THR A 1 329 ? -0.331 -6.556 5.575 1.00 91.12 329 THR A O 1
ATOM 2530 N N . SER A 1 330 ? -1.327 -4.871 4.472 1.00 91.50 330 SER A N 1
ATOM 2531 C CA . SER A 1 330 ? -1.649 -5.609 3.248 1.00 91.50 330 SER A CA 1
ATOM 2532 C C . SER A 1 330 ? -0.876 -5.043 2.064 1.00 91.50 330 SER A C 1
ATOM 2534 O O . SER A 1 330 ? -0.814 -3.829 1.889 1.00 91.50 330 SER A O 1
ATOM 2536 N N . ILE A 1 331 ? -0.316 -5.911 1.220 1.00 91.94 331 ILE A N 1
ATOM 2537 C CA . ILE A 1 331 ? 0.356 -5.503 -0.019 1.00 91.94 331 ILE A CA 1
ATOM 2538 C C . ILE A 1 331 ? -0.371 -6.107 -1.218 1.00 91.94 331 ILE A C 1
ATOM 2540 O O . ILE A 1 331 ? -0.580 -7.316 -1.278 1.00 91.94 331 ILE A O 1
ATOM 2544 N N . ILE A 1 332 ? -0.721 -5.268 -2.188 1.00 88.00 332 ILE A N 1
ATOM 2545 C CA . ILE A 1 332 ? -1.372 -5.634 -3.444 1.00 88.00 332 ILE A CA 1
ATOM 2546 C C . ILE A 1 332 ? -0.422 -5.297 -4.598 1.00 88.00 332 ILE A C 1
ATOM 2548 O O . ILE A 1 332 ? -0.221 -4.136 -4.947 1.00 88.00 332 ILE A O 1
ATOM 2552 N N . GLY A 1 333 ? 0.185 -6.316 -5.200 1.00 89.00 333 GLY A N 1
ATOM 2553 C CA . GLY A 1 333 ? 0.991 -6.207 -6.410 1.00 89.00 333 GLY A CA 1
ATOM 2554 C C . GLY A 1 333 ? 0.117 -6.260 -7.661 1.00 89.00 333 GLY A C 1
ATOM 2555 O O . GLY A 1 333 ? -0.533 -7.268 -7.922 1.00 89.00 333 GLY A O 1
ATOM 2556 N N . VAL A 1 334 ? 0.127 -5.198 -8.461 1.00 87.56 334 VAL A N 1
ATOM 2557 C CA . VAL A 1 334 ? -0.556 -5.117 -9.756 1.00 87.56 334 VAL A CA 1
ATOM 2558 C C . VAL A 1 334 ? 0.489 -5.242 -10.859 1.00 87.56 334 VAL A C 1
ATOM 2560 O O . VAL A 1 334 ? 1.402 -4.421 -10.986 1.00 87.56 334 VAL A O 1
ATOM 2563 N N . THR A 1 335 ? 0.362 -6.292 -11.660 1.00 89.94 335 THR A N 1
ATOM 2564 C CA . THR A 1 335 ? 1.354 -6.704 -12.660 1.00 89.94 335 THR A CA 1
ATOM 2565 C C . THR A 1 335 ? 0.696 -6.903 -14.018 1.00 89.94 335 THR A C 1
ATOM 2567 O O . THR A 1 335 ? -0.514 -7.069 -14.092 1.00 89.94 335 THR A O 1
ATOM 2570 N N . SER A 1 336 ? 1.470 -6.891 -15.103 1.00 88.50 336 SER A N 1
ATOM 2571 C CA . SER A 1 336 ? 0.950 -7.225 -16.431 1.00 88.50 336 SER A CA 1
ATOM 2572 C C . SER A 1 336 ? 1.963 -8.061 -17.211 1.00 88.50 336 SER A C 1
ATOM 2574 O O . SER A 1 336 ? 3.151 -7.725 -17.187 1.00 88.50 336 SER A O 1
ATOM 2576 N N . PRO A 1 337 ? 1.531 -9.101 -17.951 1.00 89.25 337 PRO A N 1
ATOM 2577 C CA . PRO A 1 337 ? 2.418 -9.883 -18.817 1.00 89.25 337 PRO A CA 1
ATOM 2578 C C . PRO A 1 337 ? 3.027 -9.049 -19.953 1.00 89.25 337 PRO A C 1
ATOM 2580 O O . PRO A 1 337 ? 4.056 -9.419 -20.510 1.00 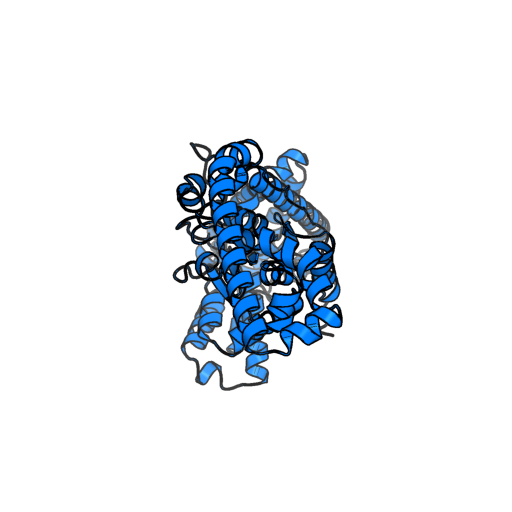89.25 337 PRO A O 1
ATOM 2583 N N . LEU A 1 338 ? 2.414 -7.909 -20.285 1.00 88.12 338 LEU A N 1
ATOM 2584 C CA . LEU A 1 338 ? 2.879 -7.000 -21.334 1.00 88.12 338 LEU A CA 1
ATOM 2585 C C . LEU A 1 338 ? 3.979 -6.039 -20.853 1.00 88.12 338 LEU A C 1
ATOM 2587 O O . LEU A 1 338 ? 4.584 -5.333 -21.663 1.00 88.12 338 LEU A O 1
ATOM 2591 N N . ASP A 1 339 ? 4.239 -5.979 -19.545 1.00 87.81 339 ASP A N 1
ATOM 2592 C CA . ASP A 1 339 ? 5.242 -5.091 -18.968 1.00 87.81 339 ASP A CA 1
ATOM 2593 C C . ASP A 1 339 ? 6.669 -5.565 -19.280 1.00 87.81 339 ASP A C 1
ATOM 2595 O O . ASP A 1 339 ? 7.269 -6.374 -18.575 1.00 87.81 339 ASP A O 1
ATOM 2599 N N . ASN A 1 340 ? 7.250 -4.987 -20.328 1.00 86.38 340 ASN A N 1
ATOM 2600 C CA . ASN A 1 340 ? 8.611 -5.287 -20.762 1.00 86.38 340 ASN A CA 1
ATOM 2601 C C . ASN A 1 340 ? 9.707 -4.526 -19.997 1.00 86.38 340 ASN A C 1
ATOM 2603 O O . ASN A 1 340 ? 10.877 -4.632 -20.384 1.00 86.38 340 ASN A O 1
ATOM 2607 N N . LEU A 1 341 ? 9.367 -3.743 -18.964 1.00 86.62 341 LEU A N 1
ATOM 2608 C CA . LEU A 1 341 ? 10.343 -3.060 -18.115 1.00 86.62 341 LEU A CA 1
ATOM 2609 C C . LEU A 1 341 ? 10.558 -3.817 -16.806 1.00 86.62 341 LEU A C 1
ATOM 2611 O O . LEU A 1 341 ? 11.657 -4.319 -16.575 1.00 86.62 341 LEU A O 1
ATOM 2615 N N . SER A 1 342 ? 9.531 -3.887 -15.958 1.00 86.25 342 SER A N 1
ATOM 2616 C CA . SER A 1 342 ? 9.650 -4.548 -14.656 1.00 86.25 342 SER A CA 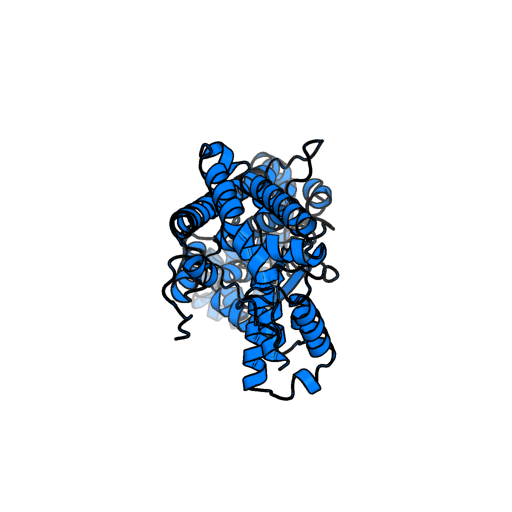1
ATOM 2617 C C . SER A 1 342 ? 9.442 -6.049 -14.758 1.00 86.25 342 SER A C 1
ATOM 2619 O O . SER A 1 342 ? 10.021 -6.759 -13.948 1.00 86.25 342 SER A O 1
ATOM 2621 N N . GLN A 1 343 ? 8.752 -6.524 -15.803 1.00 89.06 343 GLN A N 1
ATOM 2622 C CA . GLN A 1 343 ? 8.429 -7.930 -16.056 1.00 89.06 343 GLN A CA 1
ATOM 2623 C C . GLN A 1 343 ? 7.495 -8.513 -14.997 1.00 89.06 343 GLN A C 1
ATOM 2625 O O . GLN A 1 343 ? 7.695 -8.360 -13.790 1.00 89.06 343 GLN A O 1
ATOM 2630 N N . GLU A 1 344 ? 6.468 -9.221 -15.460 1.00 90.25 344 GLU A N 1
ATOM 2631 C CA . GLU A 1 344 ? 5.436 -9.764 -14.582 1.00 90.25 344 GLU A CA 1
ATOM 2632 C C . GLU A 1 344 ? 6.044 -10.670 -13.506 1.00 90.25 344 GLU A C 1
ATOM 2634 O O . GLU A 1 344 ? 5.904 -10.389 -12.321 1.00 90.25 344 GLU A O 1
ATOM 2639 N N . ASP A 1 345 ? 6.819 -11.682 -13.902 1.00 89.81 345 ASP A N 1
ATOM 2640 C CA . ASP A 1 345 ? 7.384 -12.680 -12.984 1.00 89.81 345 ASP A CA 1
ATOM 2641 C C . ASP A 1 345 ? 8.333 -12.110 -11.928 1.00 89.81 345 ASP A C 1
ATOM 2643 O O . ASP A 1 345 ? 8.529 -12.741 -10.891 1.00 89.81 345 ASP A O 1
ATOM 2647 N N . ARG A 1 346 ? 8.892 -10.920 -12.167 1.00 89.88 346 ARG A N 1
ATOM 2648 C CA . ARG A 1 346 ? 9.753 -10.198 -11.217 1.00 89.88 346 ARG A CA 1
ATOM 2649 C C . ARG A 1 346 ? 8.975 -9.244 -10.318 1.00 89.88 346 ARG A C 1
ATOM 2651 O O . ARG A 1 346 ? 9.521 -8.751 -9.334 1.00 89.88 346 ARG A O 1
ATOM 2658 N N . SER A 1 347 ? 7.726 -8.962 -10.671 1.00 88.38 347 SER A N 1
ATOM 2659 C CA . SER A 1 347 ? 6.843 -8.046 -9.954 1.00 88.38 347 SER A CA 1
ATOM 2660 C C . SER A 1 347 ? 5.813 -8.771 -9.082 1.00 88.38 347 SER A C 1
ATOM 2662 O O . SER A 1 347 ? 5.207 -8.145 -8.216 1.00 88.38 347 SER A O 1
ATOM 2664 N N . LYS A 1 348 ? 5.606 -10.082 -9.286 1.00 88.12 348 LYS A N 1
ATOM 2665 C CA . LYS A 1 348 ? 4.697 -10.899 -8.463 1.00 88.12 348 LYS A CA 1
ATOM 2666 C C . LYS A 1 348 ? 5.218 -11.008 -7.031 1.00 88.12 348 LYS A C 1
ATOM 2668 O O . LYS A 1 348 ? 6.375 -11.369 -6.827 1.00 88.12 348 LYS A O 1
ATOM 2673 N N . LEU A 1 349 ? 4.345 -10.779 -6.055 1.00 83.50 349 LEU A N 1
ATOM 2674 C CA . LEU A 1 349 ? 4.640 -11.077 -4.655 1.00 83.50 349 LEU A CA 1
ATOM 2675 C C . LEU A 1 349 ? 4.788 -12.585 -4.451 1.00 83.50 349 LEU A C 1
ATOM 2677 O O . LEU A 1 349 ? 4.195 -13.393 -5.172 1.00 83.50 349 LEU A O 1
ATOM 2681 N N . GLU A 1 350 ? 5.549 -12.964 -3.431 1.00 69.38 350 GLU A N 1
ATOM 2682 C CA . GLU A 1 350 ? 5.608 -14.351 -2.984 1.00 69.38 350 GLU A CA 1
ATOM 2683 C C . GLU A 1 350 ? 4.238 -14.783 -2.457 1.00 69.38 350 GLU A C 1
ATOM 2685 O O . GLU A 1 350 ? 3.657 -14.175 -1.558 1.00 69.38 350 GLU A O 1
ATOM 2690 N N . THR A 1 351 ? 3.687 -15.835 -3.058 1.00 58.91 351 THR A N 1
ATOM 2691 C CA . THR A 1 351 ? 2.285 -16.230 -2.876 1.00 58.91 351 THR A CA 1
ATOM 2692 C C . THR A 1 351 ? 1.985 -16.843 -1.510 1.00 58.91 351 THR A C 1
ATOM 2694 O O . THR A 1 351 ? 0.812 -16.958 -1.154 1.00 58.91 351 THR A O 1
ATOM 2697 N N . GLU A 1 352 ? 3.017 -17.213 -0.750 1.00 67.31 352 GLU A N 1
ATOM 2698 C CA . GLU A 1 352 ? 2.903 -17.904 0.540 1.00 67.31 352 GLU A CA 1
ATOM 2699 C C . GLU A 1 352 ? 2.486 -16.976 1.691 1.00 67.31 352 GLU A C 1
ATOM 2701 O O . GLU A 1 352 ? 1.878 -17.431 2.657 1.00 67.31 352 GLU A O 1
ATOM 2706 N N . GLN A 1 353 ? 2.733 -15.666 1.585 1.00 80.94 353 GLN A N 1
ATOM 2707 C CA . GLN A 1 353 ? 2.375 -14.712 2.640 1.00 80.94 353 GLN A CA 1
ATOM 2708 C C . GLN A 1 353 ? 0.888 -14.340 2.557 1.00 80.94 353 GLN A C 1
ATOM 2710 O O . GLN A 1 353 ? 0.422 -13.889 1.507 1.00 80.94 353 GLN A O 1
ATOM 2715 N N . THR A 1 354 ? 0.120 -14.517 3.641 1.00 84.56 354 THR A N 1
ATOM 2716 C CA . THR A 1 354 ? -1.351 -14.343 3.639 1.00 84.56 354 THR A CA 1
ATOM 2717 C C . THR A 1 354 ? -1.804 -12.907 3.375 1.00 84.56 354 THR A C 1
ATOM 2719 O O . THR A 1 354 ? -2.864 -12.694 2.801 1.00 84.56 354 THR A O 1
ATOM 2722 N N . ASN A 1 355 ? -0.979 -11.924 3.709 1.00 90.38 355 ASN A N 1
ATOM 2723 C CA . ASN A 1 355 ? -1.232 -10.499 3.513 1.00 90.38 355 ASN A CA 1
ATOM 2724 C C . ASN A 1 355 ? -0.525 -9.899 2.278 1.00 90.38 355 ASN A C 1
ATOM 2726 O O . ASN A 1 355 ? -0.485 -8.679 2.115 1.00 90.38 355 ASN A O 1
ATOM 2730 N N . GLY A 1 356 ? 0.001 -10.752 1.389 1.00 90.38 356 GLY A N 1
ATOM 2731 C CA . GLY A 1 356 ? 0.526 -10.380 0.074 1.00 90.38 356 GLY A CA 1
ATOM 2732 C C . GLY A 1 356 ? -0.349 -10.913 -1.062 1.00 90.38 356 GLY A C 1
ATOM 2733 O O . GLY A 1 356 ? -0.555 -12.122 -1.196 1.00 90.38 356 GLY A O 1
ATOM 2734 N N . HIS A 1 357 ? -0.840 -10.026 -1.922 1.00 87.69 357 HIS A N 1
ATOM 2735 C CA . HIS A 1 357 ? -1.801 -10.339 -2.982 1.00 87.69 357 HIS A CA 1
ATOM 2736 C C . HIS A 1 357 ? -1.262 -9.889 -4.327 1.00 87.69 357 HIS A C 1
ATOM 2738 O O . HIS A 1 357 ? -0.823 -8.758 -4.464 1.00 87.69 357 HIS A O 1
ATOM 2744 N N . THR A 1 358 ? -1.291 -10.751 -5.339 1.00 88.06 358 THR A N 1
ATOM 2745 C CA . THR A 1 358 ? -0.889 -10.364 -6.696 1.00 88.06 358 THR A CA 1
ATOM 2746 C C . THR A 1 358 ? -2.070 -10.473 -7.634 1.00 88.06 358 THR A C 1
ATOM 2748 O O . THR A 1 358 ? -2.720 -11.516 -7.692 1.00 88.06 358 THR A O 1
ATOM 2751 N N . ILE A 1 359 ? -2.291 -9.419 -8.410 1.00 86.62 359 ILE A N 1
ATOM 2752 C CA . ILE A 1 359 ? -3.188 -9.424 -9.552 1.00 86.62 359 ILE A CA 1
ATOM 2753 C C . ILE A 1 359 ? -2.398 -9.196 -10.841 1.00 86.62 359 ILE A C 1
ATOM 2755 O O . ILE A 1 359 ? -1.576 -8.283 -10.956 1.00 86.62 359 ILE A O 1
ATOM 2759 N N . SER A 1 360 ? -2.659 -10.061 -11.815 1.00 88.31 360 SER A N 1
ATOM 2760 C CA . SER A 1 360 ? -2.235 -9.872 -13.197 1.00 88.31 360 SER A CA 1
ATOM 2761 C C . SER A 1 360 ? -3.373 -9.205 -13.953 1.00 88.31 360 SER A C 1
ATOM 2763 O O . SER A 1 360 ? -4.486 -9.732 -13.964 1.00 88.31 360 SER A O 1
ATOM 2765 N N . ILE A 1 361 ? -3.111 -8.037 -14.528 1.00 86.19 361 ILE A N 1
ATOM 2766 C CA . ILE A 1 361 ? -4.104 -7.253 -15.251 1.00 86.19 361 ILE A CA 1
ATOM 2767 C C . ILE A 1 361 ? -3.887 -7.321 -16.762 1.00 86.19 361 ILE A C 1
ATOM 2769 O O . ILE A 1 361 ? -2.764 -7.244 -17.280 1.00 86.19 361 ILE A O 1
ATOM 2773 N N . ASP A 1 362 ? -5.006 -7.389 -17.472 1.00 85.44 362 ASP A N 1
ATOM 2774 C CA . ASP A 1 362 ? -5.082 -7.127 -18.896 1.00 85.44 362 ASP A CA 1
ATOM 2775 C C . ASP A 1 362 ? -5.164 -5.613 -19.110 1.00 85.44 362 ASP A C 1
ATOM 2777 O O . ASP A 1 362 ? -6.119 -4.941 -18.718 1.00 85.44 362 ASP A O 1
ATOM 2781 N N . LEU A 1 363 ? -4.148 -5.037 -19.744 1.00 80.19 363 LEU A N 1
ATOM 2782 C CA . LEU A 1 363 ? -4.119 -3.601 -20.010 1.00 80.19 363 LEU A CA 1
ATOM 2783 C C . LEU A 1 363 ? -5.139 -3.163 -21.078 1.00 80.19 363 LEU A C 1
ATOM 2785 O O . LEU A 1 363 ? -5.315 -1.955 -21.278 1.00 80.19 363 LEU A O 1
ATOM 2789 N N . GLN A 1 364 ? -5.800 -4.116 -21.750 1.00 78.19 364 GLN A N 1
ATOM 2790 C CA . GLN A 1 364 ? -6.734 -3.895 -22.855 1.00 78.19 364 GLN A CA 1
ATOM 2791 C C . GLN A 1 364 ? -6.104 -3.032 -23.955 1.00 78.19 364 GLN A C 1
ATOM 2793 O O . GLN A 1 364 ? -6.667 -2.033 -24.410 1.00 78.19 364 GLN A O 1
ATOM 2798 N N . VAL A 1 365 ? -4.880 -3.393 -24.341 1.00 75.44 365 VAL A N 1
ATOM 2799 C CA . VAL A 1 365 ? -4.088 -2.699 -25.361 1.00 75.44 365 VAL A CA 1
ATOM 2800 C C . VAL A 1 365 ? -3.859 -3.672 -26.500 1.00 75.44 365 VAL A C 1
ATOM 2802 O O . VAL A 1 365 ? -3.423 -4.796 -26.271 1.00 75.44 365 VAL A O 1
ATOM 2805 N N . SER A 1 366 ? -4.145 -3.238 -27.723 1.00 75.00 366 SER A N 1
ATOM 2806 C CA . SER A 1 366 ? -3.855 -4.044 -28.911 1.00 75.00 366 SER A CA 1
ATOM 2807 C C . SER A 1 366 ? -2.349 -4.161 -29.160 1.00 75.00 366 SER A C 1
ATOM 2809 O O . SER A 1 366 ? -1.577 -3.246 -28.849 1.00 75.00 366 SER A O 1
ATOM 2811 N N . ASP A 1 367 ? -1.934 -5.254 -29.799 1.00 70.56 367 ASP A N 1
ATOM 2812 C CA . ASP A 1 367 ? -0.555 -5.436 -30.257 1.00 70.56 367 ASP A CA 1
ATOM 2813 C C . ASP A 1 367 ? -0.117 -4.298 -31.193 1.00 70.56 367 ASP A C 1
ATOM 2815 O O . ASP A 1 367 ? 1.036 -3.864 -31.152 1.00 70.56 367 ASP A O 1
ATOM 2819 N N . GLU A 1 368 ? -1.031 -3.773 -32.016 1.00 70.00 368 GLU A N 1
ATOM 2820 C CA . GLU A 1 368 ? -0.794 -2.619 -32.886 1.00 70.00 368 GLU A CA 1
ATOM 2821 C C . GLU A 1 368 ? -0.477 -1.351 -32.086 1.00 70.00 368 GLU A C 1
ATOM 2823 O O . GLU A 1 368 ? 0.459 -0.625 -32.429 1.00 70.00 368 GLU A O 1
ATOM 2828 N N . GLN A 1 369 ? -1.209 -1.089 -30.999 1.00 72.44 369 GLN A N 1
ATOM 2829 C CA . GLN A 1 369 ? -0.935 0.046 -30.112 1.00 72.44 369 GLN A CA 1
ATOM 2830 C C . GLN A 1 369 ? 0.420 -0.105 -29.412 1.00 72.44 369 GLN A C 1
ATOM 2832 O O . GLN A 1 369 ? 1.196 0.846 -29.374 1.00 72.44 369 GLN A O 1
ATOM 2837 N N . ILE A 1 370 ? 0.758 -1.301 -28.921 1.00 68.50 370 ILE A N 1
ATOM 2838 C CA . ILE A 1 370 ? 2.059 -1.554 -28.278 1.00 68.50 370 ILE A CA 1
ATOM 2839 C C . ILE A 1 370 ? 3.212 -1.331 -29.267 1.00 68.50 370 ILE A C 1
ATOM 2841 O O . ILE A 1 370 ? 4.213 -0.699 -28.922 1.00 68.50 370 ILE A O 1
ATOM 2845 N N . LYS A 1 371 ? 3.066 -1.804 -30.511 1.00 67.69 371 LYS A N 1
ATOM 2846 C CA . LYS A 1 371 ? 4.060 -1.614 -31.581 1.00 67.69 371 LYS A CA 1
ATOM 2847 C C . LYS A 1 371 ? 4.193 -0.148 -32.003 1.00 67.69 371 LYS A C 1
ATOM 2849 O O . LYS A 1 371 ? 5.292 0.286 -32.348 1.00 67.69 371 LYS A O 1
ATOM 2854 N N . ARG A 1 372 ? 3.095 0.616 -31.978 1.00 69.44 372 ARG A N 1
ATOM 2855 C CA . ARG A 1 372 ? 3.069 2.020 -32.406 1.00 69.44 372 ARG A CA 1
ATOM 2856 C C . ARG A 1 372 ? 3.744 2.968 -31.416 1.00 69.44 372 ARG A C 1
ATOM 2858 O O . ARG A 1 372 ? 4.418 3.881 -31.888 1.00 69.44 372 ARG A O 1
ATOM 2865 N N . GLU A 1 373 ? 3.559 2.762 -30.111 1.00 78.50 373 GLU A N 1
ATOM 2866 C CA . GLU A 1 373 ? 3.845 3.776 -29.080 1.00 78.50 373 GLU A CA 1
ATOM 2867 C C . GLU A 1 373 ? 5.273 3.762 -28.519 1.00 78.50 373 GLU A C 1
ATOM 2869 O O . GLU A 1 373 ? 6.000 4.739 -28.684 1.00 78.50 373 GLU A O 1
ATOM 2874 N N . ARG A 1 374 ? 5.684 2.694 -27.818 1.00 81.75 374 ARG A N 1
ATOM 2875 C CA . ARG A 1 374 ? 7.074 2.410 -27.395 1.00 81.75 374 ARG A CA 1
ATOM 2876 C C . ARG A 1 374 ? 7.174 1.034 -26.719 1.00 81.75 374 ARG A C 1
ATOM 2878 O O . ARG A 1 374 ? 6.197 0.587 -26.124 1.00 81.75 374 ARG A O 1
ATOM 2885 N N . PRO A 1 375 ? 8.356 0.388 -26.679 1.00 81.12 375 PRO A N 1
ATOM 2886 C CA . PRO A 1 375 ? 8.533 -0.927 -26.051 1.00 81.12 375 PRO A CA 1
ATOM 2887 C C . PRO A 1 375 ? 8.183 -0.975 -24.556 1.00 81.12 375 PRO A C 1
ATOM 2889 O O . PRO A 1 375 ? 7.900 -2.042 -24.022 1.00 81.12 375 PRO A O 1
ATOM 2892 N N . THR A 1 376 ? 8.192 0.175 -23.875 1.00 83.12 376 THR A N 1
ATOM 2893 C CA . THR A 1 376 ? 7.823 0.333 -22.460 1.00 83.12 376 THR A CA 1
ATOM 2894 C C . THR A 1 376 ? 6.385 0.824 -22.262 1.00 83.12 376 THR A C 1
ATOM 2896 O O . THR A 1 376 ? 6.022 1.207 -21.157 1.00 83.12 376 THR A O 1
ATOM 2899 N N . TRP A 1 377 ? 5.552 0.857 -23.307 1.00 84.19 377 TRP A N 1
ATOM 2900 C CA . TRP A 1 377 ? 4.220 1.467 -23.245 1.00 84.19 377 TRP A CA 1
ATOM 2901 C C . TRP A 1 377 ? 3.292 0.785 -22.237 1.00 84.19 377 TRP A C 1
ATOM 2903 O O . TRP A 1 377 ? 2.647 1.461 -21.441 1.00 84.19 377 TRP A O 1
ATOM 2913 N N . ALA A 1 378 ? 3.311 -0.547 -22.182 1.00 83.31 378 ALA A N 1
ATOM 2914 C CA . ALA A 1 378 ? 2.554 -1.303 -21.189 1.00 83.31 378 ALA A CA 1
ATOM 2915 C C . ALA A 1 378 ? 2.883 -0.870 -19.747 1.00 83.31 378 ALA A C 1
ATOM 2917 O O . ALA A 1 378 ? 1.973 -0.606 -18.971 1.00 83.31 378 ALA A O 1
ATOM 2918 N N . HIS A 1 379 ? 4.170 -0.691 -19.421 1.00 84.88 379 HIS A N 1
ATOM 2919 C CA . HIS A 1 379 ? 4.631 -0.208 -18.111 1.00 84.88 379 HIS A CA 1
ATOM 2920 C C . HIS A 1 379 ? 4.058 1.171 -17.747 1.00 84.88 379 HIS A C 1
ATOM 2922 O O . HIS A 1 379 ? 3.830 1.471 -16.578 1.00 84.88 379 HIS A O 1
ATOM 2928 N N . VAL A 1 380 ? 3.842 2.023 -18.749 1.00 79.81 380 VAL A N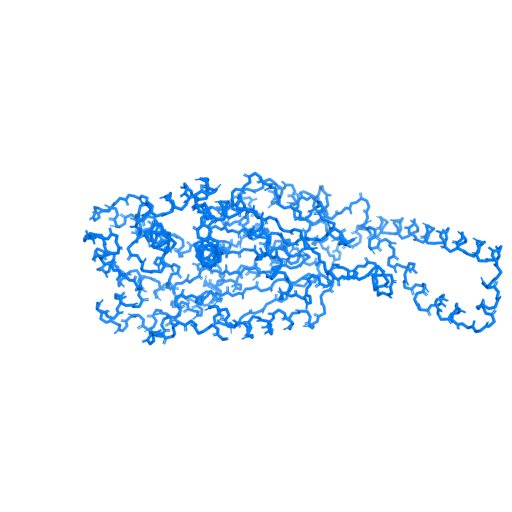 1
ATOM 2929 C CA . VAL A 1 380 ? 3.372 3.405 -18.583 1.00 79.81 380 VAL A CA 1
ATOM 2930 C C . VAL A 1 380 ? 1.866 3.430 -18.357 1.00 79.81 380 VAL A C 1
ATOM 2932 O O . VAL A 1 380 ? 1.402 4.092 -17.433 1.00 79.81 380 VAL A O 1
ATOM 2935 N N . ILE A 1 381 ? 1.108 2.626 -19.109 1.00 79.25 381 ILE A N 1
ATOM 2936 C CA . ILE A 1 381 ? -0.351 2.531 -18.959 1.00 79.25 381 ILE A CA 1
ATOM 2937 C C . ILE A 1 381 ? -0.749 2.027 -17.566 1.00 79.25 381 ILE A C 1
ATOM 2939 O O . ILE A 1 381 ? -1.789 2.440 -17.052 1.00 79.25 381 ILE A O 1
ATOM 2943 N N . MET A 1 382 ? 0.096 1.217 -16.911 1.00 78.38 382 MET A N 1
ATOM 2944 C CA . MET A 1 382 ? -0.066 0.841 -15.494 1.00 78.38 382 MET A CA 1
ATOM 2945 C C . MET A 1 382 ? -0.210 2.061 -14.567 1.00 78.38 382 MET A C 1
ATOM 2947 O O . MET A 1 382 ? -0.676 1.918 -13.438 1.00 78.38 382 MET A O 1
ATOM 2951 N N . THR A 1 383 ? 0.185 3.262 -15.013 1.00 72.06 383 THR A N 1
ATOM 2952 C CA . THR A 1 383 ? -0.025 4.505 -14.262 1.00 72.06 383 THR A CA 1
ATOM 2953 C C . THR A 1 383 ? -1.188 5.378 -14.714 1.00 72.06 383 THR A C 1
ATOM 2955 O O . THR A 1 383 ? -1.581 6.295 -14.003 1.00 72.06 383 THR A O 1
ATOM 2958 N N . GLU A 1 384 ? -1.758 5.111 -15.881 1.00 72.56 384 GLU A N 1
ATOM 2959 C CA . GLU A 1 384 ? -2.708 6.026 -16.521 1.00 72.56 384 GLU A CA 1
ATOM 2960 C C . GLU A 1 384 ? -4.165 5.568 -16.382 1.00 72.56 384 GLU A C 1
ATOM 2962 O O . GLU A 1 384 ? -5.081 6.337 -16.669 1.00 72.56 384 GLU A O 1
ATOM 2967 N N . LYS A 1 385 ? -4.404 4.318 -15.951 1.00 70.94 385 LYS A N 1
ATOM 2968 C CA . LYS A 1 385 ? -5.746 3.701 -15.936 1.00 70.94 385 LYS A CA 1
ATOM 2969 C C . LYS A 1 385 ? -6.136 3.017 -14.608 1.00 70.94 385 LYS A C 1
ATOM 2971 O O . LYS A 1 385 ? -6.539 1.852 -14.638 1.00 70.94 385 LYS A O 1
ATOM 2976 N N . PRO A 1 386 ? -6.093 3.716 -13.459 1.00 66.12 386 PRO A N 1
ATOM 2977 C CA . PRO A 1 386 ? -6.488 3.153 -12.160 1.00 66.12 386 PRO A CA 1
ATOM 2978 C C . PRO A 1 386 ? -7.875 2.489 -12.138 1.00 66.12 386 PRO A C 1
ATOM 2980 O O . PRO A 1 386 ? -8.033 1.413 -11.561 1.00 66.12 386 PRO A O 1
ATOM 2983 N N . ASP A 1 387 ? -8.872 3.090 -12.795 1.00 66.75 387 ASP A N 1
ATOM 2984 C CA . ASP A 1 387 ? -10.259 2.605 -12.837 1.00 66.75 387 ASP A CA 1
ATOM 2985 C C . ASP A 1 387 ? -10.344 1.180 -13.406 1.00 66.75 387 ASP A C 1
ATOM 2987 O O . ASP A 1 387 ? -11.090 0.336 -12.903 1.00 66.75 387 ASP A O 1
ATOM 2991 N N . SER A 1 388 ? -9.544 0.899 -14.443 1.00 71.75 388 SER A N 1
ATOM 2992 C CA . SER A 1 388 ? -9.503 -0.414 -15.095 1.00 71.75 388 SER A CA 1
ATOM 2993 C C . SER A 1 388 ? -9.012 -1.490 -14.130 1.00 71.75 388 SER A C 1
ATOM 2995 O O . SER A 1 388 ? -9.536 -2.603 -14.111 1.00 71.75 388 SER A O 1
ATOM 2997 N N . PHE A 1 389 ? -8.048 -1.151 -13.273 1.00 76.69 389 PHE A N 1
ATOM 2998 C CA . PHE A 1 389 ? -7.448 -2.110 -12.350 1.00 76.69 389 PHE A CA 1
ATOM 2999 C C . PHE A 1 389 ? -8.412 -2.463 -11.224 1.00 76.69 389 PHE A C 1
ATOM 3001 O O . PHE A 1 389 ? -8.520 -3.635 -10.880 1.00 76.69 389 PHE A O 1
ATOM 3008 N N . LYS A 1 390 ? -9.187 -1.493 -10.717 1.00 72.88 390 LYS A N 1
ATOM 3009 C CA . LYS A 1 390 ? -10.241 -1.770 -9.728 1.00 72.88 390 LYS A CA 1
ATOM 3010 C C . LYS A 1 390 ? -11.311 -2.705 -10.287 1.00 72.88 390 LYS A C 1
ATOM 3012 O O . LYS A 1 390 ? -11.727 -3.638 -9.601 1.00 72.88 390 LYS A O 1
ATOM 3017 N N . TYR A 1 391 ? -11.752 -2.467 -11.522 1.00 74.94 391 TYR A N 1
ATOM 3018 C CA . TYR A 1 391 ? -12.741 -3.325 -12.174 1.00 74.94 391 TYR A CA 1
ATOM 3019 C C . TYR A 1 391 ? -12.212 -4.753 -12.352 1.00 74.94 391 TYR A C 1
ATOM 3021 O O . TYR A 1 391 ? -12.873 -5.712 -11.965 1.00 74.94 391 TYR A O 1
ATOM 3029 N N . GLN A 1 392 ? -10.985 -4.897 -12.854 1.00 80.38 392 GLN A N 1
ATOM 3030 C CA . GLN A 1 392 ? -10.364 -6.209 -13.032 1.00 80.38 392 GLN A CA 1
ATOM 3031 C C . GLN A 1 392 ? -10.094 -6.926 -11.711 1.00 80.38 392 GLN A C 1
ATOM 3033 O O . GLN A 1 392 ? -10.287 -8.133 -11.635 1.00 80.38 392 GLN A O 1
ATOM 3038 N N . PHE A 1 393 ? -9.709 -6.199 -10.662 1.00 79.19 393 PHE A N 1
ATOM 3039 C CA . PHE A 1 393 ? -9.576 -6.756 -9.319 1.00 79.19 393 PHE A CA 1
ATOM 3040 C C . PHE A 1 393 ? -10.912 -7.236 -8.767 1.00 79.19 393 PHE A C 1
ATOM 3042 O O . PHE A 1 393 ? -10.992 -8.333 -8.221 1.00 79.19 393 PHE A O 1
ATOM 3049 N N . SER A 1 394 ? -11.975 -6.463 -8.991 1.00 76.00 394 SER A N 1
ATOM 3050 C CA . SER A 1 394 ? -13.321 -6.852 -8.577 1.00 76.00 394 SER A CA 1
ATOM 3051 C C . SER A 1 394 ? -13.758 -8.153 -9.250 1.00 76.00 394 SER A C 1
ATOM 3053 O O . SER A 1 394 ? -14.146 -9.094 -8.562 1.00 76.00 394 SER A O 1
ATOM 3055 N N . ASN A 1 395 ? -13.596 -8.238 -10.572 1.00 81.56 395 ASN A N 1
ATOM 3056 C CA . ASN A 1 395 ? -13.910 -9.444 -11.338 1.00 81.56 395 ASN A CA 1
ATOM 3057 C C . ASN A 1 395 ? -13.027 -10.632 -10.929 1.00 81.56 395 ASN A C 1
ATOM 3059 O O . ASN A 1 395 ? -13.520 -11.739 -10.759 1.00 81.56 395 ASN A O 1
ATOM 3063 N N . TYR A 1 396 ? -11.727 -10.406 -10.715 1.00 81.75 396 TYR A N 1
ATOM 3064 C CA . TYR A 1 396 ? -10.802 -11.449 -10.270 1.00 81.75 396 TYR A CA 1
ATOM 3065 C C . TYR A 1 396 ? -11.260 -12.091 -8.955 1.00 81.75 396 TYR A C 1
ATOM 3067 O O . TYR A 1 396 ? -11.194 -13.308 -8.813 1.00 81.75 396 TYR A O 1
ATOM 3075 N N . LEU A 1 397 ? -11.730 -11.281 -8.004 1.00 78.19 397 LEU A N 1
ATOM 3076 C CA . LEU A 1 397 ? -12.250 -11.767 -6.727 1.00 78.19 397 LEU A CA 1
ATOM 3077 C C . LEU A 1 397 ? -13.632 -12.422 -6.850 1.00 78.19 397 LEU A C 1
ATOM 3079 O O . LEU A 1 397 ? -13.929 -13.334 -6.086 1.00 78.19 397 LEU A O 1
ATOM 3083 N N . GLU A 1 398 ? -14.470 -11.985 -7.794 1.00 76.44 398 GLU A N 1
ATOM 3084 C CA . GLU A 1 398 ? -15.733 -12.663 -8.133 1.00 76.44 398 GLU A CA 1
ATOM 3085 C C . GLU A 1 398 ? -15.507 -14.060 -8.721 1.00 76.44 398 GLU A C 1
ATOM 3087 O O . GLU A 1 398 ? -16.268 -14.984 -8.429 1.00 76.44 398 GLU A O 1
ATOM 3092 N N . ASP A 1 399 ? -14.451 -14.219 -9.517 1.00 80.06 399 ASP A N 1
ATOM 3093 C CA . ASP A 1 399 ? -14.125 -15.474 -10.191 1.00 80.06 399 ASP A CA 1
ATOM 3094 C C . ASP A 1 399 ? -13.291 -16.431 -9.319 1.00 80.06 399 ASP A C 1
ATOM 3096 O O . ASP A 1 399 ? -13.200 -17.619 -9.636 1.00 80.06 399 ASP A O 1
ATOM 3100 N N . LYS A 1 400 ? -12.663 -15.938 -8.239 1.00 81.25 400 LYS A N 1
ATOM 3101 C CA . LYS A 1 400 ? -11.745 -16.708 -7.375 1.00 81.25 400 LYS A CA 1
ATOM 3102 C C . LYS A 1 400 ? -12.024 -16.508 -5.880 1.00 81.25 400 LYS A C 1
ATOM 3104 O O . LYS A 1 400 ? -11.353 -15.698 -5.227 1.00 81.25 400 LYS A O 1
ATOM 3109 N N . PRO A 1 401 ? -12.965 -17.273 -5.302 1.00 78.88 401 PRO A N 1
ATOM 3110 C CA . PRO A 1 401 ? -13.310 -17.202 -3.882 1.00 78.88 401 PRO A CA 1
ATOM 3111 C C . PRO A 1 401 ? -12.129 -17.442 -2.927 1.00 78.88 401 PRO A C 1
ATOM 3113 O O . PRO A 1 401 ? -12.102 -16.888 -1.829 1.00 78.88 401 PRO A O 1
ATOM 3116 N N . GLU A 1 402 ? -11.110 -18.205 -3.330 1.00 83.31 402 GLU A N 1
ATOM 3117 C CA . GLU A 1 402 ? -9.924 -18.461 -2.501 1.00 83.31 402 GLU A CA 1
ATOM 3118 C C . GLU A 1 402 ? -9.098 -17.183 -2.279 1.00 83.31 402 GLU A C 1
ATOM 3120 O O . GLU A 1 402 ? -8.482 -16.993 -1.227 1.00 83.31 402 GLU A O 1
ATOM 3125 N N . ALA A 1 403 ? -9.111 -16.261 -3.248 1.00 85.06 403 ALA A N 1
ATOM 3126 C CA . ALA A 1 403 ? -8.472 -14.958 -3.094 1.00 85.06 403 ALA A CA 1
ATOM 3127 C C . ALA A 1 403 ? -9.214 -14.084 -2.069 1.00 85.06 403 ALA A C 1
ATOM 3129 O O . ALA A 1 403 ? -8.570 -13.382 -1.289 1.00 85.06 403 ALA A O 1
ATOM 3130 N N . LEU A 1 404 ? -10.550 -14.180 -2.009 1.00 87.00 404 LEU A N 1
ATOM 3131 C CA . LEU A 1 404 ? -11.348 -13.535 -0.961 1.00 87.00 404 LEU A CA 1
ATOM 3132 C C . LEU A 1 404 ? -11.019 -14.115 0.417 1.00 87.00 404 LEU A C 1
ATOM 3134 O O . LEU A 1 404 ? -10.768 -13.350 1.343 1.00 87.00 404 LEU A O 1
ATOM 3138 N N . VAL A 1 405 ? -10.929 -15.443 0.551 1.00 90.56 405 VAL A N 1
ATOM 3139 C CA . VAL A 1 405 ? -10.508 -16.101 1.805 1.00 90.56 405 VAL A CA 1
ATOM 3140 C C . VAL A 1 405 ? -9.174 -15.539 2.298 1.00 90.56 405 VAL A C 1
ATOM 3142 O O . VAL A 1 405 ? -9.034 -15.210 3.476 1.00 90.56 405 VAL A O 1
ATOM 3145 N N . LYS A 1 406 ? -8.208 -15.373 1.388 1.00 90.69 406 LYS A N 1
ATOM 3146 C CA . LYS A 1 406 ? -6.892 -14.817 1.709 1.00 90.69 406 LYS A CA 1
ATOM 3147 C C . LYS A 1 406 ? -6.970 -13.361 2.187 1.00 90.69 406 LYS A C 1
ATOM 3149 O O . LYS A 1 406 ? -6.278 -12.998 3.136 1.00 90.69 406 LYS A O 1
ATOM 3154 N N . LEU A 1 407 ? -7.813 -12.534 1.564 1.00 90.31 407 LEU A N 1
ATOM 3155 C CA . LEU A 1 407 ? -8.029 -11.134 1.959 1.00 90.31 407 LEU A CA 1
ATOM 3156 C C . LEU A 1 407 ? -8.712 -10.992 3.325 1.00 90.31 407 LEU A C 1
ATOM 3158 O O . LEU A 1 407 ? -8.497 -9.992 4.004 1.00 90.31 407 LEU A O 1
ATOM 3162 N N . LEU A 1 408 ? -9.504 -11.982 3.744 1.00 92.62 408 LEU A N 1
ATOM 3163 C CA . LEU A 1 408 ? -10.204 -11.977 5.032 1.00 92.62 408 LEU A CA 1
ATOM 3164 C C . LEU A 1 408 ? -9.314 -12.351 6.228 1.00 92.62 408 LEU A C 1
ATOM 3166 O O . LEU A 1 408 ? -9.724 -12.146 7.375 1.00 92.62 408 LEU A O 1
ATOM 3170 N N . ASP A 1 409 ? -8.108 -12.877 5.990 1.00 92.25 409 ASP A N 1
ATOM 3171 C CA . ASP A 1 409 ? -7.189 -13.275 7.058 1.00 92.25 409 ASP A CA 1
ATOM 3172 C C . ASP A 1 409 ? -6.809 -12.090 7.964 1.00 92.25 409 ASP A C 1
ATOM 3174 O O . ASP A 1 409 ? -6.526 -10.993 7.483 1.00 92.25 409 ASP A O 1
ATOM 3178 N N . GLY A 1 410 ? -6.758 -12.323 9.280 1.00 88.81 410 GLY A N 1
ATOM 3179 C CA . GLY A 1 410 ? -6.530 -11.283 10.296 1.00 88.81 410 GLY A CA 1
ATOM 3180 C C . GLY A 1 410 ? -5.124 -10.669 10.303 1.00 88.81 410 GLY A C 1
ATOM 3181 O O . GLY A 1 410 ? -4.859 -9.751 11.079 1.00 88.81 410 GLY A O 1
ATOM 3182 N N . ARG A 1 411 ? -4.204 -11.159 9.458 1.00 90.88 411 ARG A N 1
ATOM 3183 C CA . ARG A 1 411 ? -2.927 -10.481 9.189 1.00 90.88 411 ARG A CA 1
ATOM 3184 C C . ARG A 1 411 ? -3.062 -9.315 8.212 1.00 90.88 411 ARG A C 1
ATOM 3186 O O . ARG A 1 411 ? -2.148 -8.496 8.164 1.00 90.88 411 ARG A O 1
ATOM 3193 N N . ASN A 1 412 ? -4.147 -9.242 7.441 1.00 91.25 412 ASN A N 1
ATOM 3194 C CA . ASN A 1 412 ? -4.420 -8.110 6.562 1.00 91.25 412 ASN A CA 1
ATOM 3195 C C . ASN A 1 412 ? -4.819 -6.867 7.362 1.00 91.25 412 ASN A C 1
ATOM 3197 O O . ASN A 1 412 ? -5.220 -6.942 8.522 1.00 91.25 412 ASN A O 1
ATOM 3201 N N . ASP A 1 413 ? -4.717 -5.719 6.709 1.00 89.94 413 ASP A N 1
ATOM 3202 C CA . ASP A 1 413 ? -5.288 -4.474 7.193 1.00 89.94 413 ASP A CA 1
ATOM 3203 C C . ASP A 1 413 ? -6.824 -4.527 7.213 1.00 89.94 413 ASP A C 1
ATOM 3205 O O . ASP A 1 413 ? -7.455 -5.059 6.296 1.00 89.94 413 ASP A O 1
ATOM 3209 N N . ASP A 1 414 ? -7.437 -3.958 8.253 1.00 85.62 414 ASP A N 1
ATOM 3210 C CA . ASP A 1 414 ? -8.888 -4.030 8.454 1.00 85.62 414 ASP A CA 1
ATOM 3211 C C . ASP A 1 414 ? -9.674 -3.283 7.369 1.00 85.62 414 ASP A C 1
ATOM 3213 O O . ASP A 1 414 ? -10.759 -3.730 6.996 1.00 85.62 414 ASP A O 1
ATOM 3217 N N . GLY A 1 415 ? -9.102 -2.231 6.771 1.00 82.62 415 GLY A N 1
ATOM 3218 C CA . GLY A 1 415 ? -9.695 -1.552 5.618 1.00 82.62 415 GLY A CA 1
ATOM 3219 C C . GLY A 1 415 ? -9.800 -2.467 4.395 1.00 82.62 415 GLY A C 1
ATOM 3220 O O . GLY A 1 415 ? -10.846 -2.516 3.745 1.00 82.62 415 GLY A O 1
ATOM 3221 N N . VAL A 1 416 ? -8.759 -3.264 4.131 1.00 85.19 416 VAL A N 1
ATOM 3222 C CA . VAL A 1 416 ? -8.751 -4.259 3.043 1.00 85.19 416 VAL A CA 1
ATOM 3223 C C . VAL A 1 416 ? -9.753 -5.381 3.320 1.00 85.19 416 VAL A C 1
ATOM 3225 O O . VAL A 1 416 ? -10.529 -5.757 2.437 1.00 85.19 416 VAL A O 1
ATOM 3228 N N . ARG A 1 417 ? -9.797 -5.885 4.561 1.00 89.19 417 ARG A N 1
ATOM 3229 C CA . ARG A 1 417 ? -10.770 -6.907 4.987 1.00 89.19 417 ARG A CA 1
ATOM 3230 C C . ARG A 1 417 ? -12.205 -6.399 4.837 1.00 89.19 417 ARG A C 1
ATOM 3232 O O . ARG A 1 417 ? -13.065 -7.119 4.332 1.00 89.19 417 ARG A O 1
ATOM 3239 N N . HIS A 1 418 ? -12.463 -5.152 5.227 1.00 87.31 418 HIS A N 1
ATOM 3240 C CA . HIS A 1 418 ? -13.769 -4.512 5.100 1.00 87.31 418 HIS A CA 1
ATOM 3241 C C . HIS A 1 418 ? -14.199 -4.351 3.629 1.00 87.31 418 HIS A C 1
ATOM 3243 O O . HIS A 1 418 ? -15.358 -4.620 3.291 1.00 87.31 418 HIS A O 1
ATOM 3249 N N . GLU A 1 419 ? -13.293 -3.947 2.728 1.00 82.12 419 GLU A N 1
ATOM 3250 C CA . GLU A 1 419 ? -13.592 -3.865 1.290 1.00 82.12 419 GLU A CA 1
ATOM 3251 C C . GLU A 1 419 ? -13.905 -5.252 0.704 1.00 82.12 419 GLU A C 1
ATOM 3253 O O . GLU A 1 419 ? -14.923 -5.409 0.024 1.00 82.12 419 GLU A O 1
ATOM 3258 N N . ALA A 1 420 ? -13.133 -6.283 1.064 1.00 86.62 420 ALA A N 1
ATOM 3259 C CA . ALA A 1 420 ? -13.400 -7.663 0.656 1.00 86.62 420 ALA A CA 1
ATOM 3260 C C . ALA A 1 420 ? -14.775 -8.166 1.143 1.00 86.62 420 ALA A C 1
ATOM 3262 O O . ALA A 1 420 ? -15.544 -8.727 0.363 1.00 86.62 420 ALA A O 1
ATOM 3263 N N . LEU A 1 421 ? -15.140 -7.914 2.404 1.00 89.50 421 LEU A N 1
ATOM 3264 C CA . LEU A 1 421 ? -16.460 -8.264 2.947 1.00 89.50 421 LEU A CA 1
ATOM 3265 C C . LEU A 1 421 ? -17.600 -7.514 2.249 1.00 89.50 421 LEU A C 1
ATOM 3267 O O . LEU A 1 421 ? -18.657 -8.086 1.981 1.00 89.50 421 LEU A O 1
ATOM 3271 N N . THR A 1 422 ? -17.387 -6.241 1.915 1.00 86.25 422 THR A N 1
ATOM 3272 C CA . THR A 1 422 ? -18.363 -5.446 1.157 1.00 86.25 422 THR A CA 1
ATOM 3273 C C . THR A 1 422 ? -18.608 -6.055 -0.224 1.00 86.25 422 THR A C 1
ATOM 3275 O O . THR A 1 422 ? -19.752 -6.106 -0.683 1.00 86.25 422 THR A O 1
ATOM 3278 N N . MET A 1 423 ? -17.555 -6.562 -0.871 1.00 83.69 423 MET A N 1
ATOM 3279 C CA . MET A 1 423 ? -17.673 -7.288 -2.133 1.00 83.69 423 MET A CA 1
ATOM 3280 C C . MET A 1 423 ? -18.416 -8.612 -1.967 1.00 83.69 423 MET A C 1
ATOM 3282 O O . MET A 1 423 ? -19.334 -8.869 -2.739 1.00 83.69 423 MET A O 1
ATOM 3286 N N . VAL A 1 424 ? -18.095 -9.410 -0.941 1.00 88.88 424 VAL A N 1
ATOM 3287 C CA . VAL A 1 424 ? -18.817 -10.659 -0.631 1.00 88.88 424 VAL A CA 1
ATOM 3288 C C . VAL A 1 424 ? -20.312 -10.392 -0.458 1.00 88.88 424 VAL A C 1
ATOM 3290 O O . VAL A 1 424 ? -21.131 -11.065 -1.079 1.00 88.88 424 VAL A O 1
ATOM 3293 N N . ARG A 1 425 ? -20.683 -9.365 0.319 1.00 89.75 425 ARG A N 1
ATOM 3294 C CA . ARG A 1 425 ? -22.087 -8.972 0.506 1.00 89.75 425 ARG A CA 1
ATOM 3295 C C . ARG A 1 425 ? -22.772 -8.658 -0.826 1.00 89.75 425 ARG A C 1
ATOM 3297 O O . ARG A 1 425 ? -23.863 -9.154 -1.080 1.00 89.75 425 ARG A O 1
ATOM 3304 N N . ARG A 1 426 ? -22.115 -7.892 -1.702 1.00 86.94 426 ARG A N 1
ATOM 3305 C CA . ARG A 1 426 ? -22.633 -7.564 -3.042 1.00 86.94 426 ARG A CA 1
ATOM 3306 C C . ARG A 1 426 ? -22.731 -8.790 -3.957 1.00 86.94 426 ARG A C 1
ATOM 3308 O O . ARG A 1 426 ? -23.648 -8.885 -4.768 1.00 86.94 426 ARG A O 1
ATOM 3315 N N . GLN A 1 427 ? -21.794 -9.728 -3.859 1.00 86.12 427 GLN A N 1
ATOM 3316 C CA . GLN A 1 427 ? -21.843 -10.972 -4.626 1.00 86.12 427 GLN A CA 1
ATOM 3317 C C . GLN A 1 427 ? -23.028 -11.839 -4.196 1.00 86.12 427 GLN A C 1
ATOM 3319 O O . GLN A 1 427 ? -23.701 -12.395 -5.061 1.00 86.12 427 GLN A O 1
ATOM 3324 N N . LEU A 1 428 ? -23.345 -11.886 -2.897 1.00 88.88 428 LEU A N 1
ATOM 3325 C CA . LEU A 1 428 ? -24.495 -12.628 -2.371 1.00 88.88 428 LEU A CA 1
ATOM 3326 C C . LEU A 1 428 ? -25.843 -12.095 -2.859 1.00 88.88 428 LEU A C 1
ATOM 3328 O O . LEU A 1 428 ? -26.762 -12.886 -3.049 1.00 88.88 428 LEU A O 1
ATOM 3332 N N . GLU A 1 429 ? -25.956 -10.793 -3.139 1.00 88.06 429 GLU A N 1
ATOM 3333 C CA . GLU A 1 429 ? -27.158 -10.221 -3.768 1.00 88.06 429 GLU A CA 1
ATOM 3334 C C . GLU A 1 429 ? -27.443 -10.853 -5.142 1.00 88.06 429 GLU A C 1
ATOM 3336 O O . GLU A 1 429 ? -28.601 -11.017 -5.522 1.00 88.06 429 GLU A O 1
ATOM 3341 N N . ASN A 1 430 ? -26.392 -11.238 -5.876 1.00 86.31 430 ASN A N 1
ATOM 3342 C CA . ASN A 1 430 ? -26.496 -11.835 -7.211 1.00 86.31 430 ASN A CA 1
ATOM 3343 C C . ASN A 1 430 ? -26.395 -13.372 -7.203 1.00 86.31 430 ASN A C 1
ATOM 3345 O O . ASN A 1 430 ? -26.916 -14.021 -8.109 1.00 86.31 430 ASN A O 1
ATOM 3349 N N . LYS A 1 431 ? -25.715 -13.955 -6.209 1.00 86.81 431 LYS A N 1
ATOM 3350 C CA . LYS A 1 431 ? -25.485 -15.399 -6.040 1.00 86.81 431 LYS A CA 1
ATOM 3351 C C . LYS A 1 431 ? -25.745 -15.817 -4.578 1.00 86.81 431 LYS A C 1
ATOM 3353 O O . LYS A 1 431 ? -24.787 -16.033 -3.835 1.00 86.81 431 LYS A O 1
ATOM 3358 N N . PRO A 1 432 ? -27.013 -15.956 -4.147 1.00 87.38 432 PRO A N 1
ATOM 3359 C CA . PRO A 1 432 ? -27.350 -16.234 -2.744 1.00 87.38 432 PRO A CA 1
ATOM 3360 C C . PRO A 1 432 ? -26.757 -17.541 -2.198 1.00 87.38 432 PRO A C 1
ATOM 3362 O O . PRO A 1 432 ? -26.397 -17.619 -1.026 1.00 87.38 432 PRO A O 1
ATOM 3365 N N . ASP A 1 433 ? -26.594 -18.551 -3.056 1.00 88.75 433 ASP A N 1
ATOM 3366 C CA . ASP A 1 433 ? -26.079 -19.871 -2.673 1.00 88.75 433 ASP A CA 1
ATOM 3367 C C . ASP A 1 433 ? -24.540 -19.927 -2.571 1.00 88.75 433 ASP A C 1
ATOM 3369 O O . ASP A 1 433 ? -23.983 -20.954 -2.179 1.00 88.75 433 ASP A O 1
ATOM 3373 N N . MET A 1 434 ? -23.830 -18.823 -2.847 1.00 87.81 434 MET A N 1
ATOM 3374 C CA . MET A 1 434 ? -22.361 -18.779 -2.911 1.00 87.81 434 MET A CA 1
ATOM 3375 C C . MET A 1 434 ? -21.676 -19.301 -1.638 1.00 87.81 434 MET A C 1
ATOM 3377 O O . MET A 1 434 ? -20.646 -19.965 -1.740 1.00 87.81 434 MET A O 1
ATOM 3381 N N . LEU A 1 435 ? -22.226 -19.036 -0.445 1.00 88.81 435 LEU A N 1
ATOM 3382 C CA . LEU A 1 435 ? -21.660 -19.552 0.815 1.00 88.81 435 LEU A CA 1
ATOM 3383 C C . LEU A 1 435 ? -21.922 -21.049 1.025 1.00 88.81 435 LEU A C 1
ATOM 3385 O O . LEU A 1 435 ? -21.179 -21.700 1.757 1.00 88.81 435 LEU A O 1
ATOM 3389 N N . GLY A 1 436 ? -22.981 -21.592 0.420 1.00 87.69 436 GLY A N 1
ATOM 3390 C CA . GLY A 1 436 ? -23.241 -23.031 0.395 1.00 87.69 436 GLY A CA 1
ATOM 3391 C C . GLY A 1 436 ? -22.314 -23.759 -0.578 1.00 87.69 436 GLY A C 1
ATOM 3392 O O . GLY A 1 436 ? -21.853 -24.858 -0.282 1.00 87.69 436 GLY A O 1
ATOM 3393 N N . GLU A 1 437 ? -22.000 -23.118 -1.704 1.00 88.44 437 GLU A N 1
ATOM 3394 C CA . GLU A 1 437 ? -21.088 -23.632 -2.731 1.00 88.44 437 GLU A CA 1
ATOM 3395 C C . GLU A 1 437 ? -19.606 -23.503 -2.336 1.00 88.44 437 GLU A C 1
ATOM 3397 O O . GLU A 1 437 ? -18.788 -24.311 -2.769 1.00 88.44 437 GLU A O 1
ATOM 3402 N N . ASN A 1 438 ? -19.260 -22.532 -1.479 1.00 89.31 438 ASN A N 1
ATOM 3403 C CA . ASN A 1 438 ? -17.887 -22.247 -1.049 1.00 89.31 438 ASN A CA 1
ATOM 3404 C C . ASN A 1 438 ? -17.729 -22.381 0.480 1.00 89.31 438 ASN A C 1
ATOM 3406 O O . ASN A 1 438 ? -17.722 -21.372 1.197 1.00 89.31 438 ASN A O 1
ATOM 3410 N N . PRO A 1 439 ? -17.558 -23.609 1.010 1.00 91.62 439 PRO A N 1
ATOM 3411 C CA . PRO A 1 439 ? -17.436 -23.839 2.451 1.00 91.62 439 PRO A CA 1
ATOM 3412 C C . PRO A 1 439 ? -16.201 -23.165 3.068 1.00 91.62 439 PRO A C 1
ATOM 3414 O O . PRO A 1 439 ? -16.240 -22.769 4.230 1.00 91.62 439 PRO A O 1
ATOM 3417 N N . GLU A 1 440 ? -15.122 -22.988 2.302 1.00 92.56 440 GLU A N 1
ATOM 3418 C CA . GLU A 1 440 ? -13.917 -22.286 2.763 1.00 92.56 440 GLU A CA 1
ATOM 3419 C C . GLU A 1 440 ? -14.171 -20.794 2.996 1.00 92.56 440 GLU A C 1
ATOM 3421 O O . GLU A 1 440 ? -13.762 -20.249 4.021 1.00 92.56 440 GLU A O 1
ATOM 3426 N N . LEU A 1 441 ? -14.910 -20.142 2.090 1.00 92.00 441 LEU A N 1
ATOM 3427 C CA . LEU A 1 441 ? -15.315 -18.745 2.249 1.00 92.00 441 LEU A CA 1
ATOM 3428 C C . LEU A 1 441 ? -16.223 -18.576 3.466 1.00 92.00 441 LEU A C 1
ATOM 3430 O O . LEU A 1 441 ? -16.022 -17.662 4.264 1.00 92.00 441 LEU A O 1
ATOM 3434 N N . ARG A 1 442 ? -17.175 -19.493 3.657 1.00 93.94 442 ARG A N 1
ATOM 3435 C CA . ARG A 1 442 ? -18.015 -19.514 4.856 1.00 93.94 442 ARG A CA 1
ATOM 3436 C C . ARG A 1 442 ? -17.184 -19.660 6.134 1.00 93.94 442 ARG A C 1
ATOM 3438 O O . ARG A 1 442 ? -17.372 -18.880 7.061 1.00 93.94 442 ARG A O 1
ATOM 3445 N N . ALA A 1 443 ? -16.241 -20.600 6.174 1.00 95.06 443 ALA A N 1
ATOM 3446 C CA . ALA A 1 443 ? -15.366 -20.796 7.330 1.00 95.06 443 ALA A CA 1
ATOM 3447 C C . ALA A 1 443 ? -14.490 -19.560 7.615 1.00 95.06 443 ALA A C 1
ATOM 3449 O O . ALA A 1 443 ? -14.278 -19.198 8.774 1.00 95.06 443 ALA A O 1
ATOM 3450 N N . ALA A 1 444 ? -14.010 -18.878 6.570 1.00 94.88 444 ALA A N 1
ATOM 3451 C CA . ALA A 1 444 ? -13.281 -17.621 6.709 1.00 94.88 444 ALA A CA 1
ATOM 3452 C C . ALA A 1 444 ? -14.165 -16.523 7.320 1.00 94.88 444 ALA A C 1
ATOM 3454 O O . ALA A 1 444 ? -13.749 -15.876 8.279 1.00 94.88 444 ALA A O 1
ATOM 3455 N N . LEU A 1 445 ? -15.401 -16.359 6.838 1.00 95.44 445 LEU A N 1
ATOM 3456 C CA . LEU A 1 445 ? -16.370 -15.423 7.416 1.00 95.44 445 LEU A CA 1
ATOM 3457 C C . LEU A 1 445 ? -16.678 -15.751 8.880 1.00 95.44 445 LEU A C 1
ATOM 3459 O O . LEU A 1 445 ? -16.719 -14.845 9.707 1.00 95.44 445 LEU A O 1
ATOM 3463 N N . GLU A 1 446 ? -16.856 -17.030 9.220 1.00 95.62 446 GLU A N 1
ATOM 3464 C CA . GLU A 1 446 ? -17.111 -17.473 10.597 1.00 95.62 446 GLU A CA 1
ATOM 3465 C C . GLU A 1 446 ? -15.929 -17.130 11.515 1.00 95.62 446 GLU A C 1
ATOM 3467 O O . GLU A 1 446 ? -16.132 -16.653 12.634 1.00 95.62 446 GLU A O 1
ATOM 3472 N N . LYS A 1 447 ? -14.691 -17.287 11.025 1.00 94.81 447 LYS A N 1
ATOM 3473 C CA . LYS A 1 447 ? -13.470 -16.890 11.740 1.00 94.81 447 LYS A CA 1
ATOM 3474 C C . LYS A 1 447 ? -13.411 -15.377 11.972 1.00 94.81 447 LYS A C 1
ATOM 3476 O O . LYS A 1 447 ? -13.100 -14.965 13.085 1.00 94.81 447 LYS A O 1
ATOM 3481 N N . VAL A 1 448 ? -13.740 -14.565 10.963 1.00 94.25 448 VAL A N 1
ATOM 3482 C CA . VAL A 1 448 ? -13.781 -13.096 11.090 1.00 94.25 448 VAL A CA 1
ATOM 3483 C C . VAL A 1 448 ? -14.893 -12.661 12.050 1.00 94.25 448 VAL A C 1
ATOM 3485 O O . VAL A 1 448 ? -14.659 -11.865 12.955 1.00 94.25 448 VAL A O 1
ATOM 3488 N N . ALA A 1 449 ? -16.094 -13.228 11.926 1.00 93.75 449 ALA A N 1
ATOM 3489 C CA . ALA A 1 449 ? -17.220 -12.931 12.810 1.00 93.75 449 ALA A CA 1
ATOM 3490 C C . ALA A 1 449 ? -16.945 -13.318 14.275 1.00 93.75 449 ALA A C 1
ATOM 3492 O O . ALA A 1 449 ? -17.460 -12.677 15.193 1.00 93.75 449 ALA A O 1
ATOM 3493 N N . ALA A 1 450 ? -16.116 -14.340 14.514 1.00 92.62 450 ALA A N 1
ATOM 3494 C CA . ALA A 1 450 ? -15.732 -14.780 15.853 1.00 92.62 450 ALA A CA 1
ATOM 3495 C C . ALA A 1 450 ? -14.841 -13.779 16.614 1.00 92.62 450 ALA A C 1
ATOM 3497 O O . ALA A 1 450 ? -14.760 -13.881 17.838 1.00 92.62 450 ALA A O 1
ATOM 3498 N N . GLU A 1 451 ? -14.225 -12.801 15.938 1.00 91.06 451 GLU A N 1
ATOM 3499 C CA . GLU A 1 451 ? -13.433 -11.739 16.586 1.00 91.06 451 GLU A CA 1
ATOM 3500 C C . GLU A 1 451 ? -14.299 -10.842 17.485 1.00 91.06 451 GLU A C 1
ATOM 3502 O O . GLU A 1 451 ? -13.825 -10.355 18.512 1.00 91.06 451 GLU A O 1
ATOM 3507 N N . LYS A 1 452 ? -15.582 -10.670 17.128 1.00 88.69 452 LYS A N 1
ATOM 3508 C CA . LYS A 1 452 ? -16.613 -9.971 17.912 1.00 88.69 452 LYS A CA 1
ATOM 3509 C C . LYS A 1 452 ? -16.149 -8.646 18.533 1.00 88.69 452 LYS A C 1
ATOM 3511 O O . LYS A 1 452 ? -16.409 -8.392 19.713 1.00 88.69 452 LYS A O 1
ATOM 3516 N N . ILE A 1 453 ? -15.465 -7.794 17.766 1.00 89.75 453 ILE A N 1
ATOM 3517 C CA . ILE A 1 453 ? -15.068 -6.465 18.250 1.00 89.75 453 ILE A CA 1
ATOM 3518 C C . ILE A 1 453 ? -16.286 -5.520 18.294 1.00 89.75 453 ILE A C 1
ATOM 3520 O O . ILE A 1 453 ? -17.190 -5.652 17.464 1.00 89.75 453 ILE A O 1
ATOM 3524 N N . PRO A 1 454 ? -16.368 -4.592 19.268 1.00 90.44 454 PRO A N 1
ATOM 3525 C CA . PRO A 1 454 ? -17.590 -3.856 19.599 1.00 90.44 454 PRO A CA 1
ATOM 3526 C C . PRO A 1 454 ? -17.839 -2.640 18.688 1.00 90.44 454 PRO A C 1
ATOM 3528 O O . PRO A 1 454 ? -18.378 -1.634 19.144 1.00 90.44 454 PRO A O 1
ATOM 3531 N N . PHE A 1 455 ? -17.444 -2.713 17.415 1.00 89.12 455 PHE A N 1
ATOM 3532 C CA . PHE A 1 455 ? -17.587 -1.625 16.447 1.00 89.12 455 PHE A CA 1
ATOM 3533 C C . PHE A 1 455 ? -18.565 -2.010 15.333 1.00 89.12 455 PHE A C 1
ATOM 3535 O O . PHE A 1 455 ? -18.424 -3.073 14.722 1.00 89.12 455 PHE A O 1
ATOM 3542 N N . THR A 1 456 ? -19.549 -1.153 15.054 1.00 86.69 456 THR A N 1
ATOM 3543 C CA . THR A 1 456 ? -20.651 -1.419 14.106 1.00 86.69 456 THR A CA 1
ATOM 3544 C C . THR A 1 456 ? -20.229 -1.403 12.637 1.00 86.69 456 THR A C 1
ATOM 3546 O O . THR A 1 456 ? -21.042 -1.631 11.750 1.00 86.69 456 THR A O 1
ATOM 3549 N N . ASP A 1 457 ? -18.986 -1.050 12.367 1.00 81.19 457 ASP A N 1
ATOM 3550 C CA . ASP A 1 457 ? -18.350 -0.926 11.059 1.00 81.19 457 ASP A CA 1
ATOM 3551 C C . ASP A 1 457 ? -17.079 -1.785 10.967 1.00 81.19 457 ASP A C 1
ATOM 3553 O O . ASP A 1 457 ? -16.358 -1.735 9.975 1.00 81.19 457 ASP A O 1
ATOM 3557 N N . SER A 1 458 ? -16.823 -2.623 11.976 1.00 87.38 458 SER A N 1
ATOM 3558 C CA . SER A 1 458 ? -15.710 -3.569 11.952 1.00 87.38 458 SER A CA 1
ATOM 3559 C C . SER A 1 458 ? -15.897 -4.686 10.920 1.00 87.38 458 SER A C 1
ATOM 3561 O O . SER A 1 458 ? -17.031 -5.113 10.658 1.00 87.38 458 SER A O 1
ATOM 3563 N N . PRO A 1 459 ? -14.789 -5.285 10.435 1.00 89.44 459 PRO A N 1
ATOM 3564 C CA . PRO A 1 459 ? -14.845 -6.519 9.660 1.00 89.44 459 PRO A CA 1
ATOM 3565 C C . PRO A 1 459 ? -15.624 -7.642 10.363 1.00 89.44 459 PRO A C 1
ATOM 3567 O O . PRO A 1 459 ? -16.415 -8.334 9.724 1.00 89.44 459 PRO A O 1
ATOM 3570 N N . SER A 1 460 ? -15.469 -7.809 11.682 1.00 92.19 460 SER A N 1
ATOM 3571 C CA . SER A 1 460 ? -16.164 -8.869 12.423 1.00 92.19 460 SER A CA 1
ATOM 3572 C C . SER A 1 460 ? -17.676 -8.679 12.459 1.00 92.19 460 SER A C 1
ATOM 3574 O O . SER A 1 460 ? -18.422 -9.651 12.332 1.00 92.19 460 SER A O 1
ATOM 3576 N N . TYR A 1 461 ? -18.146 -7.438 12.594 1.00 91.12 461 TYR A N 1
ATOM 3577 C CA . TYR A 1 461 ? -19.575 -7.158 12.572 1.00 91.12 461 TYR A CA 1
ATOM 3578 C C . TYR A 1 461 ? -20.163 -7.327 11.170 1.00 91.12 461 TYR A C 1
ATOM 3580 O O . TYR A 1 461 ? -21.200 -7.971 11.016 1.00 91.12 461 TYR A O 1
ATOM 3588 N N . LEU A 1 462 ? -19.477 -6.839 10.134 1.00 91.19 462 LEU A N 1
ATOM 3589 C CA . LEU A 1 462 ? -19.925 -7.024 8.754 1.00 91.19 462 LEU A CA 1
ATOM 3590 C C . LEU A 1 462 ? -19.961 -8.513 8.361 1.00 91.19 462 LEU A C 1
ATOM 3592 O O . LEU A 1 462 ? -20.926 -8.960 7.746 1.00 91.19 462 LEU A O 1
ATOM 3596 N N . ALA A 1 463 ? -18.967 -9.307 8.771 1.00 94.50 463 ALA A N 1
ATOM 3597 C CA . ALA A 1 463 ? -18.981 -10.757 8.574 1.00 94.50 463 ALA A CA 1
ATOM 3598 C C . ALA A 1 463 ? -20.144 -11.436 9.319 1.00 94.50 463 ALA A C 1
ATOM 3600 O O . ALA A 1 463 ? -20.792 -12.323 8.765 1.00 94.50 463 ALA A O 1
ATOM 3601 N N . HIS A 1 464 ? -20.455 -10.997 10.545 1.00 94.06 464 HIS A N 1
ATOM 3602 C CA . HIS A 1 464 ? -21.613 -11.492 11.291 1.00 94.06 464 HIS A CA 1
ATOM 3603 C C . HIS A 1 464 ? -22.934 -11.201 10.566 1.00 94.06 464 HIS A C 1
ATOM 3605 O O . HIS A 1 464 ? -23.771 -12.094 10.470 1.00 94.06 464 HIS A O 1
ATOM 3611 N N . GLN A 1 465 ? -23.095 -9.996 10.010 1.00 92.94 465 GLN A N 1
ATOM 3612 C CA . GLN A 1 465 ? -24.272 -9.623 9.217 1.00 92.94 465 GLN A CA 1
ATOM 3613 C C . GLN A 1 465 ? -24.408 -10.419 7.917 1.00 92.94 465 GLN A C 1
ATOM 3615 O O . GLN A 1 465 ? -25.519 -10.622 7.452 1.00 92.94 465 GLN A O 1
ATOM 3620 N N . ILE A 1 466 ? -23.295 -10.828 7.306 1.00 93.06 466 ILE A N 1
ATOM 3621 C CA . ILE A 1 466 ? -23.305 -11.645 6.085 1.00 93.06 466 ILE A CA 1
ATOM 3622 C C . ILE A 1 466 ? -23.734 -13.092 6.382 1.00 93.06 466 ILE A C 1
ATOM 3624 O O . ILE A 1 466 ? -24.326 -13.747 5.527 1.00 93.06 466 ILE A O 1
ATOM 3628 N N . LEU A 1 467 ? -23.395 -13.607 7.567 1.00 91.81 467 LEU A N 1
ATOM 3629 C CA . LEU A 1 467 ? -23.694 -14.983 7.980 1.00 91.81 467 LEU A CA 1
ATOM 3630 C C . LEU A 1 467 ? -25.091 -15.168 8.587 1.00 91.81 467 LEU A C 1
ATOM 3632 O O . LEU A 1 467 ? -25.566 -16.305 8.637 1.00 91.81 467 LEU A O 1
ATOM 3636 N N . GLY A 1 468 ? -25.680 -14.096 9.122 1.00 82.31 468 GLY A N 1
ATOM 3637 C CA . GLY A 1 468 ? -27.031 -14.076 9.692 1.00 82.31 468 GLY A CA 1
ATOM 3638 C C . GLY A 1 468 ? -28.087 -13.824 8.633 1.00 82.31 468 GLY A C 1
ATOM 3639 O O . GLY A 1 468 ? -29.165 -14.450 8.753 1.00 82.31 468 GLY A O 1
#

Nearest PDB structures (foldseek):
  7bfn-assembly1_A  TM=4.128E-01  e=7.318E-01  Thermogutta terrifontis

Sequence (468 aa):
MLEYPRDNVEVSRNSRPVVLLHGTLVEKDGIAAYKDYALRTGHPVNHRTYQSITKGDRIEESTELASRQVNLSRAEIAQSNVKTMSAMDRSELKKALSIDGNLYGAPDPEADRVLDEAPALIKDIGELLGQPTEEIAKSLSGQLKKLESRFAERLVKKGMDEKKSEAVSRELVDTVAPRAIVVGHSAGGYVAYTLAVNPEVTPDNNPFTYDGGNGVGEVVVLSAPIKSGLPKPAPPGVADLPFYNWESNFLRPLEELPPTQLLLANPVVDFAYDKSKALLRSASRLGFMVTATLTSPITHLLRPGNEQVEEGSSFFRNYVENKEIPAGTSIIGVTSPLDNLSQEDRSKLETEQTNGHTISIDLQVSDEQIKRERPTWAHVIMTEKPDSFKYQFSNYLEDKPEALVKLLDGRNDDGVRHEALTMVRRQLENKPDMLGENPELRAALEKVAAEKIPFTDSPSYLAHQILG

pLDDT: mean 82.23, std 14.32, range [20.14, 96.81]

Mean predicted aligned error: 8.39 Å

Radius of gyration: 25.38 Å; Cα contacts (8 Å, |Δi|>4): 797; chains: 1; bounding box: 58×44×87 Å

Secondary structure (DSSP, 8-state):
-------S-S--TT---EEEEE-TT--HHHHHHHHHHHHHHT-SS------PPPTTS-HHHHHHHHHHHHHHHHHHHHHHHHHHHTT--HHHHHHHTTB-TTTTSS--HHHHHHHHHHHHHHHHHHHHHTS-HHHHHHHHHHHHHHHHHHHHHHHHHTT--HHHHHHHHHHHHHHHSPPEEEEEETHHHHHHHHHHHS----SSS-S----GGGGEEEEEEES--TTT-B-SSPPHHHHHHHHHHHIIIIIHHHHTSHHHHHHHTSHHHHHHHHHHHHHHHHHHHHHHHHHHHHHHHHHHHH-HHHHHHBTT-HHHHHHTTTPPPPTT-EEEEEE-TT-TTT-HHHHSPPTTSTTEEEEE------HHHHHHH-TTHHHHHTTT-HHHHHHHHHHHHHH-HHHHHHHHSTTS-HHHHHHHHHHHHHHHHH-TTHHHH-HHHHHHHHHHHTT--SBTTSHHHHHHHHH-